Protein AF-M8C502-F1 (afdb_monomer_lite)

Foldseek 3Di:
DVVVVVCQQVQNDPAPVVCVVVVHDDPQDQLQASPHGDGSCCLQQPRPLNLVLLCVQCPDVQNVLSHNVPQDPDDGPVRRLVSSLVSGDPDPSSVLSVVLSVLSSVLSVQQSCCCGPPVDHRDSVVSNVVSCCVSPVVVVLQQLFAALQPRHGRPVDHDWQDAAPVSQAFPDDTPVRRLLGGGCNVVLVVCVVVPNDSVLDGDLDFDLLAFQVCSCVPVVSLVVVLVVLVVSCVVPVQADEAEAEECSVVNVVLSLLVLCVVDPVVCSLVSQAGHYQEYEAEHYLQQAFLVLVCCQQQRDCLPPPDHRLSRNSSLLSRLSSLLRQGAAQFWAWPDLVVPVVPDDDQDWGDIDGDPVCVVDPASQAPDFAEKEWAQPDPDDDPDDDPVSVVVPPPDDPPRDGTDIDTHHSNCRLQLVVLVVCVSPDVSSVSNNSSSRVRARSPSRHNSNYGDADDSHQYYEAEFEWDDKDFRHFYWYQPPDDPPNRIDTPDTDIDDDPRTHHPRHGPSSRQSLVLNEDQFKKKWKDFLDDDPCPQIDIDGRDGDDRPDGDDDPDDDDPPTKMKMKIWHNDDDVSGIYMYIYTYDDPDDPSRSRNPDPRHD

Sequence (599 aa):
MKLFSWLLHLNRLWCNDRLQRHSWENGYFCQLCLRNLESSYHLFWECPLSLQVWTQASTWKGCGALNTRNWEAAGCTTTRVQDLIRRAAPGQERKAIKSIIILITWEIQQERNGCTFRGKMACAADILGRIRLFSAVNCWLKCMLLDPYNQTDHPECKSRPDSGLSAITELDPGYITGPLSSIWKEWVKWCVDFGIEANAIIAVPYDWRLPPSMLEERDLYFHKLKLTFEIALKLRGGPSLVFAHSMGNNVFRYFLEWLKLEIAPKHYIQWLDKHIHAYFAVGAPLLGSTESVRATLSGTTSGLPITEGTARLMFNSFAASLWLLPFSKYCKADNVYWKHFFEGKAHINRQQCDEMEYSSDNSGWPTTLVSIEVPTVRGTDAYPSIMDITEDITSNMECGKPTLLSFSAREVSDGTLFKTMLDYDPQSKALIHQLEKYYQGDPVLNPLTPWERPPIKNVFCIYGIDTKTEVGYYFAPSGKPYPDNWIITDVIYEFERSLLSRQVSYNSLSWCKQWLGPKVNITRTPQAEHDGSDLQTRMNAEHHHGEDLFPNMTRAPHVKYITYYEDAESIPGWRTAVWELDKGFGYSTSPGTYYHVLL

InterPro domains:
  IPR003386 Lecithin:cholesterol/phospholipid:diacylglycerol acyltransferase [PF02450] (135-541)
  IPR026960 Reverse transcriptase zinc-binding domain [PF13966] (1-54)
  IPR029058 Alpha/Beta hydrolase fold [G3DSA:3.40.50.1820] (154-313)
  IPR029058 Alpha/Beta hydrolase fold [SSF53474] (182-330)

Secondary structure (DSSP, 8-state):
-HHHHHHHHTT-S--HHHHHHTT----SB-TTTSSSB--HHHHHHT-HHHHHHHHHHHTSTT-GGG-GGG----SSHHHHHHHHHHHSPTTHHHHHHHHHHHHHHHHHHHHHHHHHHH-PPP-HHHHHHHHHHHHTHHHHHHHHPBPTTT-PBPTT-------STHHHHBSS-STTTTTTSBSSHHHHHHHHHTT--GGG-------TTS-HHHHHHHH-HHHHHHHHHHHHHHHHSSPEEEEEETTHHHHHHHHHHHHHHHS-HHHHHHHHHHHEEEEEEES--TT--THHHHHHHT---TT-SS-HHHHHHHHHH-GGGGGG----TTEEE--HHHHHSS--------EEE-HHHHH-TTTTSSS-SEEEEE-SS--SSSS--HHHHHHHTTS----PPPEEEEE-HHHHHSSHHHHHTTTT-TTHHHHHHHHIIIIIT-SS---SSPPPPPS-SEEEEEEEESS--EEEEEEEE-SSPTTS-EEEEEEEE--SSS---SSS-HHHHGGGGGGS-SEEEEEEEESS---STT-EEEEEEE--TTS---------TT--EEEEEEESSPPTT-EEEEEEEEPPS-----TTB---S--

Organism: Aegilops tauschii (NCBI:txid37682)

pLDDT: mean 82.22, std 16.87, range [22.48, 98.38]

Radius of gyration: 28.08 Å; chains: 1; bounding box: 83×71×77 Å

Structure (mmCIF, N/CA/C/O backbone):
data_AF-M8C502-F1
#
_entry.id   AF-M8C502-F1
#
loop_
_atom_site.group_PDB
_atom_site.id
_atom_site.type_symbol
_atom_site.label_atom_id
_atom_site.label_alt_id
_atom_site.label_comp_id
_atom_site.label_asym_id
_atom_site.label_entity_id
_atom_site.label_seq_id
_atom_site.pdbx_PDB_ins_code
_atom_site.Cartn_x
_atom_site.Cartn_y
_atom_site.Cartn_z
_atom_site.occupancy
_atom_site.B_iso_or_equiv
_atom_site.auth_seq_id
_atom_site.auth_comp_id
_atom_site.auth_asym_id
_atom_site.auth_atom_id
_atom_site.pdbx_PDB_model_num
ATOM 1 N N . MET A 1 1 ? 11.162 -15.702 -17.982 1.00 60.94 1 MET A N 1
ATOM 2 C CA . MET A 1 1 ? 11.703 -15.560 -19.359 1.00 60.94 1 MET A CA 1
ATOM 3 C C . MET A 1 1 ? 12.936 -16.422 -19.670 1.00 60.94 1 MET A C 1
ATOM 5 O O . MET A 1 1 ? 12.899 -17.129 -20.666 1.00 60.94 1 MET A O 1
ATOM 9 N N . LYS A 1 2 ? 14.015 -16.429 -18.862 1.00 57.56 2 LYS A N 1
ATOM 10 C CA . LYS A 1 2 ? 15.220 -17.251 -19.153 1.00 57.56 2 LYS A CA 1
ATOM 11 C C . LYS A 1 2 ? 14.945 -18.767 -19.189 1.00 57.56 2 LYS A C 1
ATOM 13 O O . LYS A 1 2 ? 15.356 -19.426 -20.136 1.00 57.56 2 LYS A O 1
ATOM 18 N N . LEU A 1 3 ? 14.182 -19.296 -18.222 1.00 66.69 3 LEU A N 1
ATOM 19 C CA . LEU A 1 3 ? 13.742 -20.703 -18.215 1.00 66.69 3 LEU A CA 1
ATOM 20 C C . LEU A 1 3 ? 12.874 -21.045 -19.439 1.00 66.69 3 LEU A C 1
ATOM 22 O O . LEU A 1 3 ? 13.073 -22.073 -20.075 1.00 66.69 3 LEU A O 1
ATOM 26 N N . PHE A 1 4 ? 11.948 -20.153 -19.801 1.00 82.44 4 PHE A N 1
ATOM 27 C CA . PHE A 1 4 ? 11.130 -20.283 -21.010 1.00 82.44 4 PHE A CA 1
ATOM 28 C C . PHE A 1 4 ? 11.997 -20.347 -22.273 1.00 82.44 4 PHE A C 1
ATOM 30 O O . PHE A 1 4 ? 11.845 -21.264 -23.072 1.00 82.44 4 PHE A O 1
ATOM 37 N N . SER A 1 5 ? 12.941 -19.415 -22.428 1.00 73.00 5 SER A N 1
ATOM 38 C CA . SER A 1 5 ? 13.855 -19.387 -23.572 1.00 73.00 5 SER A CA 1
ATOM 39 C C . SER A 1 5 ? 14.692 -20.669 -23.646 1.00 73.00 5 SER A C 1
ATOM 41 O O . SER A 1 5 ? 14.832 -21.246 -24.721 1.00 73.00 5 SER A O 1
ATOM 43 N N . TRP A 1 6 ? 15.160 -21.187 -22.507 1.00 75.19 6 TRP A N 1
ATOM 44 C CA . TRP A 1 6 ? 15.832 -22.485 -22.443 1.00 75.19 6 TRP A CA 1
ATOM 45 C C . TRP A 1 6 ? 14.932 -23.640 -22.920 1.00 75.19 6 TRP A C 1
ATOM 47 O O . TRP A 1 6 ? 15.344 -24.422 -23.776 1.00 75.19 6 TRP A O 1
ATOM 57 N N . LEU A 1 7 ? 13.679 -23.717 -22.454 1.00 79.06 7 LEU A N 1
ATOM 58 C CA . LEU A 1 7 ? 12.714 -24.726 -22.918 1.00 79.06 7 LEU A CA 1
ATOM 59 C C . LEU A 1 7 ? 12.401 -24.595 -24.414 1.00 79.06 7 LEU A C 1
ATOM 61 O O . LEU A 1 7 ? 12.275 -25.608 -25.103 1.00 79.06 7 LEU A O 1
ATOM 65 N N . LEU A 1 8 ? 12.303 -23.368 -24.923 1.00 84.62 8 LEU A N 1
ATOM 66 C CA . LEU A 1 8 ? 12.105 -23.080 -26.340 1.00 84.62 8 LEU A CA 1
ATOM 67 C C . LEU A 1 8 ? 13.270 -23.611 -27.189 1.00 84.62 8 LEU A C 1
ATOM 69 O O . LEU A 1 8 ? 13.041 -24.266 -28.205 1.00 84.62 8 LEU A O 1
ATOM 73 N N . HIS A 1 9 ? 14.513 -23.392 -26.754 1.00 80.81 9 HIS A N 1
ATOM 74 C CA . HIS A 1 9 ? 15.704 -23.930 -27.421 1.00 80.81 9 HIS A CA 1
ATOM 75 C C . HIS A 1 9 ? 15.744 -25.462 -27.435 1.00 80.81 9 HIS A C 1
ATOM 77 O O . HIS A 1 9 ? 16.232 -26.052 -28.397 1.00 80.81 9 HIS A O 1
ATOM 83 N N . LEU A 1 10 ? 15.192 -26.106 -26.406 1.00 84.00 10 LEU A N 1
ATOM 84 C CA . LEU A 1 10 ? 15.086 -27.563 -26.315 1.00 84.00 10 LEU A CA 1
ATOM 85 C C . LEU A 1 10 ? 13.869 -28.148 -27.046 1.00 84.00 10 LEU A C 1
ATOM 87 O O . LEU A 1 10 ? 13.660 -29.358 -26.980 1.00 84.00 10 LEU A O 1
ATOM 91 N N . ASN A 1 11 ? 13.044 -27.319 -27.699 1.00 85.94 11 ASN A N 1
ATOM 92 C CA . ASN A 1 11 ? 11.745 -27.718 -28.248 1.00 85.94 11 ASN A CA 1
ATOM 93 C C . ASN A 1 11 ? 10.862 -28.438 -27.201 1.00 85.94 11 ASN A C 1
ATOM 95 O O . ASN A 1 11 ? 10.229 -29.463 -27.461 1.00 85.94 11 ASN A O 1
ATOM 99 N N . ARG A 1 12 ? 10.872 -27.918 -25.968 1.00 85.62 12 ARG A N 1
ATOM 100 C CA . ARG A 1 12 ? 10.178 -28.475 -24.799 1.00 85.62 12 ARG A CA 1
ATOM 101 C C . ARG A 1 12 ? 9.015 -27.606 -24.314 1.00 85.62 12 ARG A C 1
ATOM 103 O O . ARG A 1 12 ? 8.585 -27.738 -23.170 1.00 85.62 12 ARG A O 1
ATOM 110 N N . LEU A 1 13 ? 8.471 -26.749 -25.166 1.00 87.75 13 LEU A N 1
ATOM 111 C CA . LEU A 1 13 ? 7.244 -26.022 -24.849 1.00 87.75 13 LEU A CA 1
ATOM 112 C C . LEU A 1 13 ? 6.012 -26.908 -25.066 1.00 87.75 13 LEU A C 1
ATOM 114 O O . LEU A 1 13 ? 6.016 -27.796 -25.916 1.00 87.75 13 LEU A O 1
ATOM 118 N N . TRP A 1 14 ? 4.955 -26.661 -24.296 1.00 88.06 14 TRP A N 1
ATOM 119 C CA . TRP A 1 14 ? 3.666 -27.343 -24.432 1.00 88.06 14 TRP A CA 1
ATOM 120 C C . TRP A 1 14 ? 2.841 -26.717 -25.566 1.00 88.06 14 TRP A C 1
ATOM 122 O O . TRP A 1 14 ? 1.914 -25.944 -25.328 1.00 88.06 14 TRP A O 1
ATOM 132 N N . CYS A 1 15 ? 3.244 -26.983 -26.809 1.00 90.62 15 CYS A N 1
ATOM 133 C CA . CYS A 1 15 ? 2.468 -26.688 -28.023 1.00 90.62 15 CYS A CA 1
ATOM 134 C C . CYS A 1 15 ? 1.680 -27.932 -28.465 1.00 90.62 15 CYS A C 1
ATOM 136 O O . CYS A 1 15 ? 1.939 -29.030 -27.953 1.00 90.62 15 CYS A O 1
ATOM 138 N N . ASN A 1 16 ? 0.733 -27.779 -29.398 1.00 89.75 16 ASN A N 1
ATOM 139 C CA . ASN A 1 16 ? -0.136 -28.896 -29.802 1.00 89.75 16 ASN A CA 1
ATOM 140 C C . ASN A 1 16 ? 0.646 -30.121 -30.305 1.00 89.75 16 ASN A C 1
ATOM 142 O O . ASN A 1 16 ? 0.286 -31.233 -29.938 1.00 89.75 16 ASN A O 1
ATOM 146 N N . ASP A 1 17 ? 1.753 -29.952 -31.040 1.00 90.44 17 ASP A N 1
ATOM 147 C CA . ASP A 1 17 ? 2.614 -31.067 -31.480 1.00 90.44 17 ASP A CA 1
ATOM 148 C C . ASP A 1 17 ? 3.108 -31.942 -30.316 1.00 90.44 17 ASP A C 1
ATOM 150 O O . ASP A 1 17 ? 3.256 -33.162 -30.429 1.00 90.44 17 ASP A O 1
ATOM 154 N N . ARG A 1 18 ? 3.392 -31.317 -29.171 1.00 91.38 18 ARG A N 1
ATOM 155 C CA . ARG A 1 18 ? 3.864 -32.015 -27.982 1.00 91.38 18 ARG A CA 1
ATOM 156 C C . ARG A 1 18 ? 2.709 -32.625 -27.202 1.00 91.38 18 ARG A C 1
ATOM 158 O O . ARG A 1 18 ? 2.843 -33.759 -26.754 1.00 91.38 18 ARG A O 1
ATOM 165 N N . LEU A 1 19 ? 1.594 -31.911 -27.069 1.00 90.81 19 LEU A N 1
ATOM 166 C CA . LEU A 1 19 ? 0.373 -32.448 -26.457 1.00 90.81 19 LEU A CA 1
ATOM 167 C C . LEU A 1 19 ? -0.104 -33.697 -27.209 1.00 90.81 19 LEU A C 1
ATOM 169 O O . LEU A 1 19 ? -0.351 -34.730 -26.592 1.00 90.81 19 LEU A O 1
ATOM 173 N N . GLN A 1 20 ? -0.096 -33.645 -28.541 1.00 90.44 20 GLN A N 1
ATOM 174 C CA . GLN A 1 20 ? -0.456 -34.761 -29.409 1.00 90.44 20 GLN A CA 1
ATOM 175 C C . GLN A 1 20 ? 0.459 -35.976 -29.201 1.00 90.44 20 GLN A C 1
ATOM 177 O O . GLN A 1 20 ? -0.033 -37.095 -29.085 1.00 90.44 20 GLN A O 1
ATOM 182 N N . ARG A 1 21 ? 1.781 -35.779 -29.071 1.00 89.75 21 ARG A N 1
ATOM 183 C CA . ARG A 1 21 ? 2.730 -36.869 -28.754 1.00 89.75 21 ARG A CA 1
ATOM 184 C C . ARG A 1 21 ? 2.476 -37.532 -27.398 1.00 89.75 21 ARG A C 1
ATOM 186 O O . ARG A 1 21 ? 2.848 -38.686 -27.216 1.00 89.75 21 ARG A O 1
ATOM 193 N N . HIS A 1 22 ? 1.863 -36.814 -26.461 1.00 90.62 22 HIS A N 1
ATOM 194 C CA . HIS A 1 22 ? 1.491 -37.326 -25.143 1.00 90.62 22 HIS A CA 1
ATOM 195 C C . HIS A 1 22 ? 0.021 -37.768 -25.059 1.00 90.62 22 HIS A C 1
ATOM 197 O O . HIS A 1 22 ? -0.428 -38.134 -23.978 1.00 90.62 22 HIS A O 1
ATOM 203 N N . SER A 1 23 ? -0.709 -37.790 -26.181 1.00 91.25 23 SER A N 1
ATOM 204 C CA . SER A 1 23 ? -2.139 -38.135 -26.243 1.00 91.25 23 SER A CA 1
ATOM 205 C C . SER A 1 23 ? -3.032 -37.231 -25.382 1.00 91.25 23 SER A C 1
ATOM 207 O O . SER A 1 23 ? -4.026 -37.685 -24.826 1.00 91.25 23 SER A O 1
ATOM 209 N N . TRP A 1 24 ? -2.667 -35.954 -25.244 1.00 87.44 24 TRP A N 1
ATOM 210 C CA . TRP A 1 24 ? -3.481 -34.951 -24.552 1.00 87.44 24 TRP A CA 1
ATOM 211 C C . TRP A 1 24 ? -4.382 -34.216 -25.549 1.00 87.44 24 TRP A C 1
ATOM 213 O O . TRP A 1 24 ? -3.974 -33.944 -26.686 1.00 87.44 24 TRP A O 1
ATOM 223 N N . GLU A 1 25 ? -5.594 -33.870 -25.110 1.00 85.69 25 GLU A N 1
ATOM 224 C CA . GLU A 1 25 ? -6.535 -33.067 -25.895 1.00 85.69 25 GLU A CA 1
ATOM 225 C C . GLU A 1 25 ? -5.897 -31.737 -26.317 1.00 85.69 25 GLU A C 1
ATOM 227 O O . GLU A 1 25 ? -5.190 -31.085 -25.544 1.00 85.69 25 GLU A O 1
ATOM 232 N N . ASN A 1 26 ? -6.096 -31.354 -27.578 1.00 86.31 26 ASN A N 1
ATOM 233 C CA . ASN A 1 26 ? -5.504 -30.149 -28.147 1.00 86.31 26 ASN A CA 1
ATOM 234 C C . ASN A 1 26 ? -6.298 -29.655 -29.366 1.00 86.31 26 ASN A C 1
ATOM 236 O O . ASN A 1 26 ? -7.075 -30.395 -29.963 1.00 86.31 26 ASN A O 1
ATOM 240 N N . GLY A 1 27 ? -6.076 -28.395 -29.750 1.00 84.00 27 GLY A N 1
ATOM 241 C CA . GLY A 1 27 ? -6.777 -27.757 -30.869 1.00 84.00 27 GLY A CA 1
ATOM 242 C C . GLY A 1 27 ? -6.174 -28.019 -32.253 1.00 84.00 27 GLY A C 1
ATOM 243 O O . GLY A 1 27 ? -6.690 -27.470 -33.224 1.00 84.00 27 GLY A O 1
ATOM 244 N N . TYR A 1 28 ? -5.094 -28.810 -32.349 1.00 88.81 28 TYR A N 1
ATOM 245 C CA . TYR A 1 28 ? -4.256 -29.094 -33.529 1.00 88.81 28 TYR A CA 1
ATOM 246 C C . TYR A 1 28 ? -3.647 -27.858 -34.212 1.00 88.81 28 TYR A C 1
ATOM 248 O O . TYR A 1 28 ? -2.424 -27.729 -34.308 1.00 88.81 28 TYR A O 1
ATOM 256 N N . PHE A 1 29 ? -4.474 -26.913 -34.642 1.00 93.81 29 PHE A N 1
ATOM 257 C CA . PHE A 1 29 ? -4.086 -25.676 -35.302 1.00 93.81 29 PHE A CA 1
ATOM 258 C C . PHE A 1 29 ? -3.514 -24.639 -34.329 1.00 93.81 29 PHE A C 1
ATOM 260 O O . PHE A 1 29 ? -3.917 -24.539 -33.167 1.00 93.81 29 PHE A O 1
ATOM 267 N N . CYS A 1 30 ? -2.577 -23.832 -34.827 1.00 94.31 30 CYS A N 1
ATOM 268 C CA . CYS A 1 30 ? -2.016 -22.699 -34.101 1.00 94.31 30 CYS A CA 1
ATOM 269 C C . CYS A 1 30 ? -3.098 -21.659 -33.82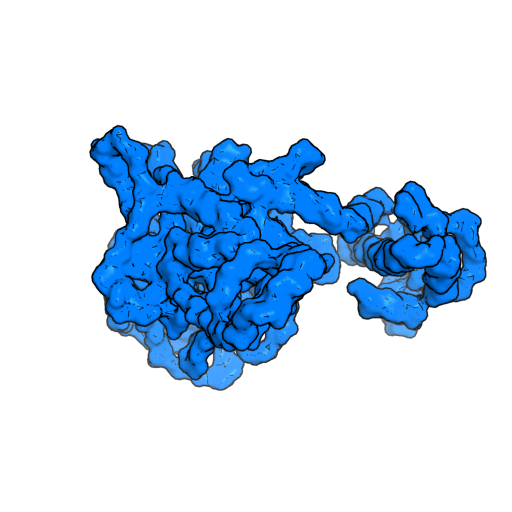0 1.00 94.31 30 CYS A C 1
ATOM 271 O O . CYS A 1 30 ? -3.696 -21.112 -34.746 1.00 94.31 30 CYS A O 1
ATOM 273 N N . GLN A 1 31 ? -3.298 -21.331 -32.545 1.00 92.06 31 GLN A N 1
ATOM 274 C CA . GLN A 1 31 ? -4.380 -20.437 -32.112 1.00 92.06 31 GLN A CA 1
ATOM 275 C C . GLN A 1 31 ? -4.176 -18.968 -32.518 1.00 92.06 31 GLN A C 1
ATOM 277 O O . GLN A 1 31 ? -5.089 -18.162 -32.397 1.00 92.06 31 GLN A O 1
ATOM 282 N N . LEU A 1 32 ? -2.994 -18.617 -33.036 1.00 94.38 32 LEU A N 1
ATOM 283 C CA . LEU A 1 32 ? -2.709 -17.278 -33.554 1.00 94.38 32 LEU A CA 1
ATOM 284 C C . LEU A 1 32 ? -3.113 -17.091 -35.023 1.00 94.38 32 LEU A C 1
ATOM 286 O O . LEU A 1 32 ? -3.386 -15.967 -35.432 1.00 94.38 32 LEU A O 1
ATOM 290 N N . CYS A 1 33 ? -3.112 -18.157 -35.833 1.00 93.69 33 CYS A N 1
ATOM 291 C CA . CYS A 1 33 ? -3.405 -18.069 -37.272 1.00 93.69 33 CYS A CA 1
ATOM 292 C C . CYS A 1 33 ? -4.563 -18.954 -37.737 1.00 93.69 33 CYS A C 1
ATOM 294 O O . CYS A 1 33 ? -5.040 -18.761 -38.852 1.00 93.69 33 CYS A O 1
ATOM 296 N N . LEU A 1 34 ? -4.967 -19.934 -36.921 1.00 91.31 34 LEU A N 1
ATOM 297 C CA . LEU A 1 34 ? -6.029 -20.908 -37.188 1.00 91.31 34 LEU A CA 1
ATOM 298 C C . LEU A 1 34 ? -5.907 -21.593 -38.560 1.00 91.31 34 LEU A C 1
ATOM 300 O O . LEU A 1 34 ? -6.905 -21.933 -39.188 1.00 91.31 34 LEU A O 1
ATOM 304 N N . ARG A 1 35 ? -4.670 -21.773 -39.045 1.00 90.25 35 ARG A N 1
ATOM 305 C CA . ARG A 1 35 ? -4.397 -22.249 -40.410 1.00 90.25 35 ARG A CA 1
ATOM 306 C C . ARG A 1 35 ? -3.464 -23.450 -40.474 1.00 90.25 35 ARG A C 1
ATOM 308 O O . ARG A 1 35 ? -3.745 -24.393 -41.202 1.00 90.25 35 ARG A O 1
ATOM 315 N N . ASN A 1 36 ? -2.347 -23.415 -39.750 1.00 92.88 36 ASN A N 1
ATOM 316 C CA . ASN A 1 36 ? -1.343 -24.483 -39.768 1.00 92.88 36 ASN A CA 1
ATOM 317 C C . ASN A 1 36 ? -1.309 -25.218 -38.428 1.00 92.88 36 ASN A C 1
ATOM 319 O O . ASN A 1 36 ? -1.705 -24.657 -37.404 1.00 92.88 36 ASN A O 1
ATOM 323 N N . LEU A 1 37 ? -0.797 -26.451 -38.434 1.00 93.56 37 LEU A N 1
ATOM 324 C CA . LEU A 1 37 ? -0.559 -27.222 -37.215 1.00 93.56 37 LEU A CA 1
ATOM 325 C C . LEU A 1 37 ? 0.410 -26.484 -36.284 1.00 93.56 37 LEU A C 1
ATOM 327 O O . LEU A 1 37 ? 1.414 -25.917 -36.725 1.00 93.56 37 LEU A O 1
ATOM 331 N N . GLU A 1 38 ? 0.109 -26.482 -34.988 1.00 93.81 38 GLU A N 1
ATOM 332 C CA . GLU A 1 38 ? 0.948 -25.800 -34.009 1.00 93.81 38 GLU A CA 1
ATOM 333 C C . GLU A 1 38 ? 2.151 -26.657 -33.619 1.00 93.81 38 GLU A C 1
ATOM 335 O O . GLU A 1 38 ? 2.024 -27.662 -32.923 1.00 93.81 38 GLU A O 1
ATOM 340 N N . SER A 1 39 ? 3.334 -26.190 -34.003 1.00 93.56 39 SER A N 1
ATOM 341 C CA . SER A 1 39 ? 4.600 -26.564 -33.379 1.00 93.56 39 SER A CA 1
ATOM 342 C C . SER A 1 39 ? 5.231 -25.336 -32.732 1.00 93.56 39 SER A C 1
ATOM 344 O O . SER A 1 39 ? 4.903 -24.202 -33.093 1.00 93.56 39 SER A O 1
ATOM 346 N N . SER A 1 40 ? 6.179 -25.536 -31.813 1.00 91.44 40 SER A N 1
ATOM 347 C CA . SER A 1 40 ? 6.944 -24.412 -31.256 1.00 91.44 40 SER A CA 1
ATOM 348 C C . SER A 1 40 ? 7.635 -23.602 -32.362 1.00 91.44 40 SER A C 1
ATOM 350 O O . SER A 1 40 ? 7.628 -22.375 -32.333 1.00 91.44 40 SER A O 1
ATOM 352 N N . TYR A 1 41 ? 8.173 -24.271 -33.385 1.00 93.00 41 TYR A N 1
ATOM 353 C CA . TYR A 1 41 ? 8.853 -23.592 -34.478 1.00 93.00 41 TYR A CA 1
ATOM 354 C C . TYR A 1 41 ? 7.881 -22.762 -35.321 1.00 93.00 41 TYR A C 1
ATOM 356 O O . TYR A 1 41 ? 8.132 -21.577 -35.549 1.00 93.00 41 TYR A O 1
ATOM 364 N N . HIS A 1 42 ? 6.736 -23.348 -35.687 1.00 93.69 42 HIS A N 1
ATOM 365 C CA . HIS A 1 42 ? 5.691 -22.635 -36.413 1.00 93.69 42 HIS A CA 1
ATOM 366 C C . HIS A 1 42 ? 5.217 -21.410 -35.627 1.00 93.69 42 HIS A C 1
ATOM 368 O O . HIS A 1 42 ? 5.188 -20.297 -36.155 1.00 93.69 42 HIS A O 1
ATOM 374 N N . LEU A 1 43 ? 4.905 -21.605 -34.343 1.00 95.00 43 LEU A N 1
ATOM 375 C CA . LEU A 1 43 ? 4.370 -20.576 -33.460 1.00 95.00 43 LEU A CA 1
ATOM 376 C C . LEU A 1 43 ? 5.251 -19.324 -33.431 1.00 95.00 43 LEU A C 1
ATOM 378 O O . LEU A 1 43 ? 4.727 -18.221 -33.555 1.00 95.00 43 LEU A O 1
ATOM 382 N N . PHE A 1 44 ? 6.570 -19.467 -33.294 1.00 94.88 44 PHE A N 1
ATOM 383 C CA . PHE A 1 44 ? 7.456 -18.308 -33.139 1.00 94.88 44 PHE A CA 1
ATOM 384 C C . PHE A 1 44 ? 8.026 -17.772 -34.448 1.00 94.88 44 PHE A C 1
ATOM 386 O O . PHE A 1 44 ? 8.304 -16.575 -34.516 1.00 94.88 44 PHE A O 1
ATOM 393 N N . TRP A 1 45 ? 8.212 -18.612 -35.468 1.00 93.25 45 TRP A N 1
ATOM 394 C CA . TRP A 1 45 ? 9.061 -18.263 -36.613 1.00 93.25 45 TRP A CA 1
ATOM 395 C C . TRP A 1 45 ? 8.366 -18.315 -37.976 1.00 93.25 45 TRP A C 1
ATOM 397 O O . TRP A 1 45 ? 8.929 -17.800 -38.935 1.00 93.25 45 TRP A O 1
ATOM 407 N N . GLU A 1 46 ? 7.165 -18.888 -38.083 1.00 93.50 46 GLU A N 1
ATOM 408 C CA . GLU A 1 46 ? 6.465 -19.043 -39.374 1.00 93.50 46 GLU A CA 1
ATOM 409 C C . GLU A 1 46 ? 5.018 -18.549 -39.348 1.00 93.50 46 GLU A C 1
ATOM 411 O O . GLU A 1 46 ? 4.455 -18.205 -40.387 1.00 93.50 46 GLU A O 1
ATOM 416 N N . CYS A 1 47 ? 4.394 -18.523 -38.170 1.00 95.12 47 CYS A N 1
ATOM 417 C CA . CYS A 1 47 ? 3.029 -18.060 -38.002 1.00 95.12 47 CYS A CA 1
ATOM 418 C C . CYS A 1 47 ? 2.890 -16.628 -38.556 1.00 95.12 47 CYS A C 1
ATOM 420 O O . CYS A 1 47 ? 3.674 -15.758 -38.164 1.00 95.12 47 CYS A O 1
ATOM 422 N N . PRO A 1 48 ? 1.901 -16.343 -39.430 1.00 95.44 48 PRO A N 1
ATOM 423 C CA . PRO A 1 48 ? 1.739 -15.023 -40.041 1.00 95.44 48 PRO A CA 1
ATOM 424 C C . PRO A 1 48 ? 1.666 -13.870 -39.031 1.00 95.44 48 PRO A C 1
ATOM 426 O O . PRO A 1 48 ? 2.283 -12.829 -39.248 1.00 95.44 48 PRO A O 1
ATOM 429 N N . LEU A 1 49 ? 0.976 -14.073 -37.901 1.00 95.88 49 LEU A N 1
ATOM 430 C CA . LEU A 1 49 ? 0.900 -13.082 -36.824 1.00 95.88 49 LEU A CA 1
ATOM 431 C C . LEU A 1 49 ? 2.277 -12.844 -36.185 1.00 95.88 49 LEU A C 1
ATOM 433 O O . LEU A 1 49 ? 2.695 -11.705 -35.992 1.00 95.88 49 LEU A O 1
ATOM 437 N N . SER A 1 50 ? 3.017 -13.914 -35.898 1.00 95.94 50 SER A N 1
ATOM 438 C CA . SER A 1 50 ? 4.366 -13.828 -35.333 1.00 95.94 50 SER A CA 1
ATOM 439 C C . SER A 1 50 ? 5.325 -13.134 -36.297 1.00 95.94 50 SER A C 1
ATOM 441 O O . SER A 1 50 ? 6.051 -12.226 -35.898 1.00 95.94 50 SER A O 1
ATOM 443 N N . LEU A 1 51 ? 5.288 -13.483 -37.586 1.00 95.25 51 LEU A N 1
ATOM 444 C CA . LEU A 1 51 ? 6.068 -12.813 -38.629 1.00 95.25 51 LEU A CA 1
ATOM 445 C C . LEU A 1 51 ? 5.734 -11.321 -38.726 1.00 95.25 51 LEU A C 1
ATOM 447 O O . LEU A 1 51 ? 6.641 -10.504 -38.897 1.00 95.25 51 LEU A O 1
ATOM 451 N N . GLN A 1 52 ? 4.463 -10.945 -38.577 1.00 95.56 52 GLN A N 1
ATOM 452 C CA . GLN A 1 52 ? 4.051 -9.544 -38.509 1.00 95.56 52 GLN A CA 1
ATOM 453 C C . GLN A 1 52 ? 4.695 -8.831 -37.310 1.00 95.56 52 GLN A C 1
ATOM 455 O O . GLN A 1 52 ? 5.244 -7.743 -37.491 1.00 95.56 52 GLN A O 1
ATOM 460 N N . VAL A 1 53 ? 4.700 -9.446 -36.121 1.00 95.88 53 VAL A N 1
ATOM 461 C CA . VAL A 1 53 ? 5.363 -8.903 -34.919 1.00 95.88 53 VAL A CA 1
ATOM 462 C C . VAL A 1 53 ? 6.861 -8.703 -35.159 1.00 95.88 53 VAL A C 1
ATOM 464 O O . VAL A 1 53 ? 7.366 -7.600 -34.955 1.00 95.88 53 VAL A O 1
ATOM 467 N N . TRP A 1 54 ? 7.575 -9.719 -35.652 1.00 95.38 54 TRP A N 1
ATOM 468 C CA . TRP A 1 54 ? 9.013 -9.619 -35.941 1.00 95.38 54 TRP A CA 1
ATOM 469 C C . TRP A 1 54 ? 9.329 -8.538 -36.975 1.00 95.38 54 TRP A C 1
ATOM 471 O O . TRP A 1 54 ? 10.243 -7.734 -36.786 1.00 95.38 54 TRP A O 1
ATOM 481 N N . THR A 1 55 ? 8.541 -8.479 -38.049 1.00 94.50 55 THR A N 1
ATOM 482 C CA . THR A 1 55 ? 8.711 -7.486 -39.115 1.00 94.50 55 THR A CA 1
ATOM 483 C C . THR A 1 55 ? 8.508 -6.074 -38.578 1.00 94.50 55 THR A C 1
ATOM 485 O O . THR A 1 55 ? 9.332 -5.199 -38.835 1.00 94.50 55 THR A O 1
ATOM 488 N N . GLN A 1 56 ? 7.465 -5.843 -37.781 1.00 92.44 56 GLN A N 1
ATOM 489 C CA . GLN A 1 56 ? 7.222 -4.528 -37.189 1.00 92.44 56 GLN A CA 1
ATOM 490 C C . GLN A 1 56 ? 8.285 -4.161 -36.145 1.00 92.44 56 GLN A C 1
ATOM 492 O O . GLN A 1 56 ? 8.769 -3.031 -36.150 1.00 92.44 56 GLN A O 1
ATOM 497 N N . ALA A 1 57 ? 8.725 -5.101 -35.306 1.00 89.81 57 ALA A N 1
ATOM 498 C CA . ALA A 1 57 ? 9.816 -4.876 -34.355 1.00 89.81 57 ALA A CA 1
ATOM 499 C C . ALA A 1 57 ? 11.143 -4.542 -35.058 1.00 89.81 57 ALA A C 1
ATOM 501 O O . ALA A 1 57 ? 11.924 -3.736 -34.557 1.00 89.81 57 ALA A O 1
ATOM 502 N N . SER A 1 58 ? 11.382 -5.089 -36.256 1.00 91.31 58 SER A N 1
ATOM 503 C CA . SER A 1 58 ? 12.595 -4.798 -37.033 1.00 91.31 58 SER A CA 1
ATOM 504 C C . SER A 1 58 ? 12.723 -3.339 -37.479 1.00 91.31 58 SER A C 1
ATOM 506 O O . SER A 1 58 ? 13.826 -2.882 -37.769 1.00 91.31 58 SER A O 1
ATOM 508 N N . THR A 1 59 ? 11.612 -2.593 -37.492 1.00 90.50 59 THR A N 1
ATOM 509 C CA . THR A 1 59 ? 11.604 -1.159 -37.821 1.00 90.50 59 THR A CA 1
ATOM 510 C C . THR A 1 59 ? 12.107 -0.279 -36.674 1.00 90.50 59 THR A C 1
ATOM 512 O O . THR A 1 59 ? 12.330 0.915 -36.863 1.00 90.50 59 THR A O 1
ATOM 515 N N . TRP A 1 60 ? 12.285 -0.840 -35.474 1.00 86.50 60 TRP A N 1
ATOM 516 C CA . TRP A 1 60 ? 12.764 -0.092 -34.317 1.00 86.50 60 TRP A CA 1
ATOM 517 C C . TRP A 1 60 ? 14.271 0.164 -34.419 1.00 86.50 60 TRP A C 1
ATOM 519 O O . TRP A 1 60 ? 15.025 -0.615 -35.011 1.00 86.50 60 TRP A O 1
ATOM 529 N N . LYS A 1 61 ? 14.729 1.270 -33.822 1.00 81.25 61 LYS A N 1
ATOM 530 C CA . LYS A 1 61 ? 16.138 1.681 -33.864 1.00 81.25 61 LYS A CA 1
ATOM 531 C C . LYS A 1 61 ? 17.040 0.557 -33.329 1.00 81.25 61 LYS A C 1
ATOM 533 O O . LYS A 1 61 ? 16.827 0.067 -32.224 1.00 81.25 61 LYS A O 1
ATOM 538 N N . GLY A 1 62 ? 18.029 0.138 -34.124 1.00 79.06 62 GLY A N 1
ATOM 539 C CA . GLY A 1 62 ? 18.962 -0.945 -33.773 1.00 79.06 62 GLY A CA 1
ATOM 540 C C . GLY A 1 62 ? 18.392 -2.369 -33.883 1.00 79.06 62 GLY A C 1
ATOM 541 O O . GLY A 1 62 ? 19.075 -3.324 -33.526 1.00 79.06 62 GLY A O 1
ATOM 542 N N . CYS A 1 63 ? 17.160 -2.543 -34.382 1.00 85.06 63 CYS A N 1
ATOM 543 C CA . CYS A 1 63 ? 16.492 -3.849 -34.486 1.00 85.06 63 CYS A CA 1
ATOM 544 C C . CYS A 1 63 ? 16.467 -4.438 -35.907 1.00 85.06 63 CYS A C 1
ATOM 546 O O . CYS A 1 63 ? 15.808 -5.452 -36.141 1.00 85.06 63 CYS A O 1
ATOM 548 N N . GLY A 1 64 ? 17.216 -3.862 -36.855 1.00 85.00 64 GLY A N 1
ATOM 549 C CA . GLY A 1 64 ? 17.204 -4.282 -38.265 1.00 85.00 64 GLY A CA 1
ATOM 550 C C . GLY A 1 64 ? 17.544 -5.763 -38.493 1.00 85.00 64 GLY A C 1
ATOM 551 O O . GLY A 1 64 ? 17.053 -6.369 -39.445 1.00 85.00 64 GLY A O 1
ATOM 552 N N . ALA A 1 65 ? 18.301 -6.382 -37.578 1.00 86.62 65 ALA A N 1
ATOM 553 C CA . ALA A 1 65 ? 18.621 -7.811 -37.607 1.00 86.62 65 ALA A CA 1
ATOM 554 C C . ALA A 1 65 ? 17.381 -8.729 -37.534 1.00 86.62 65 ALA A C 1
ATOM 556 O O . ALA A 1 65 ? 17.452 -9.876 -37.969 1.00 86.62 65 ALA A O 1
ATOM 557 N N . LEU A 1 66 ? 16.246 -8.235 -37.023 1.00 89.88 66 LEU A N 1
ATOM 558 C CA . LEU A 1 66 ? 14.996 -8.992 -36.874 1.00 89.88 66 LEU A CA 1
ATOM 559 C C . LEU A 1 66 ? 14.170 -9.096 -38.166 1.00 89.88 66 LEU A C 1
ATOM 561 O O . LEU A 1 66 ? 13.139 -9.764 -38.168 1.00 89.88 66 LEU A O 1
ATOM 565 N N . ASN A 1 67 ? 14.583 -8.438 -39.254 1.00 89.50 67 ASN A N 1
ATOM 566 C CA . ASN A 1 67 ? 13.800 -8.379 -40.487 1.00 89.50 67 ASN A CA 1
ATOM 567 C C . ASN A 1 67 ? 13.588 -9.776 -41.098 1.00 89.50 67 ASN A C 1
ATOM 569 O O . ASN A 1 67 ? 14.541 -10.444 -41.511 1.00 89.50 67 ASN A O 1
ATOM 573 N N . THR A 1 68 ? 12.319 -10.177 -41.189 1.00 89.75 68 THR A N 1
ATOM 574 C CA . THR A 1 68 ? 11.876 -11.507 -41.631 1.00 89.75 68 THR A CA 1
ATOM 575 C C . THR A 1 68 ? 12.181 -11.799 -43.096 1.00 89.75 68 THR A C 1
ATOM 577 O O . THR A 1 68 ? 12.341 -12.958 -43.460 1.00 89.75 68 THR A O 1
ATOM 580 N N . ARG A 1 69 ? 12.338 -10.779 -43.951 1.00 85.69 69 ARG A N 1
ATOM 581 C CA . ARG A 1 69 ? 12.643 -10.977 -45.382 1.00 85.69 69 ARG A CA 1
ATOM 582 C C . ARG A 1 69 ? 13.998 -11.628 -45.621 1.00 85.69 69 ARG A C 1
ATOM 584 O O . ARG A 1 69 ? 14.200 -12.266 -46.645 1.00 85.69 69 ARG A O 1
ATOM 591 N N . ASN A 1 70 ? 14.914 -11.465 -44.673 1.00 81.50 70 ASN A N 1
ATOM 592 C CA . ASN A 1 70 ? 16.274 -11.971 -44.791 1.00 81.50 70 ASN A CA 1
ATOM 593 C C . ASN A 1 70 ? 16.427 -13.343 -44.120 1.00 81.50 70 ASN A C 1
ATOM 595 O O . ASN A 1 70 ? 17.543 -13.850 -44.010 1.00 81.50 70 ASN A O 1
ATOM 599 N N . TRP A 1 71 ? 15.351 -13.909 -43.576 1.00 87.81 71 TRP A N 1
ATOM 600 C CA . TRP A 1 71 ? 15.392 -15.153 -42.824 1.00 87.81 71 TRP A CA 1
ATOM 601 C C . TRP A 1 71 ? 15.622 -16.334 -43.760 1.00 87.81 71 TRP A C 1
ATOM 603 O O . TRP A 1 71 ? 14.790 -16.646 -44.603 1.00 87.81 71 TRP A O 1
ATOM 613 N N . GLU A 1 72 ? 16.742 -17.025 -43.573 1.00 78.25 72 GLU A N 1
ATOM 614 C CA . GLU A 1 72 ? 17.006 -18.283 -44.271 1.00 78.25 72 GLU A CA 1
ATOM 615 C C . GLU A 1 72 ? 16.095 -19.395 -43.730 1.00 78.25 72 GLU A C 1
ATOM 617 O O . GLU A 1 72 ? 15.518 -19.280 -42.639 1.00 78.25 72 GLU A O 1
ATOM 622 N N . ALA A 1 73 ? 15.966 -20.493 -44.474 1.00 68.69 73 ALA A N 1
ATOM 623 C CA . ALA A 1 73 ? 15.324 -21.700 -43.970 1.00 68.69 73 ALA A CA 1
ATOM 624 C C . ALA A 1 73 ? 16.184 -22.290 -42.836 1.00 68.69 73 ALA A C 1
ATOM 626 O O . ALA A 1 73 ? 17.157 -22.998 -43.076 1.00 68.69 73 ALA A O 1
ATOM 627 N N . ALA A 1 74 ? 15.862 -21.951 -41.587 1.00 64.00 74 ALA A N 1
ATOM 628 C CA . ALA A 1 74 ? 16.529 -22.505 -40.415 1.00 64.00 74 ALA A CA 1
ATOM 629 C C . ALA A 1 74 ? 15.808 -23.781 -39.950 1.00 64.00 74 ALA A C 1
ATOM 631 O O . ALA A 1 74 ? 14.585 -23.873 -40.048 1.00 64.00 74 ALA A O 1
ATOM 632 N N . GLY A 1 75 ? 16.562 -24.755 -39.432 1.00 70.88 75 GLY A N 1
ATOM 633 C CA . GLY A 1 75 ? 16.014 -26.040 -38.979 1.00 70.88 75 GLY A CA 1
ATOM 634 C C . GLY A 1 75 ? 15.434 -26.017 -37.559 1.00 70.88 75 GLY A C 1
ATOM 635 O O . GLY A 1 75 ? 14.496 -26.751 -37.269 1.00 70.88 75 GLY A O 1
ATOM 636 N N . CYS A 1 76 ? 15.971 -25.188 -36.651 1.00 82.50 76 CYS A N 1
ATOM 637 C CA . CYS A 1 76 ? 15.498 -25.108 -35.262 1.00 82.50 76 CYS A CA 1
ATOM 638 C C . CYS A 1 76 ? 15.657 -23.708 -34.645 1.00 82.50 76 CYS A C 1
ATOM 640 O O . CYS A 1 76 ? 16.437 -22.876 -35.120 1.00 82.50 76 CYS A O 1
ATOM 642 N N . THR A 1 77 ? 14.965 -23.455 -33.528 1.00 87.06 77 THR A N 1
ATOM 643 C CA . THR A 1 77 ? 15.010 -22.167 -32.811 1.00 87.06 77 THR A CA 1
ATOM 644 C C . THR A 1 77 ? 16.437 -21.724 -32.470 1.00 87.06 77 THR A C 1
ATOM 646 O O . THR A 1 77 ? 16.766 -20.549 -32.604 1.00 87.06 77 THR A O 1
ATOM 649 N N . THR A 1 78 ? 17.324 -22.645 -32.087 1.00 85.12 78 THR A N 1
ATOM 650 C CA . THR A 1 78 ? 18.720 -22.312 -31.759 1.00 85.12 78 THR A CA 1
ATOM 651 C C . THR A 1 78 ? 19.467 -21.729 -32.951 1.00 85.12 78 THR A C 1
ATOM 653 O O . THR A 1 78 ? 20.063 -20.661 -32.822 1.00 85.12 78 THR A O 1
ATOM 656 N N . THR A 1 79 ? 19.368 -22.367 -34.120 1.00 85.44 79 THR A N 1
ATOM 657 C CA . THR A 1 79 ? 19.991 -21.856 -35.352 1.00 85.44 79 THR A CA 1
ATOM 658 C C . THR A 1 79 ? 19.413 -20.504 -35.769 1.00 85.44 79 THR A C 1
ATOM 660 O O . THR A 1 79 ? 20.166 -19.596 -36.115 1.00 85.44 79 THR A O 1
ATOM 663 N N . ARG A 1 80 ? 18.092 -20.319 -35.631 1.00 89.00 80 ARG A N 1
ATOM 664 C CA . ARG A 1 80 ? 17.411 -19.048 -35.912 1.00 89.00 80 ARG A CA 1
ATOM 665 C C . ARG A 1 80 ? 17.925 -17.916 -35.021 1.00 89.00 80 ARG A C 1
ATOM 667 O O . ARG A 1 80 ? 18.297 -16.859 -35.517 1.00 89.00 80 ARG A O 1
ATOM 674 N N . VAL A 1 81 ? 17.980 -18.135 -33.709 1.00 86.56 81 VAL A N 1
ATOM 675 C CA . VAL A 1 81 ? 18.434 -17.122 -32.741 1.00 86.56 81 VAL A CA 1
ATOM 676 C C . VAL A 1 81 ? 19.915 -16.786 -32.935 1.00 86.56 81 VAL A C 1
ATOM 678 O O . VAL A 1 81 ? 20.289 -15.616 -32.860 1.00 86.56 81 VAL A O 1
ATOM 681 N N . GLN A 1 82 ? 20.763 -17.779 -33.220 1.00 85.25 82 GLN A N 1
ATOM 682 C CA . GLN A 1 82 ? 22.181 -17.552 -33.519 1.00 85.25 82 GLN A CA 1
ATOM 683 C C . GLN A 1 82 ? 22.374 -16.677 -34.763 1.00 85.25 82 GLN A C 1
ATOM 685 O O . GLN A 1 82 ? 23.186 -15.751 -34.729 1.00 85.25 82 GLN A O 1
ATOM 690 N N . ASP A 1 83 ? 21.605 -16.921 -35.826 1.00 86.06 83 ASP A N 1
ATOM 691 C CA . ASP A 1 83 ? 21.655 -16.114 -37.046 1.00 86.06 83 ASP A CA 1
ATOM 692 C C . ASP A 1 83 ? 21.234 -14.655 -36.792 1.00 86.06 83 ASP A C 1
ATOM 694 O O . ASP A 1 83 ? 21.961 -13.730 -37.162 1.00 86.06 83 ASP A O 1
ATOM 698 N N . LEU A 1 84 ? 20.140 -14.434 -36.055 1.00 86.12 84 LEU A N 1
ATOM 699 C CA . LEU A 1 84 ? 19.689 -13.090 -35.665 1.00 86.12 84 LEU A CA 1
ATOM 700 C C . LEU A 1 84 ? 20.748 -12.330 -34.848 1.00 86.12 84 LEU A C 1
ATOM 702 O O . LEU A 1 84 ? 21.011 -11.154 -35.097 1.00 86.12 84 LEU A O 1
ATOM 706 N N . ILE A 1 85 ? 21.399 -12.998 -33.890 1.00 83.25 85 ILE A N 1
ATOM 707 C CA . ILE A 1 85 ? 22.454 -12.396 -33.056 1.00 83.25 85 ILE A CA 1
ATOM 708 C C . ILE A 1 85 ? 23.708 -12.084 -33.881 1.00 83.25 85 ILE A C 1
ATOM 710 O O . ILE A 1 85 ? 24.361 -11.065 -33.641 1.00 83.25 85 ILE A O 1
ATOM 714 N N . ARG A 1 86 ? 24.062 -12.950 -34.839 1.00 84.31 86 ARG A N 1
ATOM 715 C CA . ARG A 1 86 ? 25.214 -12.761 -35.732 1.00 84.31 86 ARG A CA 1
ATOM 716 C C . ARG A 1 86 ? 25.035 -11.537 -36.631 1.00 84.31 86 ARG A C 1
ATOM 718 O O . ARG A 1 86 ? 26.004 -10.822 -36.863 1.00 84.31 86 ARG A O 1
ATOM 725 N N . ARG A 1 87 ? 23.808 -11.290 -37.091 1.00 84.44 87 ARG A N 1
ATOM 726 C CA . ARG A 1 87 ? 23.443 -10.146 -37.944 1.00 84.44 87 ARG A CA 1
ATOM 727 C C . ARG A 1 87 ? 23.377 -8.815 -37.193 1.00 84.44 87 ARG A C 1
ATOM 729 O O . ARG A 1 87 ? 23.406 -7.765 -37.824 1.00 84.44 87 ARG A O 1
ATOM 736 N N . ALA A 1 88 ? 23.286 -8.845 -35.865 1.00 81.75 88 ALA A N 1
ATOM 737 C CA . ALA A 1 88 ? 23.308 -7.645 -35.039 1.00 81.75 88 ALA A CA 1
ATOM 738 C C . ALA A 1 88 ? 24.716 -7.035 -34.957 1.00 81.75 88 ALA A C 1
ATOM 740 O O . ALA A 1 88 ? 25.710 -7.760 -34.779 1.00 81.75 88 ALA A O 1
ATOM 741 N N . ALA A 1 89 ? 24.793 -5.699 -35.002 1.00 80.31 89 ALA A N 1
ATOM 742 C CA . ALA A 1 89 ? 26.054 -4.989 -34.842 1.00 80.31 89 ALA A CA 1
ATOM 743 C C . ALA A 1 89 ? 26.706 -5.329 -33.483 1.00 80.31 89 ALA A C 1
ATOM 745 O O . ALA A 1 89 ? 26.010 -5.553 -32.482 1.00 80.31 89 ALA A O 1
ATOM 746 N N . PRO A 1 90 ? 28.045 -5.436 -33.424 1.00 74.06 90 PRO A N 1
ATOM 747 C CA . PRO A 1 90 ? 28.756 -5.763 -32.192 1.00 74.06 90 PRO A CA 1
ATOM 748 C C . PRO A 1 90 ? 28.561 -4.691 -31.104 1.00 74.06 90 PRO A C 1
ATOM 750 O O . PRO A 1 90 ? 28.190 -3.554 -31.371 1.00 74.06 90 PRO A O 1
ATOM 753 N N . GLY A 1 91 ? 28.814 -5.063 -29.846 1.00 72.00 91 GLY A N 1
ATOM 754 C CA . GLY A 1 91 ? 28.653 -4.162 -28.701 1.00 72.00 91 GLY A CA 1
ATOM 755 C C . GLY A 1 91 ? 27.224 -4.133 -28.150 1.00 72.00 91 GLY A C 1
ATOM 756 O O . GLY A 1 91 ? 26.648 -5.184 -27.849 1.00 72.00 91 GLY A O 1
ATOM 757 N N . GLN A 1 92 ? 26.675 -2.933 -27.958 1.00 65.75 92 GLN A N 1
ATOM 758 C CA . GLN A 1 92 ? 25.410 -2.722 -27.247 1.00 65.75 92 GLN A CA 1
ATOM 759 C C . GLN A 1 92 ? 24.189 -3.236 -28.027 1.00 65.75 92 GLN A C 1
ATOM 761 O O . GLN A 1 92 ? 23.277 -3.805 -27.424 1.00 65.75 92 GLN A O 1
ATOM 766 N N . GLU A 1 93 ? 24.197 -3.137 -29.359 1.00 70.56 93 GLU A N 1
ATOM 767 C CA . GLU A 1 93 ? 23.099 -3.625 -30.206 1.00 70.56 93 GLU A CA 1
ATOM 768 C C . GLU A 1 93 ? 22.930 -5.144 -30.102 1.00 70.56 93 GLU A C 1
ATOM 770 O O . GLU A 1 93 ? 21.821 -5.636 -29.906 1.00 70.56 93 GLU A O 1
ATOM 775 N N . ARG A 1 94 ? 24.026 -5.913 -30.102 1.00 74.25 94 ARG A N 1
ATOM 776 C CA . ARG A 1 94 ? 23.969 -7.371 -29.909 1.00 74.25 94 ARG A CA 1
ATOM 777 C C . ARG A 1 94 ? 23.374 -7.775 -28.558 1.00 74.25 94 ARG A C 1
ATOM 779 O O . ARG A 1 94 ? 22.682 -8.791 -28.478 1.00 74.25 94 ARG A O 1
ATOM 786 N N . LYS A 1 95 ? 23.645 -7.019 -27.487 1.00 69.06 95 LYS A N 1
ATOM 787 C CA . LYS A 1 95 ? 23.031 -7.262 -26.168 1.00 69.06 95 LYS A CA 1
ATOM 788 C C . LYS A 1 95 ? 21.534 -6.948 -26.200 1.00 69.06 95 LYS A C 1
ATOM 790 O O . LYS A 1 95 ? 20.746 -7.769 -25.736 1.00 69.06 95 LYS A O 1
ATOM 795 N N . ALA A 1 96 ? 21.147 -5.826 -26.806 1.00 70.06 96 ALA A N 1
ATOM 796 C CA . ALA A 1 96 ? 19.748 -5.435 -26.968 1.00 70.06 96 ALA A CA 1
ATOM 797 C C . ALA A 1 96 ? 18.951 -6.458 -27.799 1.00 70.06 96 ALA A C 1
ATOM 799 O O . ALA A 1 96 ? 17.861 -6.859 -27.393 1.00 70.06 96 ALA A O 1
ATOM 800 N N . ILE A 1 97 ? 19.527 -6.969 -28.892 1.00 81.00 97 ILE A N 1
ATOM 801 C CA . ILE A 1 97 ? 18.911 -8.001 -29.739 1.00 81.00 97 ILE A CA 1
ATOM 802 C C . ILE A 1 97 ? 18.679 -9.312 -28.973 1.00 81.00 97 ILE A C 1
ATOM 804 O O . ILE A 1 97 ? 17.642 -9.950 -29.134 1.00 81.00 97 ILE A O 1
ATOM 808 N N . LYS A 1 98 ? 19.590 -9.725 -28.085 1.00 78.69 98 LYS A N 1
ATOM 809 C CA . LYS A 1 98 ? 19.348 -10.909 -27.238 1.00 78.69 98 LYS A CA 1
ATOM 810 C C . LYS A 1 98 ? 18.133 -10.710 -26.330 1.00 78.69 98 LYS A C 1
ATOM 812 O O . LYS A 1 98 ? 17.294 -11.602 -26.232 1.00 78.69 98 LYS A O 1
ATOM 817 N N . SER A 1 99 ? 18.026 -9.544 -25.697 1.00 79.69 99 SER A N 1
ATOM 818 C CA . SER A 1 99 ? 16.902 -9.219 -24.815 1.00 79.69 99 SER A CA 1
ATOM 819 C C . SER A 1 99 ? 15.582 -9.117 -25.579 1.00 79.69 99 SER A C 1
ATOM 821 O O . SER A 1 99 ? 14.583 -9.681 -25.137 1.00 79.69 99 SER A O 1
ATOM 823 N N . ILE A 1 100 ? 15.575 -8.469 -26.749 1.00 85.31 100 ILE A N 1
ATOM 824 C CA . ILE A 1 100 ? 14.350 -8.287 -27.537 1.00 85.31 100 ILE A CA 1
ATOM 825 C C . ILE A 1 100 ? 13.831 -9.608 -28.111 1.00 85.31 100 ILE A C 1
ATOM 827 O O . ILE A 1 100 ? 12.625 -9.814 -28.146 1.00 85.31 100 ILE A O 1
ATOM 831 N N . ILE A 1 101 ? 14.713 -10.545 -28.481 1.00 86.50 101 ILE A N 1
ATOM 832 C CA . ILE A 1 101 ? 14.309 -11.892 -28.911 1.00 86.50 101 ILE A CA 1
ATOM 833 C C . ILE A 1 101 ? 13.581 -12.615 -27.773 1.00 86.50 101 ILE A C 1
ATOM 835 O O . ILE A 1 101 ? 12.535 -13.229 -27.993 1.00 86.50 101 ILE A O 1
ATOM 839 N N . ILE A 1 102 ? 14.111 -12.526 -26.550 1.00 84.94 102 ILE A N 1
ATOM 840 C CA . ILE A 1 102 ? 13.503 -13.146 -25.368 1.00 84.94 102 ILE A CA 1
ATOM 841 C C . ILE A 1 102 ? 12.146 -12.492 -25.055 1.00 84.94 102 ILE A C 1
ATOM 843 O O . ILE A 1 102 ? 11.196 -13.211 -24.756 1.00 84.94 102 ILE A O 1
ATOM 847 N N . LEU A 1 103 ? 12.036 -11.162 -25.168 1.00 85.81 103 LEU A N 1
ATOM 848 C CA . LEU A 1 103 ? 10.776 -10.419 -25.008 1.00 85.81 103 LEU A CA 1
ATOM 849 C C . LEU A 1 103 ? 9.737 -10.803 -26.061 1.00 85.81 103 LEU A C 1
ATOM 851 O O . LEU A 1 103 ? 8.636 -11.197 -25.702 1.00 85.81 103 LEU A O 1
ATOM 855 N N . ILE A 1 104 ? 10.085 -10.758 -27.346 1.00 91.06 104 ILE A N 1
ATOM 856 C CA . ILE A 1 104 ? 9.150 -11.066 -28.435 1.00 91.06 104 ILE A CA 1
ATOM 857 C C . ILE A 1 104 ? 8.642 -12.507 -28.329 1.00 91.06 104 ILE A C 1
ATOM 859 O O . ILE A 1 104 ? 7.439 -12.745 -28.396 1.00 91.06 104 ILE A O 1
ATOM 863 N N . THR A 1 105 ? 9.540 -13.476 -28.125 1.00 91.75 105 THR A N 1
ATOM 864 C CA . THR A 1 105 ? 9.140 -14.888 -27.996 1.00 91.75 105 THR A CA 1
ATOM 865 C C . THR A 1 105 ? 8.276 -15.131 -26.761 1.00 91.75 105 THR A C 1
ATOM 867 O O . THR A 1 105 ? 7.325 -15.904 -26.827 1.00 91.75 105 THR A O 1
ATOM 870 N N . TRP A 1 106 ? 8.546 -14.449 -25.648 1.00 89.19 106 TRP A N 1
ATOM 871 C CA . TRP A 1 106 ? 7.678 -14.501 -24.476 1.00 89.19 106 TRP A CA 1
ATOM 872 C C . TRP A 1 106 ? 6.291 -13.927 -24.775 1.00 89.19 106 TRP A C 1
ATOM 874 O O . TRP A 1 106 ? 5.294 -14.607 -24.557 1.00 89.19 106 TRP A O 1
ATOM 884 N N . GLU A 1 107 ? 6.206 -12.730 -25.347 1.00 89.81 107 GLU A N 1
ATOM 885 C CA . GLU A 1 107 ? 4.923 -12.067 -25.599 1.00 89.81 107 GLU A CA 1
ATOM 886 C C . GLU A 1 107 ? 4.056 -12.800 -26.632 1.00 89.81 107 GLU A C 1
ATOM 888 O O . GLU A 1 107 ? 2.836 -12.864 -26.474 1.00 89.81 107 GLU A O 1
ATOM 893 N N . ILE A 1 108 ? 4.668 -13.434 -27.638 1.00 94.19 108 ILE A N 1
ATOM 894 C CA . ILE A 1 108 ? 3.968 -14.332 -28.573 1.00 94.19 108 ILE A CA 1
ATOM 895 C C . ILE A 1 108 ? 3.394 -15.549 -27.833 1.00 94.19 108 ILE A C 1
ATOM 897 O O . ILE A 1 108 ? 2.253 -15.942 -28.085 1.00 94.19 108 ILE A O 1
ATOM 901 N N . GLN A 1 109 ? 4.150 -16.144 -26.902 1.00 91.19 109 GLN A N 1
ATOM 902 C CA . GLN A 1 109 ? 3.658 -17.261 -26.089 1.00 91.19 109 GLN A CA 1
ATOM 903 C C . GLN A 1 109 ? 2.476 -16.828 -25.214 1.00 91.19 109 GLN A C 1
ATOM 905 O O . GLN A 1 109 ? 1.493 -17.565 -25.107 1.00 91.19 109 GLN A O 1
ATOM 910 N N . GLN A 1 110 ? 2.558 -15.643 -24.604 1.00 87.12 110 GLN A N 1
ATOM 911 C CA . GLN A 1 110 ? 1.483 -15.096 -23.777 1.00 87.12 110 GLN A CA 1
ATOM 912 C C . GLN A 1 110 ? 0.216 -14.849 -24.601 1.00 87.12 110 GLN A C 1
ATOM 914 O O . GLN A 1 110 ? -0.869 -15.248 -24.175 1.00 87.12 110 GLN A O 1
ATOM 919 N N . GLU A 1 111 ? 0.348 -14.276 -25.800 1.00 90.75 111 GLU A N 1
ATOM 920 C CA . GLU A 1 111 ? -0.787 -14.072 -26.704 1.00 90.75 111 GLU A CA 1
ATOM 921 C C . GLU A 1 111 ? -1.430 -15.407 -27.101 1.00 90.75 111 GLU A C 1
ATOM 923 O O . GLU A 1 111 ? -2.646 -15.561 -26.984 1.00 90.75 111 GLU A O 1
ATOM 928 N N . ARG A 1 112 ? -0.622 -16.414 -27.473 1.00 91.88 112 ARG A N 1
ATOM 929 C CA . ARG A 1 112 ? -1.125 -17.752 -27.831 1.00 91.88 112 ARG A CA 1
ATOM 930 C C . ARG A 1 112 ? -1.898 -18.388 -26.685 1.00 91.88 112 ARG A C 1
ATOM 932 O O . ARG A 1 112 ? -2.957 -18.975 -26.910 1.00 91.88 112 ARG A O 1
ATOM 939 N N . ASN A 1 113 ? -1.381 -18.282 -25.464 1.00 87.31 113 ASN A N 1
ATOM 940 C CA . ASN A 1 113 ? -2.060 -18.783 -24.271 1.00 87.31 113 ASN A CA 1
ATOM 941 C C . ASN A 1 113 ? -3.397 -18.056 -24.052 1.00 87.31 113 ASN A C 1
ATOM 943 O O . ASN A 1 113 ? -4.391 -18.701 -23.731 1.00 87.31 113 ASN A O 1
ATOM 947 N N . GLY A 1 114 ? -3.455 -16.740 -24.280 1.00 83.50 114 GLY A N 1
ATOM 948 C CA . GLY A 1 114 ? -4.701 -15.971 -24.238 1.00 83.50 114 GLY A CA 1
ATOM 949 C C . GLY A 1 114 ? -5.743 -16.472 -25.243 1.00 83.50 114 GLY A C 1
ATOM 950 O O . GLY A 1 114 ? -6.899 -16.674 -24.875 1.00 83.50 114 GLY A O 1
ATOM 951 N N . CYS A 1 115 ? -5.338 -16.740 -26.485 1.00 88.88 115 CYS A N 1
ATOM 952 C CA . CYS A 1 115 ? -6.233 -17.300 -27.501 1.00 88.88 115 CYS A CA 1
ATOM 953 C C . CYS A 1 115 ? -6.726 -18.702 -27.118 1.00 88.88 115 CYS A C 1
ATOM 955 O O . CYS A 1 115 ? -7.919 -18.974 -27.185 1.00 88.88 115 CYS A O 1
ATOM 957 N N . THR A 1 116 ? -5.816 -19.560 -26.646 1.00 84.56 116 THR A N 1
ATOM 958 C CA . THR A 1 116 ? -6.115 -20.964 -26.310 1.00 84.56 116 THR A CA 1
ATOM 959 C C . THR A 1 116 ? -7.041 -21.087 -25.099 1.00 84.56 116 THR A C 1
ATOM 961 O O . THR A 1 116 ? -7.994 -21.856 -25.129 1.00 84.56 116 THR A O 1
ATOM 964 N N . PHE A 1 117 ? -6.759 -20.350 -24.022 1.00 81.44 117 PHE A N 1
ATOM 965 C CA . PHE A 1 117 ? -7.413 -20.561 -22.725 1.00 81.44 117 PHE A CA 1
ATOM 966 C C . PHE A 1 117 ? -8.504 -19.537 -22.402 1.00 81.44 117 PHE A C 1
ATOM 968 O O . PHE A 1 117 ? -9.274 -19.754 -21.473 1.00 81.44 117 PHE A O 1
ATOM 975 N N . ARG A 1 118 ? -8.556 -18.401 -23.113 1.00 75.69 118 ARG A N 1
ATOM 976 C CA . ARG A 1 118 ? -9.485 -17.294 -22.811 1.00 75.69 118 ARG A CA 1
ATOM 977 C C . ARG A 1 118 ? -10.339 -16.864 -24.003 1.00 75.69 118 ARG A C 1
ATOM 979 O O . ARG A 1 118 ? -11.027 -15.855 -23.905 1.00 75.69 118 ARG A O 1
ATOM 986 N N . GLY A 1 119 ? -10.253 -17.561 -25.140 1.00 80.88 119 GLY A N 1
ATOM 987 C CA . GLY A 1 119 ? -10.964 -17.175 -26.364 1.00 80.88 119 GLY A CA 1
ATOM 988 C C . GLY A 1 119 ? -10.574 -15.787 -26.886 1.00 80.88 119 GLY A C 1
ATOM 989 O O . GLY A 1 119 ? -11.346 -15.160 -27.609 1.00 80.88 119 GLY A O 1
ATOM 990 N N . LYS A 1 120 ? -9.393 -15.275 -26.500 1.00 84.38 120 LYS A N 1
ATOM 991 C CA . LYS A 1 120 ? -8.912 -13.961 -26.938 1.00 84.38 120 LYS A CA 1
ATOM 992 C C . LYS A 1 120 ? -8.707 -13.968 -28.456 1.00 84.38 120 LYS A C 1
ATOM 994 O O . LYS A 1 120 ? -8.076 -14.880 -28.987 1.00 84.38 120 LYS A O 1
ATOM 999 N N . MET A 1 121 ? -9.147 -12.919 -29.148 1.00 86.88 121 MET A N 1
ATOM 1000 C CA . MET A 1 121 ? -8.749 -12.691 -30.540 1.00 86.88 121 MET A CA 1
ATOM 1001 C C . MET A 1 121 ? -7.283 -12.254 -30.613 1.00 86.88 121 MET A C 1
ATOM 1003 O O . MET A 1 121 ? -6.870 -11.332 -29.911 1.00 86.88 121 MET A O 1
ATOM 1007 N N . ALA A 1 122 ? -6.496 -12.915 -31.461 1.00 88.94 122 ALA A N 1
ATOM 1008 C CA . ALA A 1 122 ? -5.070 -12.641 -31.582 1.00 88.94 122 ALA A CA 1
ATOM 1009 C C . ALA A 1 122 ? -4.804 -11.258 -32.204 1.00 88.94 122 ALA A C 1
ATOM 1011 O O . ALA A 1 122 ? -5.315 -10.955 -33.285 1.00 88.94 122 ALA A O 1
ATOM 1012 N N . CYS A 1 123 ? -3.968 -10.437 -31.557 1.00 89.75 123 CYS A N 1
ATOM 1013 C CA . CYS A 1 123 ? -3.656 -9.085 -32.023 1.00 89.75 123 CYS A CA 1
ATOM 1014 C C . CYS A 1 123 ? -2.146 -8.793 -31.990 1.00 89.75 123 CYS A C 1
ATOM 1016 O O . CYS A 1 123 ? -1.519 -8.729 -30.932 1.00 89.75 123 CYS A O 1
ATOM 1018 N N . ALA A 1 124 ? -1.547 -8.551 -33.162 1.00 89.88 124 ALA A N 1
ATOM 1019 C CA . ALA A 1 124 ? -0.130 -8.188 -33.258 1.00 89.88 124 ALA A CA 1
ATOM 1020 C C . ALA A 1 124 ? 0.173 -6.821 -32.613 1.00 89.88 124 ALA A C 1
ATOM 1022 O O . ALA A 1 124 ? 1.258 -6.633 -32.061 1.00 89.88 124 ALA A O 1
ATOM 1023 N N . ALA A 1 125 ? -0.776 -5.878 -32.661 1.00 84.31 125 ALA A N 1
ATOM 1024 C CA . ALA A 1 125 ? -0.616 -4.559 -32.050 1.00 84.31 125 ALA A CA 1
ATOM 1025 C C . ALA A 1 125 ? -0.532 -4.647 -30.518 1.00 84.31 125 ALA A C 1
ATOM 1027 O O . ALA A 1 125 ? 0.315 -3.980 -29.928 1.00 84.31 125 ALA A O 1
ATOM 1028 N N . ASP A 1 126 ? -1.319 -5.527 -29.890 1.00 81.06 126 ASP A N 1
ATOM 1029 C CA . ASP A 1 126 ? -1.263 -5.771 -28.444 1.00 81.06 126 ASP A CA 1
ATOM 1030 C C . ASP A 1 126 ? 0.104 -6.322 -28.024 1.00 81.06 126 ASP A C 1
ATOM 1032 O O . ASP A 1 126 ? 0.711 -5.826 -27.072 1.00 81.06 126 ASP A O 1
ATOM 1036 N N . ILE A 1 127 ? 0.608 -7.326 -28.757 1.00 86.62 127 ILE A N 1
ATOM 1037 C CA . ILE A 1 127 ? 1.941 -7.903 -28.532 1.00 86.62 127 ILE A CA 1
ATOM 1038 C C . ILE A 1 127 ? 3.005 -6.799 -28.612 1.00 86.62 127 ILE A C 1
ATOM 1040 O O . ILE A 1 127 ? 3.815 -6.641 -27.700 1.00 86.62 127 ILE A O 1
ATOM 1044 N N . LEU A 1 128 ? 2.993 -6.001 -29.682 1.00 84.94 128 LEU A N 1
ATOM 1045 C CA . LEU A 1 128 ? 3.970 -4.928 -29.888 1.00 84.94 128 LEU A CA 1
ATOM 1046 C C . LEU A 1 128 ? 3.846 -3.807 -28.853 1.00 84.94 128 LEU A C 1
ATOM 1048 O O . LEU A 1 128 ? 4.871 -3.251 -28.461 1.00 84.94 128 LEU A O 1
ATOM 1052 N N . GLY A 1 129 ? 2.636 -3.495 -28.386 1.00 76.44 129 GLY A N 1
ATOM 1053 C CA . GLY A 1 129 ? 2.398 -2.550 -27.295 1.00 76.44 129 GLY A CA 1
ATOM 1054 C C . GLY A 1 129 ? 3.073 -2.994 -25.997 1.00 76.44 129 GLY A C 1
ATOM 1055 O O . GLY A 1 129 ? 3.818 -2.216 -25.398 1.00 76.44 129 GLY A O 1
ATOM 1056 N N . ARG A 1 130 ? 2.909 -4.268 -25.617 1.00 81.31 130 ARG A N 1
ATOM 1057 C CA . ARG A 1 130 ? 3.560 -4.846 -24.427 1.00 81.31 130 ARG A CA 1
ATOM 1058 C C . ARG A 1 130 ? 5.076 -4.924 -24.575 1.00 81.31 130 ARG A C 1
ATOM 1060 O O . ARG A 1 130 ? 5.798 -4.492 -23.680 1.00 81.31 130 ARG A O 1
ATOM 1067 N N . ILE A 1 131 ? 5.584 -5.383 -25.724 1.00 80.19 131 ILE A 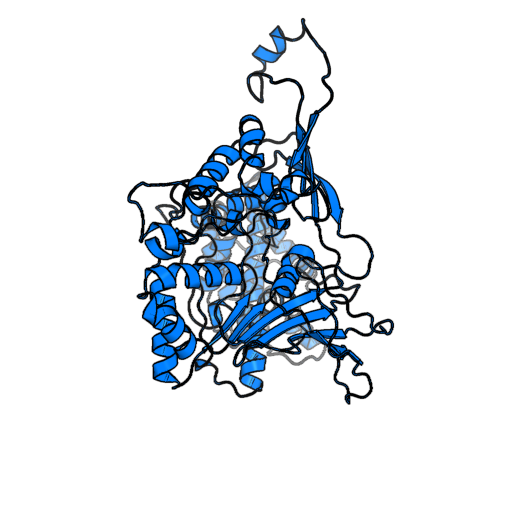N 1
ATOM 1068 C CA . ILE A 1 131 ? 7.035 -5.405 -25.977 1.00 80.19 131 ILE A CA 1
ATOM 1069 C C . ILE A 1 131 ? 7.606 -3.987 -25.895 1.00 80.19 131 ILE A C 1
ATOM 1071 O O . ILE A 1 131 ? 8.657 -3.805 -25.288 1.00 80.19 131 ILE A O 1
ATOM 1075 N N . ARG A 1 132 ? 6.931 -2.977 -26.465 1.00 72.81 132 ARG A N 1
ATOM 1076 C CA . ARG A 1 132 ? 7.371 -1.577 -26.367 1.00 72.81 132 ARG A CA 1
ATOM 1077 C C . ARG A 1 132 ? 7.457 -1.126 -24.918 1.00 72.81 132 ARG A C 1
ATOM 1079 O O . ARG A 1 132 ? 8.504 -0.611 -24.546 1.00 72.81 132 ARG A O 1
ATOM 1086 N N . LEU A 1 133 ? 6.434 -1.396 -24.109 1.00 64.12 133 LEU A N 1
ATOM 1087 C CA . LEU A 1 133 ? 6.430 -1.085 -22.679 1.00 64.12 133 LEU A CA 1
ATOM 1088 C C . LEU A 1 133 ? 7.630 -1.720 -21.953 1.00 64.12 133 LEU A C 1
ATOM 1090 O O . LEU A 1 133 ? 8.394 -1.016 -21.297 1.00 64.12 133 LEU A O 1
ATOM 1094 N N . PHE A 1 134 ? 7.863 -3.022 -22.147 1.00 65.94 134 PHE A N 1
ATOM 1095 C CA . PHE A 1 134 ? 8.973 -3.738 -21.505 1.00 65.94 134 PHE A CA 1
ATOM 1096 C C . PHE A 1 134 ? 10.355 -3.378 -22.067 1.00 65.94 134 PHE A C 1
ATOM 1098 O O . PHE A 1 134 ? 11.351 -3.433 -21.351 1.00 65.94 134 PHE A O 1
ATOM 1105 N N . SER A 1 135 ? 10.442 -2.999 -23.342 1.00 64.06 135 SER A N 1
ATOM 1106 C CA . SER A 1 135 ? 11.683 -2.519 -23.966 1.00 64.06 135 SER A CA 1
ATOM 1107 C C . SER A 1 135 ? 12.003 -1.066 -23.605 1.00 64.06 135 SER A C 1
ATOM 1109 O O . SER A 1 135 ? 13.143 -0.629 -23.757 1.00 64.06 135 SER A O 1
ATOM 1111 N N . ALA A 1 136 ? 11.013 -0.333 -23.091 1.00 64.62 136 ALA A N 1
ATOM 1112 C CA . ALA A 1 136 ? 11.103 1.066 -22.722 1.00 64.62 136 ALA A CA 1
ATOM 1113 C C . ALA A 1 136 ? 10.947 1.250 -21.205 1.00 64.62 136 ALA A C 1
ATOM 1115 O O . ALA A 1 136 ? 10.235 2.150 -20.767 1.00 64.62 136 ALA A O 1
ATOM 1116 N N . VAL A 1 137 ? 11.652 0.444 -20.397 1.00 64.88 137 VAL A N 1
ATOM 1117 C CA . VAL A 1 137 ? 11.711 0.603 -18.926 1.00 64.88 137 VAL A CA 1
ATOM 1118 C C . VAL A 1 137 ? 12.022 2.050 -18.540 1.00 64.88 137 VAL A C 1
ATOM 1120 O O . VAL A 1 137 ? 11.428 2.566 -17.606 1.00 64.88 137 VAL A O 1
ATOM 1123 N N . ASN A 1 138 ? 12.867 2.742 -19.310 1.00 70.56 138 ASN A N 1
ATOM 1124 C CA . ASN A 1 138 ? 13.163 4.159 -19.090 1.00 70.56 138 ASN A CA 1
ATOM 1125 C C . ASN A 1 138 ? 11.965 5.081 -19.376 1.00 70.56 138 ASN A C 1
ATOM 1127 O O . ASN A 1 138 ? 11.796 6.069 -18.675 1.00 70.56 138 ASN A O 1
ATOM 1131 N N . CYS A 1 139 ? 11.124 4.779 -20.371 1.00 75.38 139 CYS A N 1
ATOM 1132 C CA . CYS A 1 139 ? 9.898 5.541 -20.635 1.00 75.38 139 CYS A CA 1
ATOM 1133 C C . CYS A 1 139 ? 8.820 5.244 -19.591 1.00 75.38 139 CYS A C 1
ATOM 1135 O O . CYS A 1 139 ? 8.175 6.171 -19.114 1.00 75.38 139 CYS A O 1
ATOM 1137 N N . TRP A 1 140 ? 8.649 3.975 -19.207 1.00 80.00 140 TRP A N 1
ATOM 1138 C CA . TRP A 1 140 ? 7.755 3.600 -18.113 1.00 80.00 140 TRP A CA 1
ATOM 1139 C C . TRP A 1 140 ? 8.184 4.275 -16.809 1.00 80.00 140 TRP A C 1
ATOM 1141 O O . TRP A 1 140 ? 7.379 4.963 -16.195 1.00 80.00 140 TRP A O 1
ATOM 1151 N N . LEU A 1 141 ? 9.466 4.178 -16.444 1.00 83.81 141 LEU A N 1
ATOM 1152 C CA . LEU A 1 141 ? 10.017 4.814 -15.250 1.00 83.81 141 LEU A CA 1
ATOM 1153 C C . LEU A 1 141 ? 9.821 6.332 -15.301 1.00 83.81 141 LEU A C 1
ATOM 1155 O O . LEU A 1 141 ? 9.324 6.906 -14.341 1.00 83.81 141 LEU A O 1
ATOM 1159 N N . LYS A 1 142 ? 10.114 6.970 -16.442 1.00 86.00 142 LYS A N 1
ATOM 1160 C CA . LYS A 1 142 ? 9.867 8.403 -16.671 1.00 86.00 142 LYS A CA 1
ATOM 1161 C C . LYS A 1 142 ? 8.413 8.804 -16.394 1.00 86.00 142 LYS A C 1
ATOM 1163 O O . LYS A 1 142 ? 8.191 9.888 -15.874 1.00 86.00 142 LYS A O 1
ATOM 1168 N N . CYS A 1 143 ? 7.443 7.954 -16.727 1.00 88.75 143 CYS A N 1
ATOM 1169 C CA . CYS A 1 143 ? 6.016 8.220 -16.515 1.00 88.75 143 CYS A CA 1
ATOM 1170 C C . CYS A 1 143 ? 5.475 7.765 -15.157 1.00 88.75 143 CYS A C 1
ATOM 1172 O O . CYS A 1 143 ? 4.406 8.213 -14.737 1.00 88.75 143 CYS A O 1
ATOM 1174 N N . MET A 1 144 ? 6.187 6.865 -14.482 1.00 89.25 144 MET A N 1
ATOM 1175 C CA . MET A 1 144 ? 5.859 6.441 -13.128 1.00 89.25 144 MET A CA 1
ATOM 1176 C C . MET A 1 144 ? 6.351 7.446 -12.101 1.00 89.25 144 MET A C 1
ATOM 1178 O O . MET A 1 144 ? 5.589 7.746 -11.186 1.00 89.25 144 MET A O 1
ATOM 1182 N N . LEU A 1 145 ? 7.574 7.960 -12.265 1.00 92.06 145 LEU A N 1
ATOM 1183 C CA . LEU A 1 145 ? 8.177 8.952 -11.379 1.00 92.06 145 LEU A CA 1
ATOM 1184 C C . LEU A 1 145 ? 7.302 10.203 -11.267 1.00 92.06 145 LEU A C 1
ATOM 1186 O O . LEU A 1 145 ? 6.794 10.716 -12.266 1.00 92.06 145 LEU A O 1
ATOM 1190 N N . LEU A 1 146 ? 7.172 10.697 -10.040 1.00 95.25 146 LEU A N 1
ATOM 1191 C CA . LEU A 1 146 ? 6.576 11.997 -9.757 1.00 95.25 146 LEU A CA 1
ATOM 1192 C C . LEU A 1 146 ? 7.669 13.040 -9.529 1.00 95.25 146 LEU A C 1
ATOM 1194 O O . LEU A 1 146 ? 8.778 12.716 -9.098 1.00 95.25 146 LEU A O 1
ATOM 1198 N N . ASP A 1 147 ? 7.354 14.306 -9.784 1.00 94.62 147 ASP A N 1
ATOM 1199 C CA . ASP A 1 147 ? 8.227 15.394 -9.355 1.00 94.62 147 ASP A CA 1
ATOM 1200 C C . ASP A 1 147 ? 8.332 15.405 -7.813 1.00 94.62 147 ASP A C 1
ATOM 1202 O O . ASP A 1 147 ? 7.309 15.442 -7.113 1.00 94.62 147 ASP A O 1
ATOM 1206 N N . PRO A 1 148 ? 9.551 15.389 -7.250 1.00 92.06 148 PRO A N 1
ATOM 1207 C CA . PRO A 1 148 ? 9.744 15.208 -5.818 1.00 92.06 148 PRO A CA 1
ATOM 1208 C C . PRO A 1 148 ? 9.192 16.358 -4.965 1.00 92.06 148 PRO A C 1
ATOM 1210 O O . PRO A 1 148 ? 8.942 16.142 -3.782 1.00 92.06 148 PRO A O 1
ATOM 1213 N N . TYR A 1 149 ? 8.961 17.549 -5.525 1.00 93.62 149 TYR A N 1
ATOM 1214 C CA . TYR A 1 149 ? 8.538 18.731 -4.770 1.00 93.62 149 TYR A CA 1
ATOM 1215 C C . TYR A 1 149 ? 7.048 19.044 -4.927 1.00 93.62 149 TYR A C 1
ATOM 1217 O O . TYR A 1 149 ? 6.397 19.454 -3.957 1.00 93.62 149 TYR A O 1
ATOM 1225 N N . ASN A 1 150 ? 6.492 18.853 -6.125 1.00 93.56 150 ASN A N 1
ATOM 1226 C CA . ASN A 1 150 ? 5.101 19.189 -6.443 1.00 93.56 150 ASN A CA 1
ATOM 1227 C C . ASN A 1 150 ? 4.206 17.970 -6.744 1.00 93.56 150 ASN A C 1
ATOM 1229 O O . ASN A 1 150 ? 3.001 18.147 -6.889 1.00 93.56 150 ASN A O 1
ATOM 1233 N N . GLN A 1 151 ? 4.769 16.755 -6.802 1.00 95.00 151 GLN A N 1
ATOM 1234 C CA . GLN A 1 151 ? 4.034 15.496 -6.994 1.00 95.00 151 GLN A CA 1
ATOM 1235 C C . GLN A 1 151 ? 3.206 15.443 -8.292 1.00 95.00 151 GLN A C 1
ATOM 1237 O O . GLN A 1 151 ? 2.190 14.749 -8.380 1.00 95.00 151 GLN A O 1
ATOM 1242 N N . THR A 1 152 ? 3.639 16.173 -9.322 1.00 94.31 152 THR A N 1
ATOM 1243 C CA . THR A 1 152 ? 3.042 16.120 -10.662 1.00 94.31 152 THR A CA 1
ATOM 1244 C C . THR A 1 152 ? 3.655 15.003 -11.506 1.00 94.31 152 THR A C 1
ATOM 1246 O O . THR A 1 152 ? 4.791 14.582 -11.282 1.00 94.31 152 THR A O 1
ATOM 1249 N N . ASP A 1 153 ? 2.880 14.500 -12.472 1.00 93.06 153 ASP A N 1
ATOM 1250 C CA . ASP A 1 153 ? 3.392 13.571 -13.480 1.00 93.06 153 ASP A CA 1
ATOM 1251 C C . ASP A 1 153 ? 4.400 14.278 -14.405 1.00 93.06 153 ASP A C 1
ATOM 1253 O O . ASP A 1 153 ? 4.361 15.500 -14.582 1.00 93.06 153 ASP A O 1
ATOM 1257 N N . HIS A 1 154 ? 5.256 13.502 -15.072 1.00 91.25 154 HIS A N 1
ATOM 1258 C CA . HIS A 1 154 ? 6.151 14.032 -16.098 1.00 91.25 154 HIS A CA 1
ATOM 1259 C C . HIS A 1 154 ? 5.366 14.776 -17.210 1.00 91.25 154 HIS A C 1
ATOM 1261 O O . HIS A 1 154 ? 4.389 14.233 -17.716 1.00 91.25 154 HIS A O 1
ATOM 1267 N N . PRO A 1 155 ? 5.807 15.947 -17.717 1.00 89.19 155 PRO A N 1
ATOM 1268 C CA . PRO A 1 155 ? 5.050 16.748 -18.701 1.00 89.19 155 PRO A CA 1
ATOM 1269 C C . PRO A 1 155 ? 4.605 16.032 -19.992 1.00 89.19 155 PRO A C 1
ATOM 1271 O O . PRO A 1 155 ? 3.679 16.468 -20.669 1.00 89.19 155 PRO A O 1
ATOM 1274 N N . GLU A 1 156 ? 5.275 14.936 -20.342 1.00 85.38 156 GLU A N 1
ATOM 1275 C CA . GLU A 1 156 ? 5.028 14.146 -21.558 1.00 85.38 156 GLU A CA 1
ATOM 1276 C C . GLU A 1 156 ? 4.038 12.989 -21.357 1.00 85.38 156 GLU A C 1
ATOM 1278 O O . GLU A 1 156 ? 3.625 12.368 -22.337 1.00 85.38 156 GLU A O 1
ATOM 1283 N N . CYS A 1 157 ? 3.659 12.659 -20.121 1.00 85.62 157 CYS A N 1
ATOM 1284 C CA . CYS A 1 157 ? 2.747 11.552 -19.850 1.00 85.62 157 CYS A CA 1
ATOM 1285 C C . CYS A 1 157 ? 1.936 11.757 -18.573 1.00 85.62 157 CYS A C 1
ATOM 1287 O O . CYS A 1 157 ? 2.344 12.434 -17.642 1.00 85.62 157 CYS A O 1
ATOM 1289 N N . LYS A 1 158 ? 0.747 11.159 -18.537 1.00 87.00 158 LYS A N 1
ATOM 1290 C CA . LYS A 1 158 ? -0.151 11.211 -17.384 1.00 87.00 158 LYS A CA 1
ATOM 1291 C C . LYS A 1 158 ? -0.546 9.796 -17.009 1.00 87.00 158 LYS A C 1
ATOM 1293 O O . LYS A 1 158 ? -1.002 9.046 -17.870 1.00 87.00 158 LYS A O 1
ATOM 1298 N N . SER A 1 159 ? -0.405 9.466 -15.734 1.00 86.25 159 SER A N 1
ATOM 1299 C CA . SER A 1 159 ? -0.753 8.155 -15.186 1.00 86.25 159 SER A CA 1
ATOM 1300 C C . SER A 1 159 ? -1.987 8.306 -14.301 1.00 86.25 159 SER A C 1
ATOM 1302 O O . SER A 1 159 ? -2.047 9.209 -13.468 1.00 86.25 159 SER A O 1
ATOM 1304 N N . ARG A 1 160 ? -3.017 7.483 -14.507 1.00 89.62 160 ARG A N 1
ATOM 1305 C CA . ARG A 1 160 ? -4.273 7.536 -13.742 1.00 89.62 160 ARG A CA 1
ATOM 1306 C C . ARG A 1 160 ? -4.659 6.135 -13.275 1.00 89.62 160 ARG A C 1
ATOM 1308 O O . ARG A 1 160 ? -4.347 5.181 -13.989 1.00 89.62 160 ARG A O 1
ATOM 1315 N N . PRO A 1 161 ? -5.304 6.006 -12.103 1.00 89.06 161 PRO A N 1
ATOM 1316 C CA . PRO A 1 161 ? -5.826 4.722 -11.664 1.00 89.06 161 PRO A CA 1
ATOM 1317 C C . PRO A 1 161 ? -6.883 4.223 -12.655 1.00 89.06 161 PRO A C 1
ATOM 1319 O O . PRO A 1 161 ? -7.647 5.016 -13.211 1.00 89.06 161 PRO A O 1
ATOM 1322 N N . ASP A 1 162 ? -6.910 2.909 -12.868 1.00 85.44 162 ASP A N 1
ATOM 1323 C CA . ASP A 1 162 ? -7.992 2.248 -13.599 1.00 85.44 162 ASP A CA 1
ATOM 1324 C C . ASP A 1 162 ? -9.297 2.286 -12.775 1.00 85.44 162 ASP A C 1
ATOM 1326 O O . ASP A 1 162 ? -9.305 2.768 -11.643 1.00 85.44 162 ASP A O 1
ATOM 1330 N N . SER A 1 163 ? -10.414 1.807 -13.319 1.00 86.50 163 SER A N 1
ATOM 1331 C CA . SER A 1 163 ? -11.733 1.833 -12.672 1.00 86.50 163 SER A CA 1
ATOM 1332 C C . SER A 1 163 ? -12.413 0.460 -12.651 1.00 86.50 163 SER A C 1
ATOM 1334 O O . SER A 1 163 ? -12.088 -0.430 -13.432 1.00 86.50 163 SER A O 1
ATOM 1336 N N . GLY A 1 164 ? -13.389 0.287 -11.754 1.00 88.06 164 GLY A N 1
ATOM 1337 C CA . GLY A 1 164 ? -14.158 -0.956 -11.635 1.00 88.06 164 GLY A CA 1
ATOM 1338 C C . GLY A 1 164 ? -13.391 -2.111 -10.980 1.00 88.06 164 GLY A C 1
ATOM 1339 O O . GLY A 1 164 ? -12.286 -1.947 -10.468 1.00 88.06 164 GLY A O 1
ATOM 1340 N N . LEU A 1 165 ? -14.000 -3.302 -10.963 1.00 85.94 165 LEU A N 1
ATOM 1341 C CA . LEU A 1 165 ? -13.441 -4.479 -10.278 1.00 85.94 165 LEU A CA 1
ATOM 1342 C C . LEU A 1 165 ? -12.137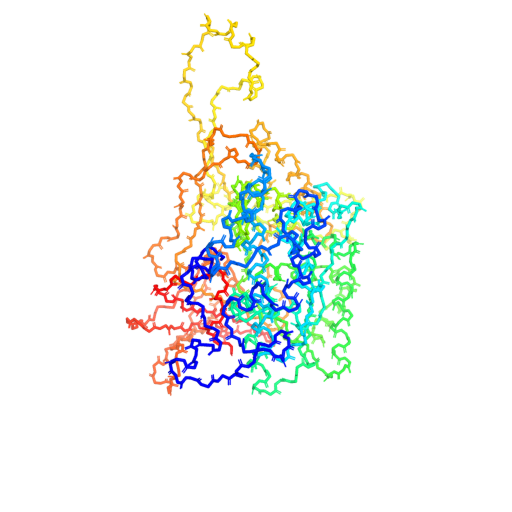 -4.989 -10.912 1.00 85.94 165 LEU A C 1
ATOM 1344 O O . LEU A 1 165 ? -11.292 -5.551 -10.216 1.00 85.94 165 LEU A O 1
ATOM 1348 N N . SER A 1 166 ? -11.929 -4.771 -12.213 1.00 82.62 166 SER A N 1
ATOM 1349 C CA . SER A 1 166 ? -10.666 -5.121 -12.879 1.00 82.62 166 SER A CA 1
ATOM 1350 C C . SER A 1 166 ? -9.469 -4.402 -12.257 1.00 82.62 166 SER A C 1
ATOM 1352 O O . SER A 1 166 ? -8.409 -5.004 -12.146 1.00 82.62 166 SER A O 1
ATOM 1354 N N . ALA A 1 167 ? -9.658 -3.175 -11.758 1.00 84.56 167 ALA A N 1
ATOM 1355 C CA . ALA A 1 167 ? -8.594 -2.365 -11.169 1.00 84.56 167 ALA A CA 1
ATOM 1356 C C . ALA A 1 167 ? -8.044 -2.912 -9.837 1.00 84.56 167 ALA A C 1
ATOM 1358 O O . ALA A 1 167 ? -6.984 -2.479 -9.393 1.00 84.56 167 ALA A O 1
ATOM 1359 N N . ILE A 1 168 ? -8.763 -3.831 -9.178 1.00 82.81 168 ILE A N 1
ATOM 1360 C CA . ILE A 1 168 ? -8.395 -4.352 -7.849 1.00 82.81 168 ILE A CA 1
ATOM 1361 C C . ILE A 1 168 ? -8.170 -5.870 -7.822 1.00 82.81 168 ILE A C 1
ATOM 1363 O O . ILE A 1 168 ? -7.704 -6.407 -6.820 1.00 82.81 168 ILE A O 1
ATOM 1367 N N . THR A 1 169 ? -8.511 -6.590 -8.891 1.00 78.69 169 THR A N 1
ATOM 1368 C CA . THR A 1 169 ? -8.505 -8.062 -8.891 1.00 78.69 169 THR A CA 1
ATOM 1369 C C . THR A 1 169 ? -7.120 -8.645 -9.167 1.00 78.69 169 THR A C 1
ATOM 1371 O O . THR A 1 169 ? -6.623 -9.402 -8.334 1.00 78.69 169 THR A O 1
ATOM 1374 N N . GLU A 1 170 ? -6.485 -8.283 -10.286 1.00 73.38 170 GLU A N 1
ATOM 1375 C CA . GLU A 1 170 ? -5.148 -8.747 -10.704 1.00 73.38 170 GLU A CA 1
ATOM 1376 C C . GLU A 1 170 ? -4.274 -7.540 -11.103 1.00 73.38 170 GLU A C 1
ATOM 1378 O O . GLU A 1 170 ? -4.743 -6.675 -11.840 1.00 73.38 170 GLU A O 1
ATOM 1383 N N . LEU A 1 171 ? -3.009 -7.474 -10.655 1.00 66.38 171 LEU A N 1
ATOM 1384 C CA . LEU A 1 171 ? -2.094 -6.380 -11.046 1.00 66.38 171 LEU A CA 1
ATOM 1385 C C . LEU A 1 171 ? -1.547 -6.535 -12.471 1.00 66.38 171 LEU A C 1
ATOM 1387 O O . LEU A 1 171 ? -1.324 -5.538 -13.153 1.00 66.38 171 LEU A O 1
ATOM 1391 N N . ASP A 1 172 ? -1.298 -7.770 -12.908 1.00 60.72 172 ASP A N 1
ATOM 1392 C CA . ASP A 1 172 ? -0.900 -8.086 -14.280 1.00 60.72 172 ASP A CA 1
ATOM 1393 C C . ASP A 1 172 ? -1.790 -9.215 -14.817 1.00 60.72 172 ASP A C 1
ATOM 1395 O O . ASP A 1 172 ? -1.530 -10.400 -14.559 1.00 60.72 172 ASP A O 1
ATOM 1399 N N . PRO A 1 173 ? -2.870 -8.876 -15.540 1.00 55.03 173 PRO A N 1
ATOM 1400 C CA . PRO A 1 173 ? -3.824 -9.869 -15.990 1.00 55.03 173 PRO A CA 1
ATOM 1401 C C . PRO A 1 173 ? -3.191 -10.818 -17.016 1.00 55.03 173 PRO A C 1
ATOM 1403 O O . PRO A 1 173 ? -2.754 -10.424 -18.095 1.00 55.03 173 PRO A O 1
ATOM 1406 N N . GLY A 1 174 ? -3.203 -12.121 -16.730 1.00 46.34 174 GLY A N 1
ATOM 1407 C CA . GLY A 1 174 ? -2.617 -13.119 -17.632 1.00 46.34 174 GLY A CA 1
ATOM 1408 C C . GLY A 1 174 ? -2.737 -14.551 -17.120 1.00 46.34 174 GLY A C 1
ATOM 1409 O O . GLY A 1 174 ? -3.016 -14.773 -15.949 1.00 46.34 174 GLY A O 1
ATOM 1410 N N . TYR A 1 175 ? -2.586 -15.559 -17.988 1.00 38.56 175 TYR A N 1
ATOM 1411 C CA . TYR A 1 175 ? -2.752 -16.968 -17.575 1.00 38.56 175 TYR A CA 1
ATOM 1412 C C . TYR A 1 175 ? -1.710 -17.395 -16.531 1.00 38.56 175 TYR A C 1
ATOM 1414 O O . TYR A 1 175 ? -2.016 -18.134 -15.606 1.00 38.56 175 TYR A O 1
ATOM 1422 N N . ILE A 1 176 ? -0.483 -16.893 -16.685 1.00 40.91 176 ILE A N 1
ATOM 1423 C CA . ILE A 1 176 ? 0.625 -17.153 -15.762 1.00 40.91 176 ILE A CA 1
ATOM 1424 C C . ILE A 1 176 ? 0.717 -16.036 -14.721 1.00 40.91 176 ILE A C 1
ATOM 1426 O O . ILE A 1 176 ? 0.903 -16.310 -13.545 1.00 40.91 176 ILE A O 1
ATOM 1430 N N . THR A 1 177 ? 0.593 -14.780 -15.151 1.00 43.94 177 THR A N 1
ATOM 1431 C CA . THR A 1 177 ? 0.838 -13.608 -14.304 1.00 43.94 177 THR A CA 1
ATOM 1432 C C . THR A 1 177 ? -0.361 -13.227 -13.440 1.00 43.94 177 THR A C 1
ATOM 1434 O O . THR A 1 177 ? -0.156 -12.777 -12.321 1.00 43.94 177 THR A O 1
ATOM 1437 N N . GLY A 1 178 ? -1.592 -13.510 -13.874 1.00 50.56 178 GLY A N 1
ATOM 1438 C CA . GLY A 1 178 ? -2.820 -13.216 -13.127 1.00 50.56 178 GLY A CA 1
ATOM 1439 C C . GLY A 1 178 ? -2.888 -13.944 -11.781 1.00 50.56 178 GLY A C 1
ATOM 1440 O O . GLY A 1 178 ? -2.919 -13.279 -10.751 1.00 50.56 178 GLY A O 1
ATOM 1441 N N . PRO A 1 179 ? -2.796 -15.290 -11.732 1.00 51.84 179 PRO A N 1
ATOM 1442 C CA . PRO A 1 179 ? -2.747 -16.022 -10.461 1.00 51.84 179 PRO A CA 1
ATOM 1443 C C . PRO A 1 179 ? -1.561 -15.638 -9.562 1.00 51.84 179 PRO A C 1
ATOM 1445 O O . PRO A 1 179 ? -1.632 -15.792 -8.350 1.00 51.84 179 PRO A O 1
ATOM 1448 N N . LEU A 1 180 ? -0.469 -15.140 -10.151 1.00 51.06 180 LEU A N 1
ATOM 1449 C CA . LEU A 1 180 ? 0.722 -14.681 -9.430 1.00 51.06 180 LEU A CA 1
ATOM 1450 C C . LEU A 1 180 ? 0.654 -13.207 -9.010 1.00 51.06 180 LEU A C 1
ATOM 1452 O O . LEU A 1 180 ? 1.589 -12.730 -8.375 1.00 51.06 180 LEU A O 1
ATOM 1456 N N . SER A 1 181 ? -0.395 -12.483 -9.399 1.00 60.34 181 SER A N 1
ATOM 1457 C CA . SER A 1 181 ? -0.582 -11.054 -9.132 1.00 60.34 181 SER A CA 1
ATOM 1458 C C . SER A 1 181 ? -1.993 -10.733 -8.630 1.00 60.34 181 SER A C 1
ATOM 1460 O O . SER A 1 181 ? -2.437 -9.585 -8.678 1.00 60.34 181 SER A O 1
ATOM 1462 N N . SER A 1 182 ? -2.699 -11.760 -8.151 1.00 68.00 182 SER A N 1
ATOM 1463 C CA . SER A 1 182 ? -4.034 -11.644 -7.579 1.00 68.00 182 SER A CA 1
ATOM 1464 C C . SER A 1 182 ? -3.978 -10.888 -6.256 1.00 68.00 182 SER A C 1
ATOM 1466 O O . SER A 1 182 ? -3.202 -11.236 -5.364 1.00 68.00 182 SER A O 1
ATOM 1468 N N . ILE A 1 183 ? -4.840 -9.882 -6.123 1.00 74.44 183 ILE A N 1
ATOM 1469 C CA . ILE A 1 183 ? -5.077 -9.172 -4.865 1.00 74.44 183 ILE A CA 1
ATOM 1470 C C . ILE A 1 183 ? -6.480 -9.514 -4.371 1.00 74.44 183 ILE A C 1
ATOM 1472 O O . ILE A 1 183 ? -6.631 -10.334 -3.474 1.00 74.44 183 ILE A O 1
ATOM 1476 N N . TRP A 1 184 ? -7.521 -8.946 -4.986 1.00 85.50 184 TRP A N 1
ATOM 1477 C CA . TRP A 1 184 ? -8.905 -9.148 -4.544 1.00 85.50 184 TRP A CA 1
ATOM 1478 C C . TRP A 1 184 ? -9.677 -10.186 -5.356 1.00 85.50 184 TRP A C 1
ATOM 1480 O O . TRP A 1 184 ? -10.849 -10.412 -5.075 1.00 85.50 184 TRP A O 1
ATOM 1490 N N . LYS A 1 185 ? -9.067 -10.826 -6.362 1.00 82.38 185 LYS A N 1
ATOM 1491 C CA . LYS A 1 185 ? -9.778 -11.745 -7.265 1.00 82.38 185 LYS A CA 1
ATOM 1492 C C . LYS A 1 185 ? -10.508 -12.865 -6.529 1.00 82.38 185 LYS A C 1
ATOM 1494 O O . LYS A 1 185 ? -11.695 -13.060 -6.769 1.00 82.38 185 LYS A O 1
ATOM 1499 N N . GLU A 1 186 ? -9.810 -13.576 -5.649 1.00 82.50 186 GLU A N 1
ATOM 1500 C CA . GLU A 1 186 ? -10.391 -14.707 -4.918 1.00 82.50 186 GLU A CA 1
ATOM 1501 C C . GLU A 1 186 ? -11.477 -14.248 -3.943 1.00 82.50 186 GLU A C 1
ATOM 1503 O O . GLU A 1 186 ? -12.519 -14.885 -3.843 1.00 82.50 186 GLU A O 1
ATOM 1508 N N . TRP A 1 187 ? -11.290 -13.092 -3.299 1.00 86.19 187 TRP A N 1
ATOM 1509 C CA . TRP A 1 187 ? -12.300 -12.508 -2.418 1.00 86.19 187 TRP A CA 1
ATOM 1510 C C . TRP A 1 187 ? -13.558 -12.080 -3.184 1.00 86.19 187 TRP A C 1
ATOM 1512 O O . TRP A 1 187 ? -14.664 -12.445 -2.804 1.00 86.19 187 TRP A O 1
ATOM 1522 N N . VAL A 1 188 ? -13.404 -11.374 -4.310 1.00 87.25 188 VAL A N 1
ATOM 1523 C CA . VAL A 1 188 ? -14.529 -10.986 -5.178 1.00 87.25 188 VAL A CA 1
ATOM 1524 C C . VAL A 1 188 ? -15.249 -12.225 -5.705 1.00 87.25 188 VAL A C 1
ATOM 1526 O O . VAL A 1 188 ? -16.478 -12.263 -5.702 1.00 87.25 188 VAL A O 1
ATOM 1529 N N . LYS A 1 189 ? -14.499 -13.250 -6.131 1.00 86.50 189 LYS A N 1
ATOM 1530 C CA . LYS A 1 189 ? -15.063 -14.531 -6.563 1.00 86.50 189 LYS A CA 1
ATOM 1531 C C . LYS A 1 189 ? -15.876 -15.178 -5.444 1.00 86.50 189 LYS A C 1
ATOM 1533 O O . LYS A 1 189 ? -17.016 -15.552 -5.689 1.00 86.50 189 LYS A O 1
ATOM 1538 N N . TRP A 1 190 ? -15.320 -15.260 -4.239 1.00 89.62 190 TRP A N 1
ATOM 1539 C CA . TRP A 1 190 ? -16.013 -15.813 -3.082 1.00 89.62 190 TRP A CA 1
ATOM 1540 C C . TRP A 1 190 ? -17.291 -15.034 -2.752 1.00 89.62 190 TRP A C 1
ATOM 1542 O O . TRP A 1 190 ? -18.337 -15.645 -2.573 1.00 89.62 190 TRP A O 1
ATOM 1552 N N . CYS A 1 191 ? -17.251 -13.696 -2.761 1.00 89.44 191 CYS A N 1
ATOM 1553 C CA . CYS A 1 191 ? -18.438 -12.868 -2.544 1.00 89.44 191 CYS A CA 1
ATOM 1554 C C . CYS A 1 191 ? -19.550 -13.196 -3.547 1.00 89.44 191 CYS A C 1
ATOM 1556 O O . CYS A 1 191 ? -20.708 -13.340 -3.161 1.00 89.44 191 CYS A O 1
ATOM 1558 N N . VAL A 1 192 ? -19.199 -13.334 -4.827 1.00 89.81 192 VAL A N 1
ATOM 1559 C CA . VAL A 1 192 ? -20.159 -13.684 -5.880 1.00 89.81 192 VAL A CA 1
ATOM 1560 C C . VAL A 1 192 ? -20.695 -15.102 -5.696 1.00 89.81 192 VAL A C 1
ATOM 1562 O O . VAL A 1 192 ? -21.905 -15.301 -5.787 1.00 89.81 192 VAL A O 1
ATOM 1565 N N . ASP A 1 193 ? -19.830 -16.066 -5.379 1.00 90.62 193 ASP A N 1
ATOM 1566 C CA . ASP A 1 193 ? -20.218 -17.456 -5.108 1.00 90.62 193 ASP A CA 1
ATOM 1567 C C . ASP A 1 193 ? -21.131 -17.556 -3.862 1.00 90.62 193 ASP A C 1
ATOM 1569 O O . ASP A 1 193 ? -22.045 -18.378 -3.827 1.00 90.62 193 ASP A O 1
ATOM 1573 N N . PHE A 1 194 ? -20.948 -16.670 -2.875 1.00 91.62 194 PHE A N 1
ATOM 1574 C CA . PHE A 1 194 ? -21.808 -16.523 -1.693 1.00 91.62 194 PHE A CA 1
ATOM 1575 C C . PHE A 1 194 ? -23.169 -15.864 -2.003 1.00 91.62 194 PHE A C 1
ATOM 1577 O O . PHE A 1 194 ? -24.075 -15.871 -1.170 1.00 91.62 194 PHE A O 1
ATOM 1584 N N . GLY A 1 195 ? -23.344 -15.307 -3.204 1.00 92.31 195 GLY A N 1
ATOM 1585 C CA . GLY A 1 195 ? -24.587 -14.676 -3.654 1.00 92.31 195 GLY A CA 1
ATOM 1586 C C . GLY A 1 195 ? -24.596 -13.147 -3.589 1.00 92.31 195 GLY A C 1
ATOM 1587 O O . GLY A 1 195 ? -25.653 -12.540 -3.758 1.00 92.31 195 GLY A O 1
ATOM 1588 N N . ILE A 1 196 ? -23.448 -12.497 -3.369 1.00 91.62 196 ILE A N 1
ATOM 1589 C CA . ILE A 1 196 ? -23.326 -11.039 -3.495 1.00 91.62 196 ILE A CA 1
ATOM 1590 C C . ILE A 1 196 ? -23.282 -10.680 -4.982 1.00 91.62 196 ILE A C 1
ATOM 1592 O O . ILE A 1 196 ? -22.418 -11.135 -5.730 1.00 91.62 196 ILE A O 1
ATOM 1596 N N . GLU A 1 197 ? -24.192 -9.817 -5.426 1.00 89.12 197 GLU A N 1
ATOM 1597 C CA . GLU A 1 197 ? -24.183 -9.343 -6.809 1.00 89.12 197 GLU A CA 1
ATOM 1598 C C . GLU A 1 197 ? -22.875 -8.597 -7.123 1.00 89.12 197 GLU A C 1
ATOM 1600 O O . GLU A 1 197 ? -22.463 -7.699 -6.388 1.00 89.12 197 GLU A O 1
ATOM 1605 N N . ALA A 1 198 ? -22.234 -8.901 -8.255 1.00 84.94 198 ALA A N 1
ATOM 1606 C CA . ALA A 1 198 ? -20.959 -8.274 -8.621 1.00 84.94 198 ALA A CA 1
ATOM 1607 C C . ALA A 1 198 ? -21.047 -6.735 -8.717 1.00 84.94 198 ALA A C 1
ATOM 1609 O O . ALA A 1 198 ? -20.108 -6.034 -8.357 1.00 84.94 198 ALA A O 1
ATOM 1610 N N . ASN A 1 199 ? -22.191 -6.192 -9.147 1.00 86.12 199 ASN A N 1
ATOM 1611 C CA . ASN A 1 199 ? -22.445 -4.746 -9.204 1.00 86.12 199 ASN A CA 1
ATOM 1612 C C . ASN A 1 199 ? -22.768 -4.120 -7.828 1.00 86.12 199 ASN A C 1
ATOM 1614 O O . ASN A 1 199 ? -23.012 -2.915 -7.748 1.00 86.12 199 ASN A O 1
ATOM 1618 N N . ALA A 1 200 ? -22.859 -4.911 -6.755 1.00 90.75 200 ALA A N 1
ATOM 1619 C CA . ALA A 1 200 ? -22.944 -4.416 -5.381 1.00 90.75 200 ALA A CA 1
ATOM 1620 C C . ALA A 1 200 ? -21.550 -4.152 -4.795 1.00 90.75 200 ALA A C 1
ATOM 1622 O O . ALA A 1 200 ? -21.421 -3.369 -3.855 1.00 90.75 200 ALA A O 1
ATOM 1623 N N . ILE A 1 201 ? -20.508 -4.757 -5.373 1.00 93.31 201 ILE A N 1
ATOM 1624 C CA . ILE A 1 201 ? -19.118 -4.536 -4.985 1.00 93.31 201 ILE A CA 1
ATOM 1625 C C . ILE A 1 201 ? -18.594 -3.319 -5.749 1.00 93.31 201 ILE A C 1
ATOM 1627 O O . ILE A 1 201 ? -18.466 -3.333 -6.973 1.00 93.31 201 ILE A O 1
ATOM 1631 N N . ILE A 1 202 ? -18.282 -2.252 -5.018 1.00 95.06 202 ILE A N 1
ATOM 1632 C CA . ILE A 1 202 ? -17.789 -1.002 -5.595 1.00 95.06 202 ILE A CA 1
ATOM 1633 C C . ILE A 1 202 ? -16.293 -0.891 -5.312 1.00 95.06 202 ILE A C 1
ATOM 1635 O O . ILE A 1 202 ? -15.878 -0.703 -4.170 1.00 95.06 202 ILE A O 1
ATOM 1639 N N . ALA A 1 203 ? -15.480 -0.994 -6.361 1.00 94.38 203 ALA A N 1
ATOM 1640 C CA . ALA A 1 203 ? -14.053 -0.712 -6.274 1.00 94.38 203 ALA A CA 1
ATOM 1641 C C . ALA A 1 203 ? -13.807 0.804 -6.281 1.00 94.38 203 ALA A C 1
ATOM 1643 O O . ALA A 1 203 ? -14.324 1.515 -7.144 1.00 94.38 203 ALA A O 1
ATOM 1644 N N . VAL A 1 204 ? -12.967 1.275 -5.358 1.00 95.75 204 VAL A N 1
ATOM 1645 C CA . VAL A 1 204 ? -12.549 2.683 -5.235 1.00 95.75 204 VAL A CA 1
ATOM 1646 C C . VAL A 1 204 ? -11.024 2.815 -5.386 1.00 95.75 204 VAL A C 1
ATOM 1648 O O . VAL A 1 204 ? -10.317 3.090 -4.419 1.00 95.75 204 VAL A O 1
ATOM 1651 N N . PRO A 1 205 ? -10.473 2.544 -6.584 1.00 94.81 205 PRO A N 1
ATOM 1652 C CA . PRO A 1 205 ? -9.040 2.666 -6.836 1.00 94.81 205 PRO A CA 1
ATOM 1653 C C . PRO A 1 205 ? -8.583 4.132 -6.797 1.00 94.81 205 PRO A C 1
ATOM 1655 O O . PRO A 1 205 ? -9.336 5.051 -7.123 1.00 94.81 205 PRO A O 1
ATOM 1658 N N . TYR A 1 206 ? -7.322 4.344 -6.425 1.00 95.44 206 TYR A N 1
ATOM 1659 C CA . TYR A 1 206 ? -6.695 5.661 -6.302 1.00 95.44 206 TYR A CA 1
ATOM 1660 C C . TYR A 1 206 ? -5.241 5.630 -6.781 1.00 95.44 206 TYR A C 1
ATOM 1662 O O . TYR A 1 206 ? -4.640 4.559 -6.909 1.00 95.44 206 TYR A O 1
ATOM 1670 N N . ASP A 1 207 ? -4.663 6.804 -7.051 1.00 95.75 207 ASP A N 1
ATOM 1671 C CA . ASP A 1 207 ? -3.236 6.914 -7.365 1.00 95.75 207 ASP A CA 1
ATOM 1672 C C . ASP A 1 207 ? -2.400 6.759 -6.090 1.00 95.75 207 ASP A C 1
ATOM 1674 O O . ASP A 1 207 ? -2.115 7.715 -5.375 1.00 95.75 207 ASP A O 1
ATOM 1678 N N . TRP A 1 208 ? -1.996 5.526 -5.807 1.00 93.88 208 TRP A N 1
ATOM 1679 C CA . TRP A 1 208 ? -1.222 5.147 -4.625 1.00 93.88 208 TRP A CA 1
ATOM 1680 C C . TRP A 1 208 ? 0.183 5.767 -4.557 1.00 93.88 208 TRP A C 1
ATOM 1682 O O . TRP A 1 208 ? 0.867 5.578 -3.554 1.00 93.88 208 TRP A O 1
ATOM 1692 N N . ARG A 1 209 ? 0.629 6.500 -5.586 1.00 95.06 209 ARG A N 1
ATOM 1693 C CA . ARG A 1 209 ? 1.892 7.258 -5.567 1.00 95.06 209 ARG A CA 1
ATOM 1694 C C . ARG A 1 209 ? 1.758 8.587 -4.818 1.00 95.06 209 ARG A C 1
ATOM 1696 O O . ARG A 1 209 ? 2.761 9.138 -4.360 1.00 95.06 209 ARG A O 1
ATOM 1703 N N . LEU A 1 210 ? 0.538 9.118 -4.725 1.00 96.06 210 LEU A N 1
ATOM 1704 C CA . LEU A 1 210 ? 0.279 10.457 -4.213 1.00 96.06 210 LEU A CA 1
ATOM 1705 C C . LEU A 1 210 ? 0.104 10.512 -2.690 1.00 96.06 210 LEU A C 1
ATOM 1707 O O . LEU A 1 210 ? -0.527 9.628 -2.108 1.00 96.06 210 LEU A O 1
ATOM 1711 N N . PRO A 1 211 ? 0.574 11.598 -2.050 1.00 95.50 211 PRO A N 1
ATOM 1712 C CA . PRO A 1 211 ? 0.205 11.902 -0.675 1.00 95.50 211 PRO A CA 1
ATOM 1713 C C . PRO A 1 211 ? -1.285 12.291 -0.587 1.00 95.50 211 PRO A C 1
ATOM 1715 O O . PRO A 1 211 ? -1.889 12.665 -1.601 1.00 95.50 211 PRO A O 1
ATOM 1718 N N . PRO A 1 212 ? -1.893 12.250 0.611 1.00 93.31 212 PRO A N 1
ATOM 1719 C CA . PRO A 1 212 ? -3.338 12.405 0.762 1.00 93.31 212 PRO A CA 1
ATOM 1720 C C . PRO A 1 212 ? -3.895 13.740 0.249 1.00 93.31 212 PRO A C 1
ATOM 1722 O O . PRO A 1 212 ? -4.879 13.732 -0.486 1.00 93.31 212 PRO A O 1
ATOM 1725 N N . SER A 1 213 ? -3.261 14.877 0.544 1.00 94.31 213 SER A N 1
ATOM 1726 C CA . SER A 1 213 ? -3.710 16.188 0.041 1.00 94.31 213 SER A CA 1
ATOM 1727 C C . SER A 1 213 ? -3.739 16.249 -1.488 1.00 94.31 213 SER A C 1
ATOM 1729 O O . SER A 1 213 ? -4.679 16.782 -2.070 1.00 94.31 213 SER A O 1
ATOM 1731 N N . MET A 1 214 ? -2.775 15.617 -2.162 1.00 95.94 214 MET A N 1
ATOM 1732 C CA . MET A 1 214 ? -2.736 15.580 -3.627 1.00 95.94 214 MET A CA 1
ATOM 1733 C C . MET A 1 214 ? -3.788 14.645 -4.232 1.00 95.94 214 MET A C 1
ATOM 1735 O O . MET A 1 214 ? -4.232 14.898 -5.352 1.00 95.94 214 MET A O 1
ATOM 1739 N N . LEU A 1 215 ? -4.217 13.592 -3.521 1.00 96.75 215 LEU A N 1
ATOM 1740 C CA . LEU A 1 215 ? -5.371 12.785 -3.948 1.00 96.75 215 LEU A CA 1
ATOM 1741 C C . LEU A 1 215 ? -6.633 13.650 -4.044 1.00 96.75 215 LEU A C 1
ATOM 1743 O O . LEU A 1 215 ? -7.463 13.443 -4.931 1.00 96.75 215 LEU A O 1
ATOM 1747 N N . GLU A 1 216 ? -6.764 14.640 -3.165 1.00 95.88 216 GLU A N 1
ATOM 1748 C CA . GLU A 1 216 ? -7.871 15.585 -3.205 1.00 95.88 216 GLU A CA 1
ATOM 1749 C C . GLU A 1 216 ? -7.653 16.687 -4.244 1.00 95.88 216 GLU A C 1
ATOM 1751 O O . GLU A 1 216 ? -8.409 16.780 -5.206 1.00 95.88 216 GLU A O 1
ATOM 1756 N N . GLU A 1 217 ? -6.582 17.471 -4.118 1.00 94.75 217 GLU A N 1
ATOM 1757 C CA . GLU A 1 217 ? -6.330 18.636 -4.976 1.00 94.75 217 GLU A CA 1
ATOM 1758 C C . GLU A 1 217 ? -6.235 18.279 -6.465 1.00 94.75 217 GLU A C 1
ATOM 1760 O O . GLU A 1 217 ? -6.730 19.017 -7.320 1.00 94.75 217 GLU A O 1
ATOM 1765 N N . ARG A 1 218 ? -5.596 17.148 -6.796 1.00 93.50 218 ARG A N 1
ATOM 1766 C CA . ARG A 1 218 ? -5.370 16.736 -8.188 1.00 93.50 218 ARG A CA 1
ATOM 1767 C C . ARG A 1 218 ? -6.529 15.920 -8.748 1.00 93.50 218 ARG A C 1
ATOM 1769 O O . ARG A 1 218 ? -6.912 16.119 -9.902 1.00 93.50 218 ARG A O 1
ATOM 1776 N N . ASP A 1 219 ? -7.047 14.980 -7.957 1.00 93.88 219 ASP A N 1
ATOM 1777 C CA . ASP A 1 219 ? -7.939 13.926 -8.450 1.00 93.88 219 ASP A CA 1
ATOM 1778 C C . ASP A 1 219 ? -9.376 14.020 -7.903 1.00 93.88 219 ASP A C 1
ATOM 1780 O O . ASP A 1 219 ? -10.243 13.271 -8.378 1.00 93.88 219 ASP A O 1
ATOM 1784 N N . LEU A 1 220 ? -9.664 14.943 -6.974 1.00 96.44 220 LEU A N 1
ATOM 1785 C CA . LEU A 1 220 ? -10.937 15.070 -6.243 1.00 96.44 220 LEU A CA 1
ATOM 1786 C C . LEU A 1 220 ? -11.382 13.743 -5.614 1.00 96.44 220 LEU A C 1
ATOM 1788 O O . LEU A 1 220 ? -12.564 13.377 -5.651 1.00 96.44 220 LEU A O 1
ATOM 1792 N N . TYR A 1 221 ? -10.417 12.956 -5.137 1.00 97.81 221 TYR A N 1
ATOM 1793 C CA . TYR A 1 221 ? -10.657 11.577 -4.739 1.00 97.81 221 TYR A CA 1
ATOM 1794 C C . TYR A 1 221 ? -11.631 11.470 -3.560 1.00 97.81 221 TYR A C 1
ATOM 1796 O O . TYR A 1 221 ? -12.561 10.663 -3.626 1.00 97.81 221 TYR A O 1
ATOM 1804 N N . PHE A 1 222 ? -11.491 12.289 -2.513 1.00 98.31 222 PHE A N 1
ATOM 1805 C CA . PHE A 1 222 ? -12.343 12.173 -1.327 1.00 98.31 222 PHE A CA 1
ATOM 1806 C C . PHE A 1 222 ? -13.749 12.721 -1.573 1.00 98.31 222 PHE A C 1
ATOM 1808 O O . PHE A 1 222 ? -14.721 12.115 -1.112 1.00 98.31 222 PHE A O 1
ATOM 1815 N N . HIS A 1 223 ? -13.898 13.762 -2.400 1.00 98.00 223 HIS A N 1
ATOM 1816 C CA . HIS A 1 223 ? -15.219 14.181 -2.889 1.00 98.00 223 HIS A CA 1
ATOM 1817 C C . HIS A 1 223 ? -15.919 13.065 -3.673 1.00 98.00 223 HIS A C 1
ATOM 1819 O O . HIS A 1 223 ? -17.092 12.767 -3.426 1.00 98.00 223 HIS A O 1
ATOM 1825 N N . LYS A 1 224 ? -15.209 12.404 -4.596 1.00 97.69 224 LYS A N 1
ATOM 1826 C CA . LYS A 1 224 ? -15.752 11.259 -5.345 1.00 97.69 224 LYS A CA 1
ATOM 1827 C C . LYS A 1 224 ? -16.098 10.094 -4.419 1.00 97.69 224 LYS A C 1
ATOM 1829 O O . LYS A 1 224 ? -17.135 9.461 -4.614 1.00 97.69 224 LYS A O 1
ATOM 1834 N N . LEU A 1 225 ? -15.283 9.829 -3.399 1.00 98.25 225 LEU A N 1
ATOM 1835 C CA . LEU A 1 225 ? -15.532 8.775 -2.417 1.00 98.25 225 LEU A CA 1
ATOM 1836 C C . LEU A 1 225 ? -16.782 9.066 -1.571 1.00 98.25 225 LEU A C 1
ATOM 1838 O O . LEU A 1 225 ? -17.641 8.194 -1.443 1.00 98.25 225 LEU A O 1
ATOM 1842 N N . LYS A 1 226 ? -16.953 10.300 -1.079 1.00 98.38 226 LYS A N 1
ATOM 1843 C CA . LYS A 1 226 ? -18.179 10.750 -0.390 1.00 98.38 226 LYS A CA 1
ATOM 1844 C C . LYS A 1 226 ? -19.417 10.532 -1.264 1.00 98.38 226 LYS A C 1
ATOM 1846 O O . LYS A 1 226 ? -20.375 9.899 -0.823 1.00 98.38 226 LYS A O 1
ATOM 1851 N N . LEU A 1 227 ? -19.378 10.986 -2.520 1.00 98.12 227 LEU A N 1
ATOM 1852 C CA . LEU A 1 227 ? -20.479 10.785 -3.470 1.00 98.12 227 LEU A CA 1
ATOM 1853 C C . LEU A 1 227 ? -20.741 9.302 -3.746 1.00 98.12 227 LEU A C 1
ATOM 1855 O O . LEU A 1 227 ? -21.893 8.902 -3.885 1.00 98.12 227 LEU A O 1
ATOM 1859 N N . THR A 1 228 ? -19.697 8.476 -3.786 1.00 97.62 228 THR A N 1
ATOM 1860 C CA . THR A 1 228 ? -19.827 7.025 -3.970 1.00 97.62 228 THR A CA 1
ATOM 1861 C C . THR A 1 228 ? -20.643 6.399 -2.839 1.00 97.62 228 THR A C 1
ATOM 1863 O O . THR A 1 228 ? -21.558 5.627 -3.119 1.00 97.62 228 THR A O 1
ATOM 1866 N N . PHE A 1 229 ? -20.396 6.780 -1.582 1.00 98.31 229 PHE A N 1
ATOM 1867 C CA . PHE A 1 229 ? -21.213 6.340 -0.444 1.00 98.31 229 PHE A CA 1
ATOM 1868 C C . PHE A 1 229 ? -22.671 6.809 -0.544 1.00 98.31 229 PHE A C 1
ATOM 1870 O O . PHE A 1 229 ? -23.595 6.024 -0.326 1.00 98.31 229 PHE A O 1
ATOM 1877 N N . GLU A 1 230 ? -22.900 8.071 -0.908 1.00 98.12 230 GLU A N 1
ATOM 1878 C CA . GLU A 1 230 ? -24.250 8.636 -1.045 1.00 98.12 230 GLU A CA 1
ATOM 1879 C C . GLU A 1 230 ? -25.047 7.984 -2.187 1.00 98.12 230 GLU A C 1
ATOM 1881 O O . GLU A 1 230 ? -26.249 7.729 -2.056 1.00 98.12 230 GLU A O 1
ATOM 1886 N N . ILE A 1 231 ? -24.383 7.682 -3.306 1.00 97.06 231 ILE A N 1
ATOM 1887 C CA . ILE A 1 231 ? -24.968 6.975 -4.450 1.00 97.06 231 ILE A CA 1
ATOM 1888 C C . ILE A 1 231 ? -25.243 5.515 -4.087 1.00 97.06 231 ILE A C 1
ATOM 1890 O O . ILE A 1 231 ? -26.345 5.035 -4.356 1.00 97.06 231 ILE A O 1
ATOM 1894 N N . ALA 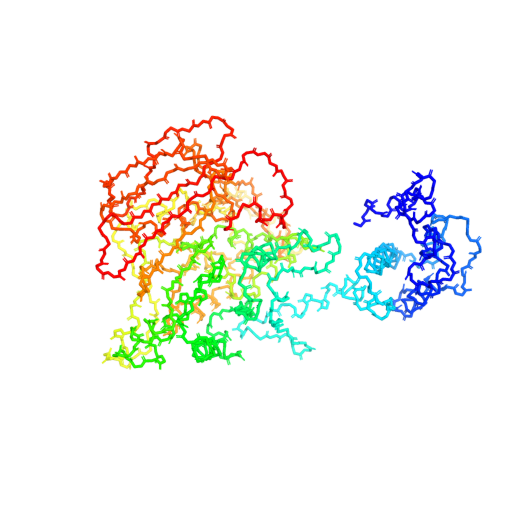A 1 232 ? -24.298 4.821 -3.446 1.00 96.25 232 ALA A N 1
ATOM 1895 C CA . ALA A 1 232 ? -24.471 3.433 -3.016 1.00 96.25 232 ALA A CA 1
ATOM 1896 C C . ALA A 1 232 ? -25.696 3.280 -2.104 1.00 96.25 232 ALA A C 1
ATOM 1898 O O . ALA A 1 232 ? -26.541 2.414 -2.344 1.00 96.25 232 ALA A O 1
ATOM 1899 N N . LEU A 1 233 ? -25.855 4.191 -1.138 1.00 96.75 233 LEU A N 1
ATOM 1900 C CA . LEU A 1 233 ? -27.020 4.226 -0.260 1.00 96.75 233 LEU A CA 1
ATOM 1901 C C . LEU A 1 233 ? -28.326 4.429 -1.040 1.00 96.75 233 LEU A C 1
ATOM 1903 O O . LEU A 1 233 ? -29.306 3.737 -0.776 1.00 96.75 233 LEU A O 1
ATOM 1907 N N . LYS A 1 234 ? -28.368 5.353 -2.008 1.00 96.19 234 LYS A N 1
ATOM 1908 C CA . LYS A 1 234 ? -29.573 5.590 -2.827 1.00 96.19 234 LYS A CA 1
ATOM 1909 C C . LYS A 1 234 ? -29.921 4.406 -3.729 1.00 96.19 234 LYS A C 1
ATOM 1911 O O . LYS A 1 234 ? -31.099 4.134 -3.926 1.00 96.19 234 LYS A O 1
ATOM 1916 N N . LEU A 1 235 ? -28.916 3.727 -4.280 1.00 94.56 235 LEU A N 1
ATOM 1917 C CA . LEU A 1 235 ? -29.110 2.585 -5.175 1.00 94.56 235 LEU A CA 1
ATOM 1918 C C . LEU A 1 235 ? -29.556 1.324 -4.431 1.00 94.56 235 LEU A C 1
ATOM 1920 O O . LEU A 1 235 ? -30.326 0.542 -4.980 1.00 94.56 235 LEU A O 1
ATOM 1924 N N . ARG A 1 236 ? -29.057 1.105 -3.209 1.00 91.25 236 ARG A N 1
ATOM 1925 C CA . ARG A 1 236 ? -29.252 -0.155 -2.469 1.00 91.25 236 ARG A CA 1
ATOM 1926 C C . ARG A 1 236 ? -30.154 -0.034 -1.243 1.00 91.25 236 ARG A C 1
ATOM 1928 O O . ARG A 1 236 ? -30.604 -1.049 -0.728 1.00 91.25 236 ARG A O 1
ATOM 1935 N N . GLY A 1 237 ? -30.429 1.180 -0.773 1.00 92.50 237 GLY A N 1
ATOM 1936 C CA . GLY A 1 237 ? -31.285 1.442 0.387 1.00 92.50 237 GLY A CA 1
ATOM 1937 C C . GLY A 1 237 ? -30.636 1.164 1.747 1.00 92.50 237 GLY A C 1
ATOM 1938 O O . GLY A 1 237 ? -31.314 1.291 2.764 1.00 92.50 237 GLY A O 1
ATOM 1939 N N . GLY A 1 238 ? -29.347 0.808 1.788 1.00 93.31 238 GLY A N 1
ATOM 1940 C CA . GLY A 1 238 ? -28.625 0.483 3.019 1.00 93.31 238 GLY A CA 1
ATOM 1941 C C . GLY A 1 238 ? -27.200 1.051 3.070 1.00 93.31 238 GLY A C 1
ATOM 1942 O O . GLY A 1 238 ? -26.634 1.378 2.024 1.00 93.31 238 GLY A O 1
ATOM 1943 N N . PRO A 1 239 ? -26.630 1.195 4.281 1.00 96.88 239 PRO A N 1
ATOM 1944 C CA . PRO A 1 239 ? -25.250 1.636 4.478 1.00 96.88 239 PRO A CA 1
ATOM 1945 C C . PRO A 1 239 ? -24.233 0.613 3.949 1.00 96.88 239 PRO A C 1
ATOM 1947 O O . PRO A 1 239 ? -24.486 -0.591 3.939 1.00 96.88 239 PRO A O 1
ATOM 1950 N N . SER A 1 240 ? -23.054 1.092 3.559 1.00 97.50 240 SER A N 1
ATOM 1951 C CA . SER A 1 240 ? -21.992 0.283 2.955 1.00 97.50 240 SER A CA 1
ATOM 1952 C C . SER A 1 240 ? -21.129 -0.446 3.990 1.00 97.50 240 SER A C 1
ATOM 1954 O O . SER A 1 240 ? -20.881 0.058 5.088 1.00 97.50 240 SER A O 1
ATOM 1956 N N . LEU A 1 241 ? -20.601 -1.610 3.603 1.00 97.25 241 LEU A N 1
ATOM 1957 C CA . LEU A 1 241 ? -19.475 -2.266 4.273 1.00 97.25 241 LEU A CA 1
ATOM 1958 C C . LEU A 1 241 ? -18.176 -1.786 3.620 1.00 97.25 241 LEU A C 1
ATOM 1960 O O . LEU A 1 241 ? -18.051 -1.826 2.397 1.00 97.25 241 LEU A O 1
ATOM 1964 N N . VAL A 1 242 ? -17.218 -1.325 4.420 1.00 98.12 242 VAL A N 1
ATOM 1965 C CA . VAL A 1 242 ? -15.943 -0.797 3.923 1.00 98.12 242 VAL A CA 1
ATOM 1966 C C . VAL A 1 242 ? -14.837 -1.796 4.203 1.00 98.12 242 VAL A C 1
ATOM 1968 O O . VAL A 1 242 ? -14.583 -2.110 5.359 1.00 98.12 242 VAL A O 1
ATOM 1971 N N . PHE A 1 243 ? -14.146 -2.240 3.157 1.00 96.62 243 PHE A N 1
ATOM 1972 C CA . PHE A 1 243 ? -12.934 -3.047 3.265 1.00 96.62 243 PHE A CA 1
ATOM 1973 C C . PHE A 1 243 ? -11.743 -2.211 2.813 1.00 96.62 243 PHE A C 1
ATOM 1975 O O . PHE A 1 243 ? -11.708 -1.738 1.676 1.00 96.62 243 PHE A O 1
ATOM 1982 N N . ALA A 1 244 ? -10.767 -2.031 3.697 1.00 96.12 244 ALA A N 1
ATOM 1983 C CA . ALA A 1 244 ? -9.523 -1.347 3.378 1.00 96.12 244 ALA A CA 1
ATOM 1984 C C . ALA A 1 244 ? -8.343 -2.280 3.644 1.00 96.12 244 ALA A C 1
ATOM 1986 O O . ALA A 1 244 ? -8.261 -2.914 4.694 1.00 96.12 244 ALA A O 1
ATOM 1987 N N . HIS A 1 245 ? -7.422 -2.368 2.686 1.00 92.50 245 HIS A N 1
ATOM 1988 C CA . HIS A 1 245 ? -6.255 -3.237 2.788 1.00 92.50 245 HIS A CA 1
ATOM 1989 C C . HIS A 1 245 ? -4.957 -2.434 2.829 1.00 92.50 245 HIS A C 1
ATOM 1991 O O . HIS A 1 245 ? -4.763 -1.533 2.010 1.00 92.50 245 HIS A O 1
ATOM 1997 N N . SER A 1 246 ? -4.050 -2.790 3.746 1.00 90.56 246 SER A N 1
ATOM 1998 C CA . SER A 1 246 ? -2.721 -2.179 3.873 1.00 90.56 246 SER A CA 1
ATOM 1999 C C . SER A 1 246 ? -2.808 -0.641 3.911 1.00 90.56 246 SER A C 1
ATOM 2001 O O . SER A 1 246 ? -3.571 -0.100 4.715 1.00 90.56 246 SER A O 1
ATOM 2003 N N . MET A 1 247 ? -2.102 0.077 3.032 1.00 92.75 247 MET A N 1
ATOM 2004 C CA . MET A 1 247 ? -2.138 1.543 2.926 1.00 92.75 247 MET A CA 1
ATOM 2005 C C . MET A 1 247 ? -3.544 2.119 2.672 1.00 92.75 247 MET A C 1
ATOM 2007 O O . MET A 1 247 ? -3.806 3.263 3.037 1.00 92.75 247 MET A O 1
ATOM 2011 N N . GLY A 1 248 ? -4.485 1.341 2.127 1.00 95.12 248 GLY A N 1
ATOM 2012 C CA . GLY A 1 248 ? -5.879 1.771 1.975 1.00 95.12 248 GLY A CA 1
ATOM 2013 C C . GLY A 1 248 ? -6.546 2.139 3.307 1.00 95.12 248 GLY A C 1
ATOM 2014 O O . GLY A 1 248 ? -7.426 2.994 3.333 1.00 95.12 248 GLY A O 1
ATOM 2015 N N . ASN A 1 249 ? -6.094 1.557 4.425 1.00 96.00 249 ASN A N 1
ATOM 2016 C CA . ASN A 1 249 ? -6.566 1.914 5.769 1.00 96.00 249 ASN A CA 1
ATOM 2017 C C . ASN A 1 249 ? -6.186 3.352 6.138 1.00 96.00 249 ASN A C 1
ATOM 2019 O O . ASN A 1 249 ? -6.988 4.088 6.704 1.00 96.00 249 ASN A O 1
ATOM 2023 N N . ASN A 1 250 ? -4.977 3.770 5.764 1.00 94.62 250 ASN A N 1
ATOM 2024 C CA . ASN A 1 250 ? -4.501 5.130 5.969 1.00 94.62 250 ASN A CA 1
ATOM 2025 C C . ASN A 1 250 ? -5.268 6.131 5.090 1.00 94.62 250 ASN A C 1
ATOM 2027 O O . ASN A 1 250 ? -5.658 7.195 5.571 1.00 94.62 250 ASN A O 1
ATOM 2031 N N . VAL A 1 251 ? -5.575 5.760 3.842 1.00 96.88 251 VAL A N 1
ATOM 2032 C CA . VAL A 1 251 ? -6.446 6.553 2.955 1.00 96.88 251 VAL A CA 1
ATOM 2033 C C . VAL A 1 251 ? -7.844 6.711 3.548 1.00 96.88 251 VAL A C 1
ATOM 2035 O O . VAL A 1 251 ? -8.387 7.814 3.555 1.00 96.88 251 VAL A O 1
ATOM 2038 N N . PHE A 1 252 ? -8.415 5.637 4.094 1.00 97.75 252 PHE A N 1
ATOM 2039 C CA . PHE A 1 252 ? -9.724 5.690 4.739 1.00 97.75 252 PHE A CA 1
ATOM 2040 C C . PHE A 1 252 ? -9.706 6.514 6.036 1.00 97.75 252 PHE A C 1
ATOM 2042 O O . PHE A 1 252 ? -10.616 7.308 6.266 1.00 97.75 252 PHE A O 1
ATOM 2049 N N . ARG A 1 253 ? -8.645 6.411 6.847 1.00 95.88 253 ARG A N 1
ATOM 2050 C CA . ARG A 1 253 ? -8.425 7.291 8.006 1.00 95.88 253 ARG A CA 1
ATOM 2051 C C . ARG A 1 253 ? -8.422 8.762 7.589 1.00 95.88 253 ARG A C 1
ATOM 2053 O O . ARG A 1 253 ? -9.128 9.559 8.198 1.00 95.88 253 ARG A O 1
ATOM 2060 N N . TYR A 1 254 ? -7.666 9.116 6.549 1.00 95.94 254 TYR A N 1
ATOM 2061 C CA . TYR A 1 254 ? -7.629 10.492 6.051 1.00 95.94 254 TYR A CA 1
ATOM 2062 C C . TYR A 1 254 ? -8.991 10.941 5.525 1.00 95.94 254 TYR A C 1
ATOM 2064 O O . TYR A 1 254 ? -9.413 12.047 5.832 1.00 95.94 254 TYR A O 1
ATOM 2072 N N . PHE A 1 255 ? -9.718 10.076 4.807 1.00 97.88 255 PHE A N 1
ATOM 2073 C CA . PHE A 1 255 ? -11.083 10.367 4.367 1.00 97.88 255 PHE A CA 1
ATOM 2074 C C . PHE A 1 255 ? -11.999 10.737 5.539 1.00 97.88 255 PHE A C 1
ATOM 2076 O O . PHE A 1 255 ? -12.735 11.711 5.433 1.00 97.88 255 PHE A O 1
ATOM 2083 N N . LEU A 1 256 ? -11.945 10.008 6.659 1.00 96.50 256 LEU A N 1
ATOM 2084 C CA . LEU A 1 256 ? -12.767 10.310 7.836 1.00 96.50 256 LEU A CA 1
ATOM 2085 C C . LEU A 1 256 ? -12.422 11.672 8.454 1.00 96.50 256 LEU A C 1
ATOM 2087 O O . LEU A 1 256 ? -13.329 12.415 8.822 1.00 96.50 256 LEU A O 1
ATOM 2091 N N . GLU A 1 257 ? -11.138 12.022 8.541 1.00 93.50 257 GLU A N 1
ATOM 2092 C CA . GLU A 1 257 ? -10.708 13.332 9.051 1.00 93.50 257 GLU A CA 1
ATOM 2093 C C . GLU A 1 257 ? -11.049 14.470 8.080 1.00 93.50 257 GLU A C 1
ATOM 2095 O O . GLU A 1 257 ? -11.606 15.486 8.491 1.00 93.50 257 GLU A O 1
ATOM 2100 N N . TRP A 1 258 ? -10.826 14.268 6.782 1.00 95.38 258 TRP A N 1
ATOM 2101 C CA . TRP A 1 258 ? -11.237 15.193 5.727 1.00 95.38 258 TRP A CA 1
ATOM 2102 C C . TRP A 1 258 ? -12.753 15.431 5.752 1.00 95.38 258 TRP A C 1
ATOM 2104 O O . TRP A 1 258 ? -13.221 16.566 5.668 1.00 95.38 258 TRP A O 1
ATOM 2114 N N . LEU A 1 259 ? -13.538 14.373 5.965 1.00 95.88 259 LEU A N 1
ATOM 2115 C CA . LEU A 1 259 ? -14.994 14.448 6.006 1.00 95.88 259 LEU A CA 1
ATOM 2116 C C . LEU A 1 259 ? -15.509 15.285 7.188 1.00 95.88 259 LEU A C 1
ATOM 2118 O O . LEU A 1 259 ? -16.575 15.889 7.073 1.00 95.88 259 LEU A O 1
ATOM 2122 N N . LYS A 1 260 ? -14.767 15.374 8.303 1.00 92.12 260 LYS A N 1
ATOM 2123 C CA . LYS A 1 260 ? -15.106 16.280 9.420 1.00 92.12 260 LYS A CA 1
ATOM 2124 C C . LYS A 1 260 ? -15.010 17.754 9.033 1.00 92.12 260 LYS A C 1
ATOM 2126 O O . LYS A 1 260 ? -15.701 18.571 9.635 1.00 92.12 260 LYS A O 1
ATOM 2131 N N . LEU A 1 261 ? -14.143 18.094 8.078 1.00 90.69 261 LEU A N 1
ATOM 2132 C CA . LEU A 1 261 ? -14.003 19.458 7.560 1.00 90.69 261 LEU A CA 1
ATOM 2133 C C . LEU A 1 261 ? -15.100 19.773 6.538 1.00 90.69 261 LEU A C 1
ATOM 2135 O O . LEU A 1 261 ? -15.595 20.894 6.479 1.00 90.69 261 LEU A O 1
ATOM 2139 N N . GLU A 1 262 ? -15.499 18.765 5.766 1.00 93.75 262 GLU A N 1
ATOM 2140 C CA . GLU A 1 262 ? -16.493 18.885 4.699 1.00 93.75 262 GLU A CA 1
ATOM 2141 C C . GLU A 1 262 ? -17.947 18.838 5.209 1.00 93.75 262 GLU A C 1
ATOM 2143 O O . GLU A 1 262 ? -18.847 19.456 4.637 1.00 93.75 262 GLU A O 1
ATOM 2148 N N . ILE A 1 263 ? -18.223 18.089 6.280 1.00 92.88 263 ILE A N 1
ATOM 2149 C CA . ILE A 1 263 ? -19.566 17.954 6.853 1.00 92.88 263 ILE A CA 1
ATOM 2150 C C . ILE A 1 263 ? -19.660 18.747 8.148 1.00 92.88 263 ILE A C 1
ATOM 2152 O O . ILE A 1 263 ? -18.854 18.583 9.060 1.00 92.88 263 ILE A O 1
ATOM 2156 N N . ALA A 1 264 ? -20.726 19.545 8.270 1.00 89.81 264 ALA A N 1
ATOM 2157 C CA . ALA A 1 264 ? -21.008 20.282 9.492 1.00 89.81 264 ALA A CA 1
ATOM 2158 C C . ALA A 1 264 ? -20.976 19.344 10.722 1.00 89.81 264 ALA A C 1
ATOM 2160 O O . ALA A 1 264 ? -21.613 18.286 10.699 1.00 89.81 264 ALA A O 1
ATOM 2161 N N . PRO A 1 265 ? -20.332 19.738 11.833 1.00 87.94 265 PRO A N 1
ATOM 2162 C CA . PRO A 1 265 ? -20.042 18.839 12.955 1.00 87.94 265 PRO A CA 1
ATOM 2163 C C . PRO A 1 265 ? -21.236 18.073 13.522 1.00 87.94 265 PRO A C 1
ATOM 2165 O O . PRO A 1 265 ? -21.139 16.896 13.860 1.00 87.94 265 PRO A O 1
ATOM 2168 N N . LYS A 1 266 ? -22.398 18.734 13.580 1.00 89.75 266 LYS A N 1
ATOM 2169 C CA . LYS A 1 266 ? -23.656 18.147 14.069 1.00 89.75 266 LYS A CA 1
ATOM 2170 C C . LYS A 1 266 ? -24.170 17.003 13.186 1.00 89.75 266 LYS A C 1
ATOM 2172 O O . LYS A 1 266 ? -24.935 16.170 13.660 1.00 89.75 266 LYS A O 1
ATOM 2177 N N . HIS A 1 267 ? -23.762 16.968 11.919 1.00 94.69 267 HIS A N 1
ATOM 2178 C CA . HIS A 1 267 ? -24.195 15.992 10.924 1.00 94.69 267 HIS A CA 1
ATOM 2179 C C . HIS A 1 267 ? -23.129 14.947 10.594 1.00 94.69 267 HIS A C 1
ATOM 2181 O O . HIS A 1 267 ? -23.467 13.953 9.964 1.00 94.69 267 HIS A O 1
ATOM 2187 N N . TYR A 1 268 ? -21.877 15.113 11.031 1.00 95.31 268 TYR A N 1
ATOM 2188 C CA . TYR A 1 268 ? -20.791 14.179 10.718 1.00 95.31 268 TYR A CA 1
ATOM 2189 C C . TYR A 1 268 ? -21.097 12.746 11.187 1.00 95.31 268 TYR A C 1
ATOM 2191 O O . TYR A 1 268 ? -21.144 11.824 10.375 1.00 95.31 268 TYR A O 1
ATOM 2199 N N . ILE A 1 269 ? -21.416 12.563 12.474 1.00 94.94 269 ILE A N 1
ATOM 2200 C CA . ILE A 1 269 ? -21.774 11.242 13.022 1.00 94.94 269 ILE A CA 1
ATOM 2201 C C . ILE A 1 269 ? -23.057 10.700 12.378 1.00 94.94 269 ILE A C 1
ATOM 2203 O O . ILE A 1 269 ? -23.136 9.519 12.061 1.00 94.94 269 ILE A O 1
ATOM 2207 N N . GLN A 1 270 ? -24.041 11.568 12.113 1.00 96.19 270 GLN A N 1
ATOM 2208 C CA . GLN A 1 270 ? -25.278 11.175 11.426 1.00 96.19 270 GLN A CA 1
ATOM 2209 C C . GLN A 1 270 ? -25.005 10.687 9.998 1.00 96.19 270 GLN A C 1
ATOM 2211 O O . GLN A 1 270 ? -25.656 9.755 9.531 1.00 96.19 270 GLN A O 1
ATOM 2216 N N . TRP A 1 271 ? -24.054 11.309 9.297 1.00 97.62 271 TRP A N 1
ATOM 2217 C CA . TRP A 1 271 ? -23.643 10.885 7.967 1.00 97.62 271 TRP A CA 1
ATOM 2218 C C . TRP A 1 271 ? -22.946 9.527 8.035 1.00 97.62 271 TRP A C 1
ATOM 2220 O O . TRP A 1 271 ? -23.315 8.647 7.260 1.00 97.62 271 TRP A O 1
ATOM 2230 N N . LEU A 1 272 ? -22.019 9.317 8.978 1.00 97.12 272 LEU A N 1
ATOM 2231 C CA . LEU A 1 272 ? -21.353 8.020 9.154 1.00 97.12 272 LEU A CA 1
ATOM 2232 C C . LEU A 1 272 ? -22.361 6.906 9.434 1.00 97.12 272 LEU A C 1
ATOM 2234 O O . LEU A 1 272 ? -22.396 5.922 8.702 1.00 97.12 272 LEU A O 1
ATOM 2238 N N . ASP A 1 273 ? -23.243 7.107 10.413 1.00 95.56 273 ASP A N 1
ATOM 2239 C CA . ASP A 1 273 ? -24.282 6.146 10.793 1.00 95.56 273 ASP A CA 1
ATOM 2240 C C . ASP A 1 273 ? -25.230 5.790 9.643 1.00 95.56 273 ASP A C 1
ATOM 2242 O O . ASP A 1 273 ? -25.771 4.684 9.592 1.00 95.56 273 ASP A O 1
ATOM 2246 N N . LYS A 1 274 ? -25.456 6.741 8.733 1.00 97.50 274 LYS A N 1
ATOM 2247 C CA . LYS A 1 274 ? -26.343 6.579 7.584 1.00 97.50 274 LYS A CA 1
ATOM 2248 C C . LYS A 1 274 ? -25.670 5.874 6.404 1.00 97.50 274 LYS A C 1
ATOM 2250 O O . LYS A 1 274 ? -26.366 5.201 5.648 1.00 97.50 274 LYS A O 1
ATOM 2255 N N . HIS A 1 275 ? -24.360 6.037 6.221 1.00 98.19 275 HIS A N 1
ATOM 2256 C CA . HIS A 1 275 ? -23.660 5.586 5.012 1.00 98.19 275 HIS A CA 1
ATOM 2257 C C . HIS A 1 275 ? -22.681 4.431 5.240 1.00 98.19 275 HIS A C 1
ATOM 2259 O O . HIS A 1 275 ? -22.350 3.745 4.275 1.00 98.19 275 HIS A O 1
ATOM 2265 N N . ILE A 1 276 ? -22.228 4.185 6.472 1.00 98.12 276 ILE A N 1
ATOM 2266 C CA . ILE A 1 276 ? -21.217 3.170 6.788 1.00 98.12 276 ILE A CA 1
ATOM 2267 C C . ILE A 1 276 ? -21.733 2.259 7.899 1.00 98.12 276 ILE A C 1
ATOM 2269 O O . ILE A 1 276 ? -21.948 2.680 9.033 1.00 98.12 276 ILE A O 1
ATOM 2273 N N . HIS A 1 277 ? -21.911 0.983 7.571 1.00 97.12 277 HIS A N 1
ATOM 2274 C CA . HIS A 1 277 ? -22.375 -0.022 8.519 1.00 97.12 277 HIS A CA 1
ATOM 2275 C C . HIS A 1 277 ? -21.222 -0.592 9.340 1.00 97.12 277 HIS A C 1
ATOM 2277 O O . HIS A 1 277 ? -21.314 -0.715 10.562 1.00 97.12 277 HIS A O 1
ATOM 2283 N N . ALA A 1 278 ? -20.144 -0.963 8.650 1.00 97.50 278 ALA A N 1
ATOM 2284 C CA . ALA A 1 278 ? -18.973 -1.577 9.243 1.00 97.50 278 ALA A CA 1
ATOM 2285 C C . ALA A 1 278 ? -17.708 -1.220 8.467 1.00 97.50 278 ALA A C 1
ATOM 2287 O O . ALA A 1 278 ? -17.747 -1.028 7.249 1.00 97.50 278 ALA A O 1
ATOM 2288 N N . TYR A 1 279 ? -16.595 -1.183 9.189 1.00 98.19 279 TYR A N 1
ATOM 2289 C CA . TYR A 1 279 ? -15.260 -0.988 8.648 1.00 98.19 279 TYR A CA 1
ATOM 2290 C C . TYR A 1 279 ? -14.376 -2.194 8.969 1.00 98.19 279 TYR A C 1
ATOM 2292 O O . TYR A 1 279 ? -14.193 -2.534 10.136 1.00 98.19 279 TYR A O 1
ATOM 2300 N N . PHE A 1 280 ? -13.833 -2.818 7.927 1.00 97.44 280 PHE A N 1
ATOM 2301 C CA . PHE A 1 280 ? -12.909 -3.942 7.979 1.00 97.44 280 PHE A CA 1
ATOM 2302 C C . PHE A 1 280 ? -11.509 -3.469 7.592 1.00 97.44 280 PHE A C 1
ATOM 2304 O O . PHE A 1 280 ? -11.208 -3.232 6.417 1.00 97.44 280 PHE A O 1
ATOM 2311 N N . ALA A 1 281 ? -10.657 -3.344 8.601 1.00 96.12 281 ALA A N 1
ATOM 2312 C CA . ALA A 1 281 ? -9.267 -2.963 8.472 1.00 96.12 281 ALA A CA 1
ATOM 2313 C C . ALA A 1 281 ? -8.389 -4.205 8.273 1.00 96.12 281 ALA A C 1
ATOM 2315 O O . ALA A 1 281 ? -8.021 -4.887 9.233 1.00 96.12 281 ALA A O 1
ATOM 2316 N N . VAL A 1 282 ? -8.063 -4.520 7.020 1.00 93.56 282 VAL A N 1
ATOM 2317 C CA . VAL A 1 282 ? -7.305 -5.723 6.650 1.00 93.56 282 VAL A CA 1
ATOM 2318 C C . VAL A 1 282 ? -5.818 -5.388 6.533 1.00 93.56 282 VAL A C 1
ATOM 2320 O O . VAL A 1 282 ? -5.414 -4.589 5.685 1.00 93.56 282 VAL A O 1
ATOM 2323 N N . GLY A 1 283 ? -4.983 -5.997 7.375 1.00 90.75 283 GLY A N 1
ATOM 2324 C CA . GLY A 1 283 ? -3.530 -5.806 7.376 1.00 90.75 283 GLY A CA 1
ATOM 2325 C C . GLY A 1 283 ? -3.117 -4.343 7.560 1.00 90.75 283 GLY A C 1
ATOM 2326 O O . GLY A 1 283 ? -2.234 -3.867 6.849 1.00 90.75 283 GLY A O 1
ATOM 2327 N N . ALA A 1 284 ? -3.809 -3.607 8.433 1.00 92.25 284 ALA A N 1
ATOM 2328 C CA . ALA A 1 284 ? -3.636 -2.167 8.599 1.00 92.25 284 ALA A CA 1
ATOM 2329 C C . ALA A 1 284 ? -2.309 -1.820 9.308 1.00 92.25 284 ALA A C 1
ATOM 2331 O O . ALA A 1 284 ? -2.143 -2.196 10.467 1.00 92.25 284 ALA A O 1
ATOM 2332 N N . PRO A 1 285 ? -1.381 -1.075 8.673 1.00 91.88 285 PRO A N 1
ATOM 2333 C CA . PRO A 1 285 ? -0.118 -0.668 9.289 1.00 91.88 285 PRO A CA 1
ATOM 2334 C C . PRO A 1 285 ? -0.323 0.544 10.209 1.00 91.88 285 PRO A C 1
ATOM 2336 O O . PRO A 1 285 ? 0.102 1.655 9.894 1.00 91.88 285 PRO A O 1
ATOM 2339 N N . LEU A 1 286 ? -1.017 0.344 11.330 1.00 92.75 286 LEU A N 1
ATOM 2340 C CA . LEU A 1 286 ? -1.500 1.422 12.201 1.00 92.75 286 LEU A CA 1
ATOM 2341 C C . LEU A 1 286 ? -0.391 2.192 12.933 1.00 92.75 286 LEU A C 1
ATOM 2343 O O . LEU A 1 286 ? -0.669 3.289 13.409 1.00 92.75 286 LEU A O 1
ATOM 2347 N N . LEU A 1 287 ? 0.834 1.657 12.995 1.00 92.81 287 LEU A N 1
ATOM 2348 C CA . LEU A 1 287 ? 2.042 2.363 13.457 1.00 92.81 287 LEU A CA 1
ATOM 2349 C C . LEU A 1 287 ? 3.097 2.540 12.346 1.00 92.81 287 LEU A C 1
ATOM 2351 O O . LEU A 1 287 ? 4.237 2.907 12.625 1.00 92.81 287 LEU A O 1
ATOM 2355 N N . GLY A 1 288 ? 2.744 2.258 11.088 1.00 92.94 288 GLY A N 1
ATOM 2356 C CA . GLY A 1 288 ? 3.670 2.236 9.951 1.00 92.94 288 GLY A CA 1
ATOM 2357 C C . GLY A 1 288 ? 4.317 0.866 9.703 1.00 92.94 288 GLY A C 1
ATOM 2358 O O . GLY A 1 288 ? 3.947 -0.144 10.306 1.00 92.94 288 GLY A O 1
ATOM 2359 N N . SER A 1 289 ? 5.266 0.813 8.770 1.00 91.12 289 SER A N 1
ATOM 2360 C CA . SER A 1 289 ? 5.983 -0.397 8.354 1.00 91.12 289 SER A CA 1
ATOM 2361 C C . SER A 1 289 ? 7.472 -0.122 8.179 1.00 91.12 289 SER A C 1
ATOM 2363 O O . SER A 1 289 ? 7.869 0.847 7.533 1.00 91.12 289 SER A O 1
ATOM 2365 N N . THR A 1 290 ? 8.304 -1.021 8.697 1.00 90.12 290 THR A N 1
ATOM 2366 C CA . THR A 1 290 ? 9.766 -0.979 8.556 1.00 90.12 290 THR A CA 1
ATOM 2367 C C . THR A 1 290 ? 10.204 -1.194 7.106 1.00 90.12 290 THR A C 1
ATOM 2369 O O . THR A 1 290 ? 11.227 -0.657 6.690 1.00 90.12 290 THR A O 1
ATOM 2372 N N . GLU A 1 291 ? 9.410 -1.891 6.287 1.00 89.00 291 GLU A N 1
ATOM 2373 C CA . GLU A 1 291 ? 9.671 -2.069 4.851 1.00 89.00 291 GLU A CA 1
ATOM 2374 C C . GLU A 1 291 ? 9.769 -0.719 4.115 1.00 89.00 291 GLU A C 1
ATOM 2376 O O . GLU A 1 291 ? 10.555 -0.587 3.177 1.00 89.00 291 GLU A O 1
ATOM 2381 N N . SER A 1 292 ? 9.059 0.319 4.582 1.00 91.88 292 SER A N 1
ATOM 2382 C CA . SER A 1 292 ? 9.163 1.666 3.999 1.00 91.88 292 SER A CA 1
ATOM 2383 C C . SER A 1 292 ? 10.553 2.286 4.185 1.00 91.88 292 SER A C 1
ATOM 2385 O O . SER A 1 292 ? 11.053 2.957 3.282 1.00 91.88 292 SER A O 1
ATOM 2387 N N . VAL A 1 293 ? 11.230 2.015 5.307 1.00 92.75 293 VAL A N 1
ATOM 2388 C CA . VAL A 1 293 ? 12.611 2.463 5.544 1.00 92.75 293 VAL A CA 1
ATOM 2389 C C . VAL A 1 293 ? 13.564 1.749 4.589 1.00 92.75 293 VAL A C 1
ATOM 2391 O O . VAL A 1 293 ? 14.383 2.392 3.927 1.00 92.75 293 VAL A O 1
ATOM 2394 N N . ARG A 1 294 ? 13.431 0.423 4.472 1.00 92.81 294 ARG A N 1
ATOM 2395 C CA . ARG A 1 294 ? 14.227 -0.394 3.546 1.00 92.81 294 ARG A CA 1
ATOM 2396 C C . ARG A 1 294 ? 14.086 0.095 2.108 1.00 92.81 294 ARG A C 1
ATOM 2398 O O . ARG A 1 294 ? 15.095 0.303 1.426 1.00 92.81 294 ARG A O 1
ATOM 2405 N N . ALA A 1 295 ? 12.851 0.311 1.665 1.00 92.50 295 ALA A N 1
ATOM 2406 C CA . ALA A 1 295 ? 12.552 0.812 0.333 1.00 92.50 295 ALA A CA 1
ATOM 2407 C C . ALA A 1 295 ? 13.112 2.230 0.111 1.00 92.50 295 ALA A C 1
ATOM 2409 O O . ALA A 1 295 ? 13.661 2.497 -0.957 1.00 92.50 295 ALA A O 1
ATOM 2410 N N . THR A 1 296 ? 13.075 3.096 1.130 1.00 93.88 296 THR A N 1
ATOM 2411 C CA . THR A 1 296 ? 13.618 4.463 1.065 1.00 93.88 296 THR A CA 1
ATOM 2412 C C . THR A 1 296 ? 15.150 4.506 0.964 1.00 93.88 296 THR A C 1
ATOM 2414 O O . THR A 1 296 ? 15.700 5.302 0.192 1.00 93.88 296 THR A O 1
ATOM 2417 N N . LEU A 1 297 ? 15.866 3.659 1.714 1.00 93.44 297 LEU A N 1
ATOM 2418 C CA . LEU A 1 297 ? 17.336 3.702 1.816 1.00 93.44 297 LEU A CA 1
ATOM 2419 C C . LEU A 1 297 ? 18.072 2.764 0.850 1.00 93.44 297 LEU A C 1
ATOM 2421 O O . LEU A 1 297 ? 19.155 3.107 0.390 1.00 93.44 297 LEU A O 1
ATOM 2425 N N . SER A 1 298 ? 17.498 1.611 0.509 1.00 90.88 298 SER A N 1
ATOM 2426 C CA . SER A 1 298 ? 18.145 0.610 -0.364 1.00 90.88 298 SER A CA 1
ATOM 2427 C C . SER A 1 298 ? 17.310 0.207 -1.579 1.00 90.88 298 SER A C 1
ATOM 2429 O O . SER A 1 298 ? 17.855 -0.306 -2.550 1.00 90.88 298 SER A O 1
ATOM 2431 N N . GLY A 1 299 ? 16.007 0.499 -1.574 1.00 88.94 299 GLY A N 1
ATOM 2432 C CA . GLY A 1 299 ? 15.087 0.095 -2.632 1.00 88.94 299 GLY A CA 1
ATOM 2433 C C . GLY A 1 299 ? 14.514 -1.303 -2.428 1.00 88.94 299 GLY A C 1
ATOM 2434 O O . GLY A 1 299 ? 15.082 -2.171 -1.772 1.00 88.94 299 GLY A O 1
ATOM 2435 N N . THR A 1 300 ? 13.327 -1.535 -2.981 1.00 83.12 300 THR A N 1
ATOM 2436 C CA . THR A 1 300 ? 12.679 -2.852 -2.982 1.00 83.12 300 THR A CA 1
ATOM 2437 C C . THR A 1 300 ? 11.988 -3.043 -4.317 1.00 83.12 300 THR A C 1
ATOM 2439 O O . THR A 1 300 ? 11.163 -2.230 -4.723 1.00 83.12 300 THR A O 1
ATOM 2442 N N . THR A 1 301 ? 12.361 -4.097 -5.040 1.00 73.19 301 THR A N 1
ATOM 2443 C CA . THR A 1 301 ? 11.877 -4.304 -6.412 1.00 73.19 301 THR A CA 1
ATOM 2444 C C . THR A 1 301 ? 10.443 -4.813 -6.456 1.00 73.19 301 THR A C 1
ATOM 2446 O O . THR A 1 301 ? 9.790 -4.665 -7.483 1.00 73.19 301 THR A O 1
ATOM 2449 N N . SER A 1 302 ? 9.946 -5.433 -5.380 1.00 69.25 302 SER A N 1
ATOM 2450 C CA . SER A 1 302 ? 8.598 -6.019 -5.301 1.00 69.25 302 SER A CA 1
ATOM 2451 C C . SER A 1 302 ? 8.256 -6.920 -6.499 1.00 69.25 302 SER A C 1
ATOM 2453 O O . SER A 1 302 ? 7.116 -6.988 -6.946 1.00 69.25 302 SER A O 1
ATOM 2455 N N . GLY A 1 303 ? 9.266 -7.607 -7.051 1.00 63.78 303 GLY A N 1
ATOM 2456 C CA . GLY A 1 303 ? 9.130 -8.477 -8.224 1.00 63.78 303 GLY A CA 1
ATOM 2457 C C . GLY A 1 303 ? 9.221 -7.773 -9.585 1.00 63.78 303 GLY A C 1
ATOM 2458 O O . GLY A 1 303 ? 9.212 -8.454 -10.612 1.00 63.78 303 GLY A O 1
ATOM 2459 N N . LEU A 1 304 ? 9.360 -6.444 -9.623 1.00 65.50 304 LEU A N 1
ATOM 2460 C CA . LEU A 1 304 ? 9.577 -5.688 -10.856 1.00 65.50 304 LEU A CA 1
ATOM 2461 C C . LEU A 1 304 ? 10.965 -5.983 -11.452 1.00 65.50 304 LEU A C 1
ATOM 2463 O O . LEU A 1 304 ? 11.943 -6.132 -10.714 1.00 65.50 304 LEU A O 1
ATOM 2467 N N . PRO A 1 305 ? 11.101 -6.019 -12.791 1.00 68.38 305 PRO A N 1
ATOM 2468 C CA . PRO A 1 305 ? 12.364 -6.301 -13.473 1.00 68.38 305 PRO A CA 1
ATOM 2469 C C . PRO A 1 305 ? 13.293 -5.069 -13.526 1.00 68.38 305 PRO A C 1
ATOM 2471 O O . PRO A 1 305 ? 13.814 -4.722 -14.586 1.00 68.38 305 PRO A O 1
ATOM 2474 N N . ILE A 1 306 ? 13.497 -4.403 -12.389 1.00 74.06 306 ILE A N 1
ATOM 2475 C CA . ILE A 1 306 ? 14.359 -3.223 -12.213 1.00 74.06 306 ILE A CA 1
ATOM 2476 C C . ILE A 1 306 ? 15.395 -3.481 -11.110 1.00 74.06 306 ILE A C 1
ATOM 2478 O O . ILE A 1 306 ? 15.243 -4.409 -10.319 1.00 74.06 306 ILE A O 1
ATOM 2482 N N . THR A 1 307 ? 16.474 -2.694 -11.064 1.00 80.81 307 THR A N 1
ATOM 2483 C CA . THR A 1 307 ? 17.464 -2.793 -9.975 1.00 80.81 307 THR A CA 1
ATOM 2484 C C . THR A 1 307 ? 16.919 -2.188 -8.682 1.00 80.81 307 THR A C 1
ATOM 2486 O O . THR A 1 307 ? 16.025 -1.344 -8.732 1.00 80.81 307 THR A O 1
ATOM 2489 N N . GLU A 1 308 ? 17.478 -2.573 -7.533 1.00 83.88 308 GLU A N 1
ATOM 2490 C CA . GLU A 1 308 ? 17.115 -1.996 -6.230 1.00 83.88 308 GLU A CA 1
ATOM 2491 C C . GLU A 1 308 ? 17.309 -0.474 -6.214 1.00 83.88 308 GLU A C 1
ATOM 2493 O O . GLU A 1 308 ? 16.360 0.239 -5.905 1.00 83.88 308 GLU A O 1
ATOM 2498 N N . GLY A 1 309 ? 18.437 0.047 -6.711 1.00 88.69 309 GLY A N 1
ATOM 2499 C CA . GLY A 1 309 ? 18.630 1.490 -6.878 1.00 88.69 309 GLY A CA 1
ATOM 2500 C C . GLY A 1 309 ? 17.585 2.171 -7.775 1.00 88.69 309 GLY A C 1
ATOM 2501 O O . GLY A 1 309 ? 17.112 3.262 -7.464 1.00 88.69 309 GLY A O 1
ATOM 2502 N N . THR A 1 310 ? 17.139 1.523 -8.859 1.00 88.50 310 THR A N 1
ATOM 2503 C CA . THR A 1 310 ? 16.051 2.065 -9.701 1.00 88.50 310 THR A CA 1
ATOM 2504 C C . THR A 1 310 ? 14.714 2.056 -8.958 1.00 88.50 310 THR A C 1
ATOM 2506 O O . THR A 1 310 ? 13.940 3.008 -9.053 1.00 88.50 310 THR A O 1
ATOM 2509 N N . ALA A 1 311 ? 14.441 0.996 -8.196 1.00 87.12 311 ALA A N 1
ATOM 2510 C CA . ALA A 1 311 ? 13.250 0.908 -7.362 1.00 87.12 311 ALA A CA 1
ATOM 2511 C C . ALA A 1 311 ? 13.264 1.969 -6.254 1.00 87.12 311 ALA A C 1
ATOM 2513 O O . ALA A 1 311 ? 12.233 2.579 -5.992 1.00 87.12 311 ALA A O 1
ATOM 2514 N N . ARG A 1 312 ? 14.433 2.246 -5.670 1.00 93.81 312 ARG A N 1
ATOM 2515 C CA . ARG A 1 312 ? 14.647 3.311 -4.689 1.00 93.81 312 ARG A CA 1
ATOM 2516 C C . ARG A 1 312 ? 14.348 4.694 -5.267 1.00 93.81 312 ARG A C 1
ATOM 2518 O O . ARG A 1 312 ? 13.608 5.456 -4.653 1.00 93.81 312 ARG A O 1
ATOM 2525 N N . LEU A 1 313 ? 14.864 5.000 -6.463 1.00 92.25 313 LEU A N 1
ATOM 2526 C CA . LEU A 1 313 ? 14.544 6.243 -7.184 1.00 92.25 313 LEU A CA 1
ATOM 2527 C C . LEU A 1 313 ? 13.035 6.403 -7.373 1.00 92.25 313 LEU A C 1
ATOM 2529 O O . LEU A 1 313 ? 12.482 7.473 -7.131 1.00 92.25 313 LEU A O 1
ATOM 2533 N N . MET A 1 314 ? 12.377 5.323 -7.799 1.00 90.94 314 MET A N 1
ATOM 2534 C CA . MET A 1 314 ? 10.935 5.302 -8.001 1.00 90.94 314 MET A CA 1
ATOM 2535 C C . MET A 1 314 ? 10.178 5.555 -6.697 1.00 90.94 314 MET A C 1
ATOM 2537 O O . MET A 1 314 ? 9.367 6.477 -6.628 1.00 90.94 314 MET A O 1
ATOM 2541 N N . PHE A 1 315 ? 10.487 4.781 -5.660 1.00 92.81 315 PHE A N 1
ATOM 2542 C CA . PHE A 1 315 ? 9.832 4.841 -4.359 1.00 92.81 315 PHE A CA 1
ATOM 2543 C C . PHE A 1 315 ? 9.970 6.223 -3.707 1.00 92.81 315 PHE A C 1
ATOM 2545 O O . PHE A 1 315 ? 8.971 6.799 -3.290 1.00 92.81 315 PHE A O 1
ATOM 2552 N N . ASN A 1 316 ? 11.170 6.810 -3.732 1.00 94.62 316 ASN A N 1
ATOM 2553 C CA . ASN A 1 316 ? 11.447 8.124 -3.139 1.00 94.62 316 ASN A CA 1
ATOM 2554 C C . ASN A 1 316 ? 10.862 9.305 -3.930 1.00 94.62 316 ASN A C 1
ATOM 2556 O O . ASN A 1 316 ? 10.837 10.434 -3.435 1.00 94.62 316 ASN A O 1
ATOM 2560 N N . SER A 1 317 ? 10.407 9.077 -5.165 1.00 94.62 317 SER A N 1
ATOM 2561 C CA . SER A 1 317 ? 9.649 10.086 -5.911 1.00 94.62 317 SER A CA 1
ATOM 2562 C C . SER A 1 317 ? 8.196 10.188 -5.433 1.00 94.62 317 SER A C 1
ATOM 2564 O O . SER A 1 317 ? 7.583 11.251 -5.542 1.00 94.62 317 SER A O 1
ATOM 2566 N N . PHE A 1 318 ? 7.655 9.102 -4.872 1.00 95.44 318 PHE A N 1
ATOM 2567 C CA . PHE A 1 318 ? 6.278 9.017 -4.400 1.00 95.44 318 PHE A CA 1
ATOM 2568 C C . PHE A 1 318 ? 6.212 9.542 -2.977 1.00 95.44 318 PHE A C 1
ATOM 2570 O O . PHE A 1 318 ? 6.654 8.858 -2.059 1.00 95.44 318 PHE A O 1
ATOM 2577 N N . ALA A 1 319 ? 5.612 10.707 -2.744 1.00 95.19 319 ALA A N 1
ATOM 2578 C CA . ALA A 1 319 ? 5.455 11.188 -1.374 1.00 95.19 319 ALA A CA 1
ATOM 2579 C C . ALA A 1 319 ? 4.553 10.254 -0.550 1.00 95.19 319 ALA A C 1
ATOM 2581 O O . ALA A 1 319 ? 4.707 10.221 0.666 1.00 95.19 319 ALA A O 1
ATOM 2582 N N . ALA A 1 320 ? 3.689 9.434 -1.174 1.00 93.62 320 ALA A N 1
ATOM 2583 C CA . ALA A 1 320 ? 2.943 8.359 -0.502 1.00 93.62 320 ALA A CA 1
ATOM 2584 C C . ALA A 1 320 ? 3.835 7.358 0.253 1.00 93.62 320 ALA A C 1
ATOM 2586 O O . ALA A 1 320 ? 3.384 6.759 1.228 1.00 93.62 320 ALA A O 1
ATOM 2587 N N . SER A 1 321 ? 5.097 7.187 -0.165 1.00 89.75 321 SER A N 1
ATOM 2588 C CA . SER A 1 321 ? 6.061 6.307 0.512 1.00 89.75 321 SER A CA 1
ATOM 2589 C C . SER A 1 321 ? 6.223 6.652 1.992 1.00 89.75 321 SER A C 1
ATOM 2591 O O . SER A 1 321 ? 6.327 5.759 2.834 1.00 89.75 321 SER A O 1
ATOM 2593 N N . LEU A 1 322 ? 6.166 7.947 2.312 1.00 93.81 322 LEU A N 1
ATOM 2594 C CA . LEU A 1 322 ? 6.341 8.451 3.666 1.00 93.81 322 LEU A CA 1
ATOM 2595 C C . LEU A 1 322 ? 5.131 8.168 4.565 1.00 93.81 322 LEU A C 1
ATOM 2597 O O . LEU A 1 322 ? 5.264 8.169 5.783 1.00 93.81 322 LEU A O 1
ATOM 2601 N N . TRP A 1 323 ? 3.963 7.865 3.991 1.00 92.38 323 TRP A N 1
ATOM 2602 C CA . TRP A 1 323 ? 2.740 7.562 4.743 1.00 92.38 323 TRP A CA 1
ATOM 2603 C C . TRP A 1 323 ? 2.837 6.266 5.557 1.00 92.38 323 TRP A C 1
ATOM 2605 O O . TRP A 1 323 ? 2.045 6.023 6.466 1.00 92.38 323 TRP A O 1
ATOM 2615 N N . LEU A 1 324 ? 3.789 5.407 5.200 1.00 92.56 324 LEU A N 1
ATOM 2616 C CA . LEU A 1 324 ? 4.035 4.130 5.856 1.00 92.56 324 LEU A CA 1
ATOM 2617 C C . LEU A 1 324 ? 5.276 4.169 6.748 1.00 92.56 324 LEU A C 1
ATOM 2619 O O . LEU A 1 324 ? 5.679 3.109 7.230 1.00 92.56 324 LEU A O 1
ATOM 2623 N N . LEU A 1 325 ? 5.878 5.344 6.976 1.00 94.88 325 LEU A N 1
ATOM 2624 C CA . LEU A 1 325 ? 7.001 5.451 7.901 1.00 94.88 325 LEU A CA 1
ATOM 2625 C C . LEU A 1 325 ? 6.589 4.945 9.285 1.00 94.88 325 LEU A C 1
ATOM 2627 O O . LEU A 1 325 ? 5.503 5.284 9.756 1.00 94.88 325 LEU A O 1
ATOM 2631 N N . PRO A 1 326 ? 7.438 4.151 9.950 1.00 94.19 326 PRO A N 1
ATOM 2632 C CA . PRO A 1 326 ? 7.264 3.836 11.355 1.00 94.19 326 PRO A CA 1
ATOM 2633 C C . PRO A 1 326 ? 7.221 5.113 12.193 1.00 94.19 326 PRO A C 1
ATOM 2635 O O . PRO A 1 326 ? 8.045 6.005 11.995 1.00 94.19 326 PRO A O 1
ATOM 2638 N N . PHE A 1 327 ? 6.298 5.179 13.146 1.00 93.44 327 PHE A N 1
ATOM 2639 C CA . PHE A 1 327 ? 6.199 6.292 14.089 1.00 93.44 327 PHE A CA 1
ATOM 2640 C C . PHE A 1 327 ? 5.989 5.801 15.522 1.00 93.44 327 PHE A C 1
ATOM 2642 O O . PHE A 1 327 ? 5.711 4.622 15.766 1.00 93.44 327 PHE A O 1
ATOM 2649 N N . SER A 1 328 ? 6.178 6.710 16.480 1.00 91.88 328 SER A N 1
ATOM 2650 C CA . SER A 1 328 ? 6.010 6.405 17.901 1.00 91.88 328 SER A CA 1
ATOM 2651 C C . SER A 1 328 ? 4.541 6.236 18.282 1.00 91.88 328 SER A C 1
ATOM 2653 O O . SER A 1 328 ? 3.684 7.029 17.883 1.00 91.88 328 SER A O 1
ATOM 2655 N N . LYS A 1 329 ? 4.269 5.260 19.153 1.00 88.88 329 LYS A N 1
ATOM 2656 C CA . LYS A 1 329 ? 2.951 5.093 19.781 1.00 88.88 329 LYS A CA 1
ATOM 2657 C C . LYS A 1 329 ? 2.636 6.124 20.876 1.00 88.88 329 LYS A C 1
ATOM 2659 O O . LYS A 1 329 ? 1.495 6.204 21.318 1.00 88.88 329 LYS A O 1
ATOM 2664 N N . TYR A 1 330 ? 3.628 6.901 21.309 1.00 89.75 330 TYR A N 1
ATOM 2665 C CA . TYR A 1 330 ? 3.514 7.890 22.388 1.00 89.75 330 TYR A CA 1
ATOM 2666 C C . TYR A 1 330 ? 3.448 9.338 21.881 1.00 89.75 330 TYR A C 1
ATOM 2668 O O . TYR A 1 330 ? 3.347 10.264 22.681 1.00 89.75 330 TYR A O 1
ATOM 2676 N N . CYS A 1 331 ? 3.518 9.552 20.562 1.00 87.88 331 CYS A N 1
ATOM 2677 C CA . CYS A 1 331 ? 3.496 10.882 19.955 1.00 87.88 331 CYS A CA 1
ATOM 2678 C C . CYS A 1 331 ? 2.183 11.128 19.213 1.00 87.88 331 CYS A C 1
ATOM 2680 O O . CYS A 1 331 ? 1.886 10.467 18.218 1.00 87.88 331 CYS A O 1
ATOM 2682 N N . LYS A 1 332 ? 1.404 12.110 19.663 1.00 84.19 332 LYS A N 1
ATOM 2683 C CA . LYS A 1 332 ? 0.130 12.508 19.055 1.00 84.19 332 LYS A CA 1
ATOM 2684 C C . LYS A 1 332 ? 0.284 13.808 18.270 1.00 84.19 332 LYS A C 1
ATOM 2686 O O . LYS A 1 332 ? 1.143 14.638 18.558 1.00 84.19 332 LYS A O 1
ATOM 2691 N N . ALA A 1 333 ? -0.548 13.982 17.249 1.00 75.31 333 ALA A N 1
ATOM 2692 C CA . ALA A 1 333 ? -0.644 15.24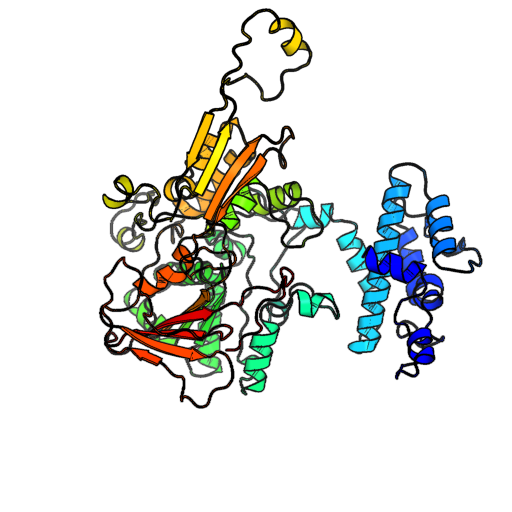3 16.526 1.00 75.31 333 ALA A CA 1
ATOM 2693 C C . ALA A 1 333 ? -1.703 16.113 17.196 1.00 75.31 333 ALA A C 1
ATOM 2695 O O . ALA A 1 333 ? -2.705 15.605 17.706 1.00 75.31 333 ALA A O 1
ATOM 2696 N N . ASP A 1 334 ? -1.501 17.426 17.147 1.00 67.00 334 ASP A N 1
ATOM 2697 C CA . ASP A 1 334 ? -2.529 18.368 17.561 1.00 67.00 334 ASP A CA 1
ATOM 2698 C C . ASP A 1 334 ? -3.835 18.121 16.796 1.00 67.00 334 ASP A C 1
ATOM 2700 O O . ASP A 1 334 ? -3.851 17.963 15.574 1.00 67.00 334 ASP A O 1
ATOM 2704 N N . ASN A 1 335 ? -4.957 18.151 17.511 1.00 60.88 335 ASN A N 1
ATOM 2705 C CA . ASN A 1 335 ? -6.264 18.004 16.895 1.00 60.88 335 ASN A CA 1
ATOM 2706 C C . ASN A 1 335 ? -6.636 19.293 16.139 1.00 60.88 335 ASN A C 1
ATOM 2708 O O . ASN A 1 335 ? -7.036 20.291 16.744 1.00 60.88 335 ASN A O 1
ATOM 2712 N N . VAL A 1 336 ? -6.507 19.264 14.811 1.00 59.31 336 VAL A N 1
ATOM 2713 C CA . VAL A 1 336 ? -6.776 20.404 13.915 1.00 59.31 336 VAL A CA 1
ATOM 2714 C C . VAL A 1 336 ? -8.203 20.948 14.080 1.00 59.31 336 VAL A C 1
ATOM 2716 O O . VAL A 1 336 ? -8.439 22.153 13.972 1.00 59.31 336 VAL A O 1
ATOM 2719 N N . TYR A 1 337 ? -9.156 20.087 14.443 1.00 55.34 337 TYR A N 1
ATOM 2720 C CA . TYR A 1 337 ? -10.561 20.447 14.610 1.00 55.34 337 TYR A CA 1
ATOM 2721 C C . TYR A 1 337 ? -10.806 21.451 15.757 1.00 55.34 337 TYR A C 1
ATOM 2723 O O . TYR A 1 337 ? -11.688 22.301 15.651 1.00 55.34 337 TYR A O 1
ATOM 2731 N N . TRP A 1 338 ? -9.995 21.429 16.824 1.00 49.62 338 TRP A N 1
ATOM 2732 C CA . TRP A 1 338 ? -10.082 22.427 17.904 1.00 49.62 338 TRP A CA 1
ATOM 2733 C C . TRP A 1 338 ? -9.617 23.825 17.468 1.00 49.62 338 TRP A C 1
ATOM 2735 O O . TRP A 1 338 ? -10.025 24.817 18.067 1.00 49.62 338 TRP A O 1
ATOM 2745 N N . LYS A 1 339 ? -8.806 23.914 16.407 1.00 51.66 339 LYS A N 1
ATOM 2746 C CA . LYS A 1 339 ? -8.145 25.150 15.964 1.00 51.66 339 LYS A CA 1
ATOM 2747 C C . LYS A 1 339 ? -8.983 25.957 14.968 1.00 51.66 339 LYS A C 1
ATOM 2749 O O . LYS A 1 339 ? -8.963 27.179 15.004 1.00 51.66 339 LYS A O 1
ATOM 2754 N N . HIS A 1 340 ? -9.804 25.309 14.136 1.00 51.31 340 HIS A N 1
ATOM 2755 C CA . HIS A 1 340 ? -10.703 26.027 13.214 1.00 51.31 340 HIS A CA 1
ATOM 2756 C C . HIS A 1 340 ? -11.786 26.862 13.923 1.00 51.31 340 HIS A C 1
ATOM 2758 O O . HIS A 1 340 ? -12.292 27.821 13.343 1.00 51.31 340 HIS A O 1
ATOM 2764 N N . PHE A 1 341 ? -12.125 26.526 15.173 1.00 49.91 341 PHE A N 1
ATOM 2765 C CA . PHE A 1 341 ? -13.080 27.282 15.991 1.00 49.91 341 PHE A CA 1
ATOM 2766 C C . PHE A 1 341 ? -12.416 28.340 16.886 1.00 49.91 341 PHE A C 1
ATOM 2768 O O . PHE A 1 341 ? -13.095 29.272 17.319 1.00 49.91 341 PHE A O 1
ATOM 2775 N N . PHE A 1 342 ? -11.107 28.229 17.138 1.00 47.62 342 PHE A N 1
ATOM 2776 C CA . PHE A 1 342 ? -10.355 29.111 18.027 1.00 47.62 342 PHE A CA 1
ATOM 2777 C C . PHE A 1 342 ? -8.942 29.353 17.453 1.00 47.62 342 PHE A C 1
ATOM 2779 O O . PHE A 1 342 ? -8.064 28.512 17.593 1.00 47.62 342 PHE A O 1
ATOM 2786 N N . GLU A 1 343 ? -8.744 30.538 16.858 1.00 42.94 343 GLU A N 1
ATOM 2787 C CA . GLU A 1 343 ? -7.472 31.174 16.434 1.00 42.94 343 GLU A CA 1
ATOM 2788 C C . GLU A 1 343 ? -7.006 31.054 14.963 1.00 42.94 343 GLU A C 1
ATOM 2790 O O . GLU A 1 343 ? -6.730 29.994 14.412 1.00 42.94 343 GLU A O 1
ATOM 2795 N N . GLY A 1 344 ? -6.831 32.229 14.339 1.00 41.22 344 GLY A N 1
ATOM 2796 C CA . GLY A 1 344 ? -6.369 32.428 12.963 1.00 41.22 344 GLY A CA 1
ATOM 2797 C C . GLY A 1 344 ? -4.864 32.683 12.830 1.00 41.22 344 GLY A C 1
ATOM 2798 O O . GLY A 1 344 ? -4.456 33.778 12.439 1.00 41.22 344 GLY A O 1
ATOM 2799 N N . LYS A 1 345 ? -4.026 31.677 13.100 1.00 39.38 345 LYS A N 1
ATOM 2800 C CA . LYS A 1 345 ? -2.612 31.675 12.678 1.00 39.38 345 LYS A CA 1
ATOM 2801 C C . LYS A 1 345 ? -2.243 30.334 12.051 1.00 39.38 345 LYS A C 1
ATOM 2803 O O . LYS A 1 345 ? -2.549 29.286 12.606 1.00 39.38 345 LYS A O 1
ATOM 2808 N N . ALA A 1 346 ? -1.560 30.381 10.905 1.00 43.00 346 ALA A N 1
ATOM 2809 C CA . ALA A 1 346 ? -0.978 29.209 10.260 1.00 43.00 346 ALA A CA 1
ATOM 2810 C C . ALA A 1 346 ? 0.045 28.566 11.211 1.00 43.00 346 ALA A C 1
ATOM 2812 O O . ALA A 1 346 ? 1.124 29.115 11.434 1.00 43.00 346 ALA A O 1
ATOM 2813 N N . HIS A 1 347 ? -0.318 27.431 11.804 1.00 47.06 347 HIS A N 1
ATOM 2814 C CA . HIS A 1 347 ? 0.532 26.681 12.720 1.00 47.06 347 HIS A CA 1
ATOM 2815 C C . HIS A 1 347 ? 0.790 25.276 12.170 1.00 47.06 347 HIS A C 1
ATOM 2817 O O . HIS A 1 347 ? -0.131 24.578 11.764 1.00 47.06 347 HIS A O 1
ATOM 2823 N N . ILE A 1 348 ? 2.066 24.888 12.179 1.00 51.06 348 ILE A N 1
ATOM 2824 C CA . ILE A 1 348 ? 2.591 23.569 11.799 1.00 51.06 348 ILE A CA 1
ATOM 2825 C C . ILE A 1 348 ? 2.033 22.514 12.772 1.00 51.06 348 ILE A C 1
ATOM 2827 O O . ILE A 1 348 ? 2.049 22.769 13.981 1.00 51.06 348 ILE A O 1
ATOM 2831 N N . ASN A 1 349 ? 1.576 21.345 12.294 1.00 56.12 349 ASN A N 1
ATOM 2832 C CA . ASN A 1 349 ? 1.167 20.235 13.168 1.00 56.12 349 ASN A CA 1
ATOM 2833 C C . ASN A 1 349 ? 2.405 19.643 13.850 1.00 56.12 349 ASN A C 1
ATOM 2835 O O . ASN A 1 349 ? 2.997 18.671 13.378 1.00 56.12 349 ASN A O 1
ATOM 2839 N N . ARG A 1 350 ? 2.824 20.246 14.965 1.00 60.16 350 ARG A N 1
ATOM 2840 C CA . ARG A 1 350 ? 3.896 19.697 15.795 1.00 60.16 350 ARG A CA 1
ATOM 2841 C C . ARG A 1 350 ? 3.381 18.437 16.486 1.00 60.16 350 ARG A C 1
ATOM 2843 O O . ARG A 1 350 ? 2.319 18.458 17.101 1.00 60.16 350 ARG A O 1
ATOM 2850 N N . GLN A 1 351 ? 4.133 17.346 16.367 1.00 69.88 351 GLN A N 1
ATOM 2851 C CA . GLN A 1 351 ? 3.917 16.157 17.186 1.00 69.88 351 GLN A CA 1
ATOM 2852 C C . GLN A 1 351 ? 4.233 16.505 18.645 1.00 69.88 351 GLN A C 1
ATOM 2854 O O . GLN A 1 351 ? 5.297 17.053 18.940 1.00 69.88 351 GLN A O 1
ATOM 2859 N N . GLN A 1 352 ? 3.301 16.200 19.541 1.00 78.44 352 GLN A N 1
ATOM 2860 C CA . GLN A 1 352 ? 3.486 16.265 20.986 1.00 78.44 352 GLN A CA 1
ATOM 2861 C C . GLN A 1 352 ? 3.639 14.837 21.500 1.00 78.44 352 GLN A C 1
ATOM 2863 O O . GLN A 1 352 ? 2.812 13.981 21.188 1.00 78.44 352 GLN A O 1
ATOM 2868 N N . CYS A 1 353 ? 4.705 14.568 22.248 1.00 84.00 353 CYS A N 1
ATOM 2869 C CA . CYS A 1 353 ? 4.980 13.242 22.787 1.00 84.00 353 CYS A CA 1
ATOM 2870 C C . CYS A 1 353 ? 4.808 13.236 24.303 1.00 84.00 353 CYS A C 1
ATOM 2872 O O . CYS A 1 353 ? 5.219 14.183 24.977 1.00 84.00 353 CYS A O 1
ATOM 2874 N N . ASP A 1 354 ? 4.223 12.160 24.817 1.00 83.69 354 ASP A N 1
ATOM 2875 C CA . ASP A 1 354 ? 4.054 11.944 26.252 1.00 83.69 354 ASP A CA 1
ATOM 2876 C C . ASP A 1 354 ? 5.419 11.723 26.934 1.00 83.69 354 ASP A C 1
ATOM 2878 O O . ASP A 1 354 ? 6.383 11.297 26.294 1.00 83.69 354 ASP A O 1
ATOM 2882 N N . GLU A 1 355 ? 5.512 11.938 28.254 1.00 80.69 355 GLU A N 1
ATOM 2883 C CA . GLU A 1 355 ? 6.755 11.717 29.023 1.00 80.69 355 GLU A CA 1
ATOM 2884 C C . GLU A 1 355 ? 7.319 10.296 28.843 1.00 80.69 355 GLU A C 1
ATOM 2886 O O . GLU A 1 355 ? 8.536 10.103 28.824 1.00 80.69 355 GLU A O 1
ATOM 2891 N N . MET A 1 356 ? 6.433 9.313 28.631 1.00 79.00 356 MET A N 1
ATOM 2892 C CA . MET A 1 356 ? 6.799 7.920 28.374 1.00 79.00 356 MET A CA 1
ATOM 2893 C C . MET A 1 356 ? 7.715 7.750 27.156 1.00 79.00 356 MET A C 1
ATOM 2895 O O . MET A 1 356 ? 8.587 6.882 27.198 1.00 79.00 356 MET A O 1
ATOM 2899 N N . GLU A 1 357 ? 7.586 8.587 26.119 1.00 85.31 357 GLU A N 1
ATOM 2900 C CA . GLU A 1 357 ? 8.451 8.548 24.930 1.00 85.31 357 GLU A CA 1
ATOM 2901 C C . GLU A 1 357 ? 9.927 8.679 25.315 1.00 85.31 357 GLU A C 1
ATOM 2903 O O . GLU A 1 357 ? 10.755 7.896 24.860 1.00 85.31 357 GLU A O 1
ATOM 2908 N N . TYR A 1 358 ? 10.238 9.624 26.206 1.00 80.75 358 TYR A N 1
ATOM 2909 C CA . TYR A 1 358 ? 11.605 9.944 26.627 1.00 80.75 358 TYR A CA 1
ATOM 2910 C C . TYR A 1 358 ? 12.173 8.960 27.655 1.00 80.75 358 TYR A C 1
ATOM 2912 O O . TYR A 1 358 ? 13.375 8.966 27.911 1.00 80.75 358 TYR A O 1
ATOM 2920 N N . SER A 1 359 ? 11.315 8.125 28.242 1.00 74.75 359 SER A N 1
ATOM 2921 C CA . SER A 1 359 ? 11.710 7.024 29.129 1.00 74.75 359 SER A CA 1
ATOM 2922 C C . SER A 1 359 ? 11.812 5.673 28.413 1.00 74.75 359 SER A C 1
ATOM 2924 O O . SER A 1 359 ? 12.319 4.715 28.990 1.00 74.75 359 SER A O 1
ATOM 2926 N N . SER A 1 360 ? 11.299 5.577 27.182 1.00 73.69 360 SER A N 1
ATOM 2927 C CA . SER A 1 360 ? 11.285 4.342 26.401 1.00 73.69 360 SER A CA 1
ATOM 2928 C C . SER A 1 360 ? 12.483 4.280 25.457 1.00 73.69 360 SER A C 1
ATOM 2930 O O . SER A 1 360 ? 12.728 5.226 24.715 1.00 73.69 360 SER A O 1
ATOM 2932 N N . ASP A 1 361 ? 13.188 3.149 25.421 1.00 69.75 361 ASP A N 1
ATOM 2933 C CA . ASP A 1 361 ? 14.412 3.032 24.613 1.00 69.75 361 ASP A CA 1
ATOM 2934 C C . ASP A 1 361 ? 14.151 3.075 23.092 1.00 69.75 361 ASP A C 1
ATOM 2936 O O . ASP A 1 361 ? 15.005 3.510 22.327 1.00 69.75 361 ASP A O 1
ATOM 2940 N N . ASN A 1 362 ? 12.964 2.645 22.639 1.00 79.00 362 ASN A N 1
ATOM 2941 C CA . ASN A 1 362 ? 12.675 2.383 21.219 1.00 79.00 362 ASN A CA 1
ATOM 2942 C C . ASN A 1 362 ? 11.361 3.017 20.711 1.00 79.00 362 ASN A C 1
ATOM 2944 O O . ASN A 1 362 ? 10.762 2.509 19.762 1.00 79.00 362 ASN A O 1
ATOM 2948 N N . SER A 1 363 ? 10.843 4.080 21.341 1.00 81.06 363 SER A N 1
ATOM 2949 C CA . SER A 1 363 ? 9.601 4.767 20.912 1.00 81.06 363 SER A CA 1
ATOM 2950 C C . SER A 1 363 ? 8.383 3.835 20.748 1.00 81.06 363 SER A C 1
ATOM 2952 O O . SER A 1 363 ? 7.554 3.982 19.845 1.00 81.06 363 SER A O 1
ATOM 2954 N N . GLY A 1 364 ? 8.301 2.802 21.590 1.00 78.56 364 GLY A N 1
ATOM 2955 C CA . GLY A 1 364 ? 7.244 1.790 21.538 1.00 78.56 364 GLY A CA 1
ATOM 2956 C C . GLY A 1 364 ? 7.434 0.670 20.511 1.00 78.56 364 GLY A C 1
ATOM 2957 O O . GLY A 1 364 ? 6.510 -0.124 20.352 1.00 78.56 364 GLY A O 1
ATOM 2958 N N . TRP A 1 365 ? 8.592 0.577 19.852 1.00 85.19 365 TRP A N 1
ATOM 2959 C CA . TRP A 1 365 ? 8.992 -0.535 18.980 1.00 85.19 365 TRP A CA 1
ATOM 2960 C C . TRP A 1 365 ? 9.878 -1.557 19.717 1.00 85.19 365 TRP A C 1
ATOM 2962 O O . TRP A 1 365 ? 10.453 -1.233 20.754 1.00 85.19 365 TRP A O 1
ATOM 2972 N N . PRO A 1 366 ? 10.002 -2.806 19.225 1.00 81.19 366 PRO A N 1
ATOM 2973 C CA . PRO A 1 366 ? 10.809 -3.833 19.894 1.00 81.19 366 PRO A CA 1
ATOM 2974 C C . PRO A 1 366 ? 12.320 -3.560 19.842 1.00 81.19 366 PRO A C 1
ATOM 2976 O O . PRO A 1 366 ? 13.073 -4.143 20.617 1.00 81.19 366 PRO A O 1
ATOM 2979 N N . THR A 1 367 ? 12.777 -2.713 18.920 1.00 83.19 367 THR A N 1
ATOM 2980 C CA . THR A 1 367 ? 14.194 -2.419 18.691 1.00 83.19 367 THR A CA 1
ATOM 2981 C C . THR A 1 367 ? 14.364 -1.064 18.002 1.00 83.19 367 THR A C 1
ATOM 2983 O O . THR A 1 367 ? 13.392 -0.504 17.484 1.00 83.19 367 THR A O 1
ATOM 2986 N N . THR A 1 368 ? 15.599 -0.566 17.962 1.00 85.56 368 THR A N 1
ATOM 2987 C CA . THR A 1 368 ? 16.006 0.547 17.105 1.00 85.56 368 THR A CA 1
ATOM 2988 C C . THR A 1 368 ? 15.755 0.182 15.646 1.00 85.56 368 THR A C 1
ATOM 2990 O O . THR A 1 368 ? 16.195 -0.861 15.164 1.00 85.56 368 THR A O 1
ATOM 2993 N N . LEU A 1 369 ? 15.057 1.052 14.919 1.00 89.50 369 LEU A N 1
ATOM 2994 C CA . LEU A 1 369 ? 14.618 0.738 13.562 1.00 89.50 369 LEU A CA 1
ATOM 2995 C C . LEU A 1 369 ? 15.740 0.806 12.536 1.00 89.50 369 LEU A C 1
ATOM 2997 O O . LEU A 1 369 ? 15.766 0.014 11.593 1.00 89.50 369 LEU A O 1
ATOM 3001 N N . VAL A 1 370 ? 16.621 1.796 12.675 1.00 94.38 370 VAL A N 1
ATOM 3002 C CA . VAL A 1 370 ? 17.641 2.096 11.672 1.00 94.38 370 VAL A CA 1
ATOM 3003 C C . VAL A 1 370 ? 18.956 2.359 12.366 1.00 94.38 370 VAL A C 1
ATOM 3005 O O . VAL A 1 370 ? 19.049 3.274 13.180 1.00 94.38 370 VAL A O 1
ATOM 3008 N N . SER A 1 371 ? 19.982 1.612 11.991 1.00 95.19 371 SER A N 1
ATOM 3009 C CA . SER A 1 371 ? 21.358 1.900 12.370 1.00 95.19 371 SER A CA 1
ATOM 3010 C C . SER A 1 371 ? 22.190 2.091 11.106 1.00 95.19 371 SER A C 1
ATOM 3012 O O . SER A 1 371 ? 22.123 1.266 10.201 1.00 95.19 371 SER A O 1
ATOM 3014 N N . ILE A 1 372 ? 22.932 3.193 11.003 1.00 94.00 372 ILE A N 1
ATOM 3015 C CA . ILE A 1 372 ? 23.697 3.560 9.804 1.00 94.00 372 ILE A CA 1
ATOM 3016 C C . ILE A 1 372 ? 25.142 3.848 10.190 1.00 94.00 372 ILE A C 1
ATOM 3018 O O . ILE A 1 372 ? 25.410 4.732 11.003 1.00 94.00 372 ILE A O 1
ATOM 3022 N N . GLU A 1 373 ? 26.077 3.127 9.583 1.00 93.06 373 GLU A N 1
ATOM 3023 C CA . GLU A 1 373 ? 27.501 3.435 9.672 1.00 93.06 373 GLU A CA 1
ATOM 3024 C C . GLU A 1 373 ? 27.837 4.603 8.738 1.00 93.06 373 GLU A C 1
ATOM 3026 O O . GLU A 1 373 ? 27.616 4.529 7.528 1.00 93.06 373 GLU A O 1
ATOM 3031 N N . VAL A 1 374 ? 28.388 5.688 9.287 1.00 87.31 374 VAL A N 1
ATOM 3032 C CA . VAL A 1 374 ? 28.844 6.850 8.511 1.00 87.31 374 VAL A CA 1
ATOM 3033 C C . VAL A 1 374 ? 30.346 7.099 8.706 1.00 87.31 374 VAL A C 1
ATOM 3035 O O . VAL A 1 374 ? 30.872 6.880 9.803 1.00 87.31 374 VAL A O 1
ATOM 3038 N N . PRO A 1 375 ? 31.070 7.574 7.674 1.00 76.81 375 PRO A N 1
ATOM 3039 C CA . PRO A 1 375 ? 32.475 7.953 7.813 1.00 76.81 375 PRO A CA 1
ATOM 3040 C C . PRO A 1 375 ? 32.673 9.103 8.817 1.00 76.81 375 PRO A C 1
ATOM 3042 O O . PRO A 1 375 ? 31.921 10.078 8.818 1.00 76.81 375 PRO A O 1
ATOM 3045 N N . THR A 1 376 ? 33.716 9.011 9.647 1.00 60.03 376 THR A N 1
ATOM 3046 C CA . THR A 1 376 ? 34.065 9.989 10.703 1.00 60.03 376 THR A CA 1
ATOM 3047 C C . THR A 1 376 ? 34.641 11.308 10.199 1.00 60.03 376 THR A C 1
ATOM 3049 O O . THR A 1 376 ? 34.514 12.322 10.882 1.00 60.03 376 THR A O 1
ATOM 3052 N N . VAL A 1 377 ? 35.301 11.316 9.038 1.00 55.44 377 VAL A N 1
ATOM 3053 C CA . VAL A 1 377 ? 35.938 12.523 8.495 1.00 55.44 377 VAL A CA 1
ATOM 3054 C C . VAL A 1 377 ? 34.970 13.189 7.523 1.00 55.44 377 VAL A C 1
ATOM 3056 O O . VAL A 1 377 ? 34.625 12.616 6.490 1.00 55.44 377 VAL A O 1
ATOM 3059 N N . ARG A 1 378 ? 34.529 14.407 7.863 1.00 53.09 378 ARG A N 1
ATOM 3060 C CA . ARG A 1 378 ? 33.773 15.294 6.966 1.00 53.09 378 ARG A CA 1
ATOM 3061 C C . ARG A 1 378 ? 34.729 15.863 5.916 1.00 53.09 378 ARG A C 1
ATOM 3063 O O . ARG A 1 378 ? 35.191 16.991 6.049 1.00 53.09 378 ARG A O 1
ATOM 3070 N N . GLY A 1 379 ? 35.082 15.053 4.923 1.00 42.59 379 GLY A N 1
ATOM 3071 C CA . GLY A 1 379 ? 35.797 15.534 3.746 1.00 42.59 379 GLY A CA 1
ATOM 3072 C C . GLY A 1 379 ? 34.896 16.482 2.960 1.00 42.59 379 GLY A C 1
ATOM 3073 O O . GLY A 1 379 ? 33.733 16.165 2.707 1.00 42.59 379 GLY A O 1
ATOM 3074 N N . THR A 1 380 ? 35.410 17.659 2.615 1.00 41.88 380 THR A N 1
ATOM 3075 C CA . THR A 1 380 ? 34.825 18.498 1.570 1.00 41.88 380 THR A CA 1
ATOM 3076 C C . THR A 1 380 ? 34.778 17.677 0.284 1.00 41.88 380 THR A C 1
ATOM 3078 O O . THR A 1 380 ? 35.814 17.229 -0.193 1.00 41.88 380 THR A O 1
ATOM 3081 N N . ASP A 1 381 ? 33.560 17.463 -0.209 1.00 38.62 381 ASP A N 1
ATOM 3082 C CA . ASP A 1 381 ? 33.179 16.612 -1.337 1.00 38.62 381 ASP A CA 1
ATOM 3083 C C . ASP A 1 381 ? 33.347 15.094 -1.136 1.00 38.62 381 ASP A C 1
ATOM 3085 O O . ASP A 1 381 ? 34.415 14.557 -0.858 1.00 38.62 381 ASP A O 1
ATOM 3089 N N . ALA A 1 382 ? 32.254 14.358 -1.371 1.00 45.62 382 ALA A N 1
ATOM 3090 C CA . ALA A 1 382 ? 32.207 12.892 -1.315 1.00 45.62 382 ALA A CA 1
ATOM 3091 C C . ALA A 1 382 ? 33.105 12.194 -2.367 1.00 45.62 382 ALA A C 1
ATOM 3093 O O . ALA A 1 382 ? 33.208 10.968 -2.367 1.00 45.62 382 ALA A O 1
ATOM 3094 N N . TYR A 1 383 ? 33.734 12.966 -3.262 1.00 49.62 383 TYR A N 1
ATOM 3095 C CA . TYR A 1 383 ? 34.715 12.533 -4.255 1.00 49.62 383 TYR A CA 1
ATOM 3096 C C . TYR A 1 383 ? 35.741 13.659 -4.473 1.00 49.62 383 TYR A C 1
ATOM 3098 O O . TYR A 1 383 ? 35.438 14.592 -5.220 1.00 49.62 383 TYR A O 1
ATOM 3106 N N . PRO A 1 384 ? 36.949 13.585 -3.889 1.00 39.34 384 PRO A N 1
ATOM 3107 C CA . PRO A 1 384 ? 38.022 14.495 -4.261 1.00 39.34 384 PRO A CA 1
ATOM 3108 C C . PRO A 1 384 ? 38.368 14.275 -5.738 1.00 39.34 384 PRO A C 1
ATOM 3110 O O . PRO A 1 384 ? 38.376 13.137 -6.230 1.00 39.34 384 PRO A O 1
ATOM 3113 N N . SER A 1 385 ? 38.659 15.346 -6.471 1.00 40.38 385 SER A N 1
ATOM 3114 C CA . SER A 1 385 ? 39.249 15.215 -7.800 1.00 40.38 385 SER A CA 1
ATOM 3115 C C . SER A 1 385 ? 40.627 14.547 -7.679 1.00 40.38 385 SER A C 1
ATOM 3117 O O . SER A 1 385 ? 41.271 14.607 -6.634 1.00 40.38 385 SER A O 1
ATOM 3119 N N . ILE A 1 386 ? 41.133 13.915 -8.745 1.00 49.50 386 ILE A N 1
ATOM 3120 C CA . ILE A 1 386 ? 42.481 13.301 -8.736 1.00 49.50 386 ILE A CA 1
ATOM 3121 C C . ILE A 1 386 ? 43.573 14.306 -8.312 1.00 49.50 386 ILE A C 1
ATOM 3123 O O . ILE A 1 386 ? 44.611 13.891 -7.804 1.00 49.50 386 ILE A O 1
ATOM 3127 N N . MET A 1 387 ? 43.329 15.610 -8.483 1.00 44.94 387 MET A N 1
ATOM 3128 C CA . MET A 1 387 ? 44.235 16.674 -8.049 1.00 44.94 387 MET A CA 1
ATOM 3129 C C . MET A 1 387 ? 44.190 16.921 -6.532 1.00 44.94 387 MET A C 1
ATOM 3131 O O . MET A 1 387 ? 45.241 17.159 -5.941 1.00 44.94 387 MET A O 1
ATOM 3135 N N . ASP A 1 388 ? 43.030 16.764 -5.890 1.00 43.38 388 ASP A N 1
ATOM 3136 C CA . ASP A 1 388 ? 42.875 16.911 -4.432 1.00 43.38 388 ASP A CA 1
ATOM 3137 C C . ASP A 1 388 ? 43.540 15.747 -3.675 1.00 43.38 388 ASP A C 1
ATOM 3139 O O . ASP A 1 388 ? 44.083 15.917 -2.588 1.00 43.38 388 ASP A O 1
ATOM 3143 N N . ILE A 1 389 ? 43.593 14.561 -4.296 1.00 48.31 389 ILE A N 1
ATOM 3144 C CA . ILE A 1 389 ? 44.275 13.378 -3.744 1.00 48.31 389 ILE A CA 1
ATOM 3145 C C . ILE A 1 389 ? 45.791 13.606 -3.644 1.00 48.31 389 ILE A C 1
ATOM 3147 O O . ILE A 1 389 ? 46.436 13.040 -2.769 1.00 48.31 389 ILE A O 1
ATOM 3151 N N . THR A 1 390 ? 46.389 14.421 -4.518 1.00 44.09 390 THR A N 1
ATOM 3152 C CA . THR A 1 390 ? 47.846 14.633 -4.512 1.00 44.09 390 THR A CA 1
ATOM 3153 C C . THR A 1 390 ? 48.343 15.631 -3.467 1.00 44.09 390 THR A C 1
ATOM 3155 O O . THR A 1 390 ? 49.510 15.535 -3.090 1.00 44.09 390 THR A O 1
ATOM 3158 N N . GLU A 1 391 ? 47.498 16.536 -2.965 1.00 38.81 391 GLU A N 1
ATOM 3159 C CA . GLU A 1 391 ? 47.898 17.511 -1.934 1.00 38.81 391 GLU A CA 1
ATOM 3160 C C . GLU A 1 391 ? 47.687 16.995 -0.496 1.00 38.81 391 GLU A C 1
ATOM 3162 O O . GLU A 1 391 ? 48.421 17.401 0.405 1.00 38.81 391 GLU A O 1
ATOM 3167 N N . ASP A 1 392 ? 46.792 16.021 -0.284 1.00 39.53 392 ASP A N 1
ATOM 3168 C CA . ASP A 1 392 ? 46.454 15.492 1.054 1.00 39.53 392 ASP A CA 1
ATOM 3169 C C . ASP A 1 392 ? 47.295 14.273 1.504 1.00 39.53 392 ASP A C 1
ATOM 3171 O O . ASP A 1 392 ? 47.251 13.856 2.662 1.00 39.53 392 ASP A O 1
ATOM 3175 N N . ILE A 1 393 ? 48.129 13.696 0.626 1.00 44.72 393 ILE A N 1
ATOM 3176 C CA . ILE A 1 393 ? 48.961 12.513 0.955 1.00 44.72 393 ILE A CA 1
ATOM 3177 C C . ILE A 1 393 ? 50.038 12.823 2.018 1.00 44.72 393 ILE A C 1
ATOM 3179 O O . ILE A 1 393 ? 50.591 11.906 2.630 1.00 44.72 393 ILE A O 1
ATOM 3183 N N . THR A 1 394 ? 50.327 14.098 2.292 1.00 39.50 394 THR A N 1
ATOM 3184 C CA . THR A 1 394 ? 51.381 14.505 3.237 1.00 39.50 394 THR A CA 1
ATOM 3185 C C . THR A 1 394 ? 50.910 14.931 4.630 1.00 39.50 394 THR A C 1
ATOM 3187 O O . THR A 1 394 ? 51.767 15.150 5.487 1.00 39.50 394 THR A O 1
ATOM 3190 N N . SER A 1 395 ? 49.606 14.978 4.931 1.00 41.66 395 SER A N 1
ATOM 3191 C CA . SER A 1 395 ? 49.153 15.265 6.303 1.00 41.66 395 SER A CA 1
ATOM 3192 C C . SER A 1 395 ? 47.816 14.614 6.671 1.00 41.66 395 SER A C 1
ATOM 3194 O O . SER A 1 395 ? 46.777 15.018 6.175 1.00 41.66 395 SER A O 1
ATOM 3196 N N . ASN A 1 396 ? 47.866 13.701 7.653 1.00 39.94 396 ASN A N 1
ATOM 3197 C CA . ASN A 1 396 ? 46.751 13.145 8.445 1.00 39.94 396 ASN A CA 1
ATOM 3198 C C . ASN A 1 396 ? 46.000 11.917 7.887 1.00 39.94 396 ASN A C 1
ATOM 3200 O O . ASN A 1 396 ? 44.796 11.949 7.655 1.00 39.94 396 ASN A O 1
ATOM 3204 N N . MET A 1 397 ? 46.668 10.756 7.854 1.00 37.53 397 MET A N 1
ATOM 3205 C CA . MET A 1 397 ? 45.980 9.457 7.967 1.00 37.53 397 MET A CA 1
ATOM 3206 C C . MET A 1 397 ? 45.636 9.159 9.438 1.00 37.53 397 MET A C 1
ATOM 3208 O O . MET A 1 397 ? 46.220 8.278 10.067 1.00 37.53 397 MET A O 1
ATOM 3212 N N . GLU A 1 398 ? 44.657 9.869 9.997 1.00 39.56 398 GLU A N 1
ATOM 3213 C CA . GLU A 1 398 ? 43.839 9.282 11.062 1.00 39.56 398 GLU A CA 1
ATOM 3214 C C . GLU A 1 398 ? 42.711 8.504 10.380 1.00 39.56 398 GLU A C 1
ATOM 3216 O O . GLU A 1 398 ? 41.753 9.073 9.862 1.00 39.56 398 GLU A O 1
ATOM 3221 N N . CYS A 1 399 ? 42.842 7.176 10.337 1.00 44.81 399 CYS A N 1
ATOM 3222 C CA . CYS A 1 399 ? 41.759 6.282 9.939 1.00 44.81 399 CYS A CA 1
ATOM 3223 C C . CYS A 1 399 ? 40.668 6.360 11.018 1.00 44.81 399 CYS A C 1
ATOM 3225 O O . CYS A 1 399 ? 40.661 5.584 11.976 1.00 44.81 399 CYS A O 1
ATOM 3227 N N . GLY A 1 400 ? 39.809 7.377 10.931 1.00 54.56 400 GLY A N 1
ATOM 3228 C CA . GLY A 1 400 ? 38.701 7.547 11.857 1.00 54.56 400 GLY A CA 1
ATOM 3229 C C . GLY A 1 400 ? 37.791 6.318 11.792 1.00 54.56 400 GLY A C 1
ATOM 3230 O O . GLY A 1 400 ? 37.427 5.860 10.708 1.00 54.56 400 GLY A O 1
ATOM 3231 N N . LYS A 1 401 ? 37.459 5.753 12.956 1.00 62.78 401 LYS A N 1
ATOM 3232 C CA . LYS A 1 401 ? 36.524 4.626 13.049 1.00 62.78 401 LYS A CA 1
ATOM 3233 C C . LYS A 1 401 ? 35.138 5.083 12.584 1.00 62.78 401 LYS A C 1
ATOM 3235 O O . LYS A 1 401 ? 34.707 6.126 13.061 1.00 62.78 401 LYS A O 1
ATOM 3240 N N . PRO A 1 402 ? 34.422 4.318 11.740 1.00 75.38 402 PRO A N 1
ATOM 3241 C CA . PRO A 1 402 ? 33.069 4.683 11.330 1.00 75.38 402 PRO A CA 1
ATOM 3242 C C . PRO A 1 402 ? 32.176 4.907 12.556 1.00 75.38 402 PRO A C 1
ATOM 3244 O O . PRO A 1 402 ? 32.216 4.134 13.518 1.00 75.38 402 PRO A O 1
ATOM 3247 N N . THR A 1 403 ? 31.389 5.980 12.525 1.00 86.81 403 THR A N 1
ATOM 3248 C CA . THR A 1 403 ? 30.423 6.294 13.580 1.00 86.81 403 THR A CA 1
ATOM 3249 C C . THR A 1 403 ? 29.122 5.576 13.268 1.00 86.81 403 THR A C 1
ATOM 3251 O O . THR A 1 403 ? 28.581 5.722 12.174 1.00 86.81 403 THR A O 1
ATOM 3254 N N . LEU A 1 404 ? 28.596 4.827 14.234 1.00 91.50 404 LEU A N 1
ATOM 3255 C CA . LEU A 1 404 ? 27.274 4.224 14.125 1.00 91.50 404 LEU A CA 1
ATOM 3256 C C . LEU A 1 404 ? 26.216 5.224 14.599 1.00 91.50 404 LEU A C 1
ATOM 3258 O O . LEU A 1 404 ? 26.173 5.577 15.777 1.00 91.50 404 LEU A O 1
ATOM 3262 N N . LEU A 1 405 ? 25.357 5.667 13.687 1.00 93.50 405 LEU A N 1
ATOM 3263 C CA . LEU A 1 405 ? 24.158 6.443 13.997 1.00 93.50 405 LEU A CA 1
ATOM 3264 C C . LEU A 1 405 ? 22.978 5.493 14.174 1.00 93.50 405 LEU A C 1
ATOM 3266 O O . LEU A 1 405 ? 22.902 4.474 13.495 1.00 93.50 405 LEU A O 1
ATOM 3270 N N . SER A 1 406 ? 22.067 5.799 15.089 1.00 93.62 406 SER A N 1
ATOM 3271 C CA . SER A 1 406 ? 20.899 4.966 15.385 1.00 93.62 406 SER A CA 1
ATOM 3272 C C . SER A 1 406 ? 19.663 5.838 15.518 1.00 93.62 406 SER A C 1
ATOM 3274 O O . SER A 1 406 ? 19.739 6.898 16.131 1.00 93.62 406 SER A O 1
ATOM 3276 N N . PHE A 1 407 ? 18.555 5.397 14.926 1.00 94.12 407 PHE A N 1
ATOM 3277 C CA . PHE A 1 407 ? 17.322 6.169 14.819 1.00 94.12 407 PHE A CA 1
ATOM 3278 C C . PHE A 1 407 ? 16.112 5.337 15.251 1.00 94.12 407 PHE A C 1
ATOM 3280 O O . PHE A 1 407 ? 15.870 4.222 14.768 1.00 94.12 407 PHE A O 1
ATOM 3287 N N . SER A 1 408 ? 15.342 5.919 16.160 1.00 92.75 408 SER A N 1
ATOM 3288 C CA . SER A 1 408 ? 14.061 5.426 16.661 1.00 92.75 408 SER A CA 1
ATOM 3289 C C . SER A 1 408 ? 12.909 5.682 15.679 1.00 92.75 408 SER A C 1
ATOM 3291 O O . SER A 1 408 ? 13.040 6.426 14.707 1.00 92.75 408 SER A O 1
ATOM 3293 N N . ALA A 1 409 ? 11.732 5.106 15.947 1.00 91.94 409 ALA A N 1
ATOM 3294 C CA . ALA A 1 409 ? 10.525 5.369 15.155 1.00 91.94 409 ALA A CA 1
ATOM 3295 C C . ALA A 1 409 ? 10.128 6.852 15.141 1.00 91.94 409 ALA A C 1
ATOM 3297 O O . ALA A 1 409 ? 9.708 7.384 14.111 1.00 91.94 409 ALA A O 1
ATOM 3298 N N . ARG A 1 410 ? 10.301 7.553 16.267 1.00 91.81 410 ARG A N 1
ATOM 3299 C CA . ARG A 1 410 ? 10.068 8.998 16.329 1.00 91.81 410 ARG A CA 1
ATOM 3300 C C . ARG A 1 410 ? 11.009 9.751 15.387 1.00 91.81 410 ARG A C 1
ATOM 3302 O O . ARG A 1 410 ? 10.533 10.513 14.559 1.00 91.81 410 ARG A O 1
ATOM 3309 N N . GLU A 1 411 ? 12.306 9.464 15.442 1.00 92.38 411 GLU A N 1
ATOM 3310 C CA . GLU A 1 411 ? 13.319 10.142 14.613 1.00 92.38 411 GLU A CA 1
ATOM 3311 C C . GLU A 1 411 ? 13.199 9.832 13.112 1.00 92.38 411 GLU A C 1
ATOM 3313 O O . GLU A 1 411 ? 13.628 10.615 12.261 1.00 92.38 411 GLU A O 1
ATOM 3318 N N . VAL A 1 412 ? 12.613 8.685 12.762 1.00 93.19 412 VAL A N 1
ATOM 3319 C CA . VAL A 1 412 ? 12.254 8.357 11.375 1.00 93.19 412 VAL A CA 1
ATOM 3320 C C . VAL A 1 412 ? 11.068 9.212 10.907 1.00 93.19 412 VAL A C 1
ATOM 3322 O O . VAL A 1 412 ? 11.119 9.801 9.828 1.00 93.19 412 VAL A O 1
ATOM 3325 N N . SER A 1 413 ? 10.011 9.302 11.719 1.00 92.44 413 SER A N 1
ATOM 3326 C CA . SER A 1 413 ? 8.753 9.990 11.378 1.00 92.44 413 SER A CA 1
ATOM 3327 C C . SER A 1 413 ? 8.785 11.518 11.498 1.00 92.44 413 SER A C 1
ATOM 3329 O O . SER A 1 413 ? 8.069 12.201 10.762 1.00 92.44 413 SER A O 1
ATOM 3331 N N . ASP A 1 414 ? 9.616 12.078 12.376 1.00 90.50 414 ASP A N 1
ATOM 3332 C CA . ASP A 1 414 ? 9.812 13.529 12.499 1.00 90.50 414 ASP A CA 1
ATOM 3333 C C . ASP A 1 414 ? 10.829 14.083 11.476 1.00 90.50 414 ASP A C 1
ATOM 3335 O O . ASP A 1 414 ? 10.932 15.299 11.268 1.00 90.50 414 ASP A O 1
ATOM 3339 N N . GLY A 1 415 ? 11.532 13.183 10.781 1.00 92.44 415 GLY A N 1
ATOM 3340 C CA . GLY A 1 415 ? 12.503 13.489 9.738 1.00 92.44 415 GLY A CA 1
ATOM 3341 C C . GLY A 1 415 ? 13.929 13.715 10.236 1.00 92.44 415 GLY A C 1
ATOM 3342 O O . GLY A 1 415 ? 14.784 14.073 9.423 1.00 92.44 415 GLY A O 1
ATOM 3343 N N . THR A 1 416 ? 14.219 13.504 11.523 1.00 94.06 416 THR A N 1
ATOM 3344 C CA . THR A 1 416 ? 15.575 13.580 12.094 1.00 94.06 416 THR A CA 1
ATOM 3345 C C . THR A 1 416 ? 16.544 12.663 11.354 1.00 94.06 416 THR A C 1
ATOM 3347 O O . THR A 1 416 ? 17.649 13.095 11.031 1.00 94.06 416 THR A O 1
ATOM 3350 N N . LEU A 1 417 ? 16.114 11.450 10.984 1.00 94.62 417 LEU A N 1
ATOM 3351 C CA . LEU A 1 417 ? 16.883 10.550 10.118 1.00 94.62 417 LEU A CA 1
ATOM 3352 C C . LEU A 1 417 ? 17.333 11.269 8.838 1.00 94.62 417 LEU A C 1
ATOM 3354 O O . LEU A 1 417 ? 18.525 11.378 8.569 1.00 94.62 417 LEU A O 1
ATOM 3358 N N . PHE A 1 418 ? 16.394 11.803 8.057 1.00 95.19 418 PHE A N 1
ATOM 3359 C CA . PHE A 1 418 ? 16.716 12.433 6.774 1.00 95.19 418 PHE A CA 1
ATOM 3360 C C . PHE A 1 418 ? 17.539 13.715 6.949 1.00 95.19 418 PHE A C 1
ATOM 3362 O O . PHE A 1 418 ? 18.432 13.983 6.150 1.00 95.19 418 PHE A O 1
ATOM 3369 N N . LYS A 1 419 ? 17.289 14.488 8.012 1.00 95.19 419 LYS A N 1
ATOM 3370 C CA . LYS A 1 419 ? 18.052 15.705 8.342 1.00 95.19 419 LYS A CA 1
ATOM 3371 C C . LYS A 1 419 ? 19.510 15.384 8.662 1.00 95.19 419 LYS A C 1
ATOM 3373 O O . LYS A 1 419 ? 20.401 16.045 8.139 1.00 95.19 419 LYS A O 1
ATOM 3378 N N . THR A 1 420 ? 19.757 14.345 9.452 1.00 94.19 420 THR A N 1
ATOM 3379 C CA . THR A 1 420 ? 21.114 13.878 9.769 1.00 94.19 420 THR A CA 1
ATOM 3380 C C . THR A 1 420 ? 21.811 13.275 8.547 1.00 94.19 420 THR A C 1
ATOM 3382 O O . THR A 1 420 ? 23.020 13.418 8.388 1.00 94.19 420 THR A O 1
ATOM 3385 N N . MET A 1 421 ? 21.051 12.654 7.642 1.00 92.25 421 MET A N 1
ATOM 3386 C CA . MET A 1 421 ? 21.562 12.046 6.410 1.00 92.25 421 MET A CA 1
ATOM 3387 C C . MET A 1 421 ? 21.713 13.031 5.238 1.00 92.25 421 MET A C 1
ATOM 3389 O O . MET A 1 421 ? 22.000 12.594 4.124 1.00 92.25 421 MET A O 1
ATOM 3393 N N . LEU A 1 422 ? 21.531 14.341 5.445 1.00 91.88 422 LEU A N 1
ATOM 3394 C CA . LEU A 1 422 ? 21.572 15.347 4.374 1.00 91.88 422 LEU A CA 1
ATOM 3395 C C . LEU A 1 422 ? 22.923 15.382 3.642 1.00 91.88 422 LEU A C 1
ATOM 3397 O O . LEU A 1 422 ? 22.953 15.472 2.417 1.00 91.88 422 LEU A O 1
ATOM 3401 N N . ASP A 1 423 ? 24.019 15.263 4.393 1.00 86.38 423 ASP A N 1
ATOM 3402 C CA . ASP A 1 423 ? 25.384 15.324 3.853 1.00 86.38 423 ASP A CA 1
ATOM 3403 C C . ASP A 1 423 ? 25.828 13.997 3.210 1.00 86.38 423 ASP A C 1
ATOM 3405 O O . ASP A 1 423 ? 26.793 13.960 2.449 1.00 86.38 423 ASP A O 1
ATOM 3409 N N . TYR A 1 424 ? 25.121 12.899 3.496 1.00 88.44 424 TYR A N 1
ATOM 3410 C CA . TYR A 1 424 ? 25.486 11.546 3.060 1.00 88.44 424 TYR A CA 1
ATOM 3411 C C . TYR A 1 424 ? 24.574 10.998 1.958 1.00 88.44 424 TYR A C 1
ATOM 3413 O O . TYR A 1 424 ? 24.955 10.073 1.236 1.00 88.44 424 TYR A O 1
ATOM 3421 N N . ASP A 1 425 ? 23.362 11.541 1.830 1.00 90.19 425 ASP A N 1
ATOM 3422 C CA . ASP A 1 425 ? 22.380 11.091 0.858 1.00 90.19 425 ASP A CA 1
ATOM 3423 C C . ASP A 1 425 ? 21.683 12.261 0.147 1.00 90.19 425 ASP A C 1
ATOM 3425 O O . ASP A 1 425 ? 20.926 13.010 0.774 1.00 90.19 425 ASP A O 1
ATOM 3429 N N . PRO A 1 426 ? 21.867 12.411 -1.179 1.00 89.38 426 PRO A N 1
ATOM 3430 C CA . PRO A 1 426 ? 21.316 13.545 -1.916 1.00 89.38 426 PRO A CA 1
ATOM 3431 C C . PRO A 1 426 ? 19.780 13.559 -1.939 1.00 89.38 426 PRO A C 1
ATOM 3433 O O . PRO A 1 426 ? 19.180 14.623 -2.115 1.00 89.38 426 PRO A O 1
ATOM 3436 N N . GLN A 1 427 ? 19.120 12.411 -1.746 1.00 91.75 427 GLN A N 1
ATOM 3437 C CA . GLN A 1 427 ? 17.659 12.323 -1.758 1.00 91.75 427 GLN A CA 1
ATOM 3438 C C . GLN A 1 427 ? 17.027 12.856 -0.466 1.00 91.75 427 GLN A C 1
ATOM 3440 O O . GLN A 1 427 ? 15.858 13.254 -0.481 1.00 91.75 427 GLN A O 1
ATOM 3445 N N . SER A 1 428 ? 17.787 12.937 0.632 1.00 94.12 428 SER A N 1
ATOM 3446 C CA . SER A 1 428 ? 17.312 13.417 1.936 1.00 94.12 428 SER A CA 1
ATOM 3447 C C . SER A 1 428 ? 16.608 14.770 1.844 1.00 94.12 428 SER A C 1
ATOM 3449 O O . SER A 1 428 ? 15.550 14.958 2.439 1.00 94.12 428 SER A O 1
ATOM 3451 N N . LYS A 1 429 ? 17.121 15.698 1.024 1.00 95.06 429 LYS A N 1
ATOM 3452 C CA . LYS A 1 429 ? 16.512 17.025 0.832 1.00 95.06 429 LYS A CA 1
ATOM 3453 C C . LYS A 1 429 ? 15.082 16.949 0.286 1.00 95.06 429 LYS A C 1
ATOM 3455 O O . LYS A 1 429 ? 14.216 17.704 0.723 1.00 95.06 429 LYS A O 1
ATOM 3460 N N . ALA A 1 430 ? 14.839 16.067 -0.682 1.00 95.31 430 ALA A N 1
ATOM 3461 C CA . ALA A 1 430 ? 13.511 15.872 -1.256 1.00 95.31 430 ALA A CA 1
ATOM 3462 C C . ALA A 1 430 ? 12.561 15.204 -0.251 1.00 95.31 430 ALA A C 1
ATOM 3464 O O . ALA A 1 430 ? 11.424 15.647 -0.110 1.00 95.31 430 ALA A O 1
ATOM 3465 N N . LEU A 1 431 ? 13.041 14.197 0.486 1.00 96.00 431 LEU A N 1
ATOM 3466 C CA . LEU A 1 431 ? 12.246 13.485 1.494 1.00 96.00 431 LEU A CA 1
ATOM 3467 C C . LEU A 1 431 ? 11.833 14.405 2.650 1.00 96.00 431 LEU A C 1
ATOM 3469 O O . LEU A 1 431 ? 10.673 14.386 3.047 1.00 96.00 431 LEU A O 1
ATOM 3473 N N . ILE A 1 432 ? 12.739 15.264 3.133 1.00 96.00 432 ILE A N 1
ATOM 3474 C CA . ILE A 1 432 ? 12.426 16.276 4.157 1.00 96.00 432 ILE A CA 1
ATOM 3475 C C . ILE A 1 432 ? 11.321 17.209 3.661 1.00 96.00 432 ILE A C 1
ATOM 3477 O O . ILE A 1 432 ? 10.332 17.406 4.358 1.00 96.00 432 ILE A O 1
ATOM 3481 N N . HIS A 1 433 ? 11.450 17.739 2.439 1.00 96.12 433 HIS A N 1
ATOM 3482 C CA . HIS A 1 433 ? 10.428 18.615 1.861 1.00 96.12 433 HIS A CA 1
ATOM 3483 C C . HIS A 1 433 ? 9.071 17.916 1.745 1.00 96.12 433 HIS A C 1
ATOM 3485 O O . HIS A 1 433 ? 8.048 18.498 2.097 1.00 96.12 433 HIS A O 1
ATOM 3491 N N . GLN A 1 434 ? 9.044 16.673 1.259 1.00 96.25 434 GLN A N 1
ATOM 3492 C CA . GLN A 1 434 ? 7.807 15.899 1.146 1.00 96.25 434 GLN A CA 1
ATOM 3493 C C . GLN A 1 434 ? 7.167 15.649 2.517 1.00 96.25 434 GLN A C 1
ATOM 3495 O O . GLN A 1 434 ? 5.955 15.820 2.655 1.00 96.25 434 GLN A O 1
ATOM 3500 N N . LEU A 1 435 ? 7.968 15.288 3.522 1.00 95.12 435 LEU A N 1
ATOM 3501 C CA . LEU A 1 435 ? 7.517 15.044 4.891 1.00 95.12 435 LEU A CA 1
ATOM 3502 C C . LEU A 1 435 ? 6.925 16.309 5.524 1.00 95.12 435 LEU A C 1
ATOM 3504 O O . LEU A 1 435 ? 5.814 16.287 6.059 1.00 95.12 435 LEU A O 1
ATOM 3508 N N . GLU A 1 436 ? 7.647 17.424 5.425 1.00 93.44 436 GLU A N 1
ATOM 3509 C CA . GLU A 1 436 ? 7.239 18.704 6.000 1.00 93.44 436 GLU A CA 1
ATOM 3510 C C . GLU A 1 436 ? 5.999 19.263 5.294 1.00 93.44 436 GLU A C 1
ATOM 3512 O O . GLU A 1 436 ? 5.070 19.716 5.959 1.00 93.44 436 GLU A O 1
ATOM 3517 N N . LYS A 1 437 ? 5.930 19.182 3.960 1.00 93.50 437 LYS A N 1
ATOM 3518 C CA . LYS A 1 437 ? 4.815 19.736 3.180 1.00 93.50 437 LYS A CA 1
ATOM 3519 C C . LYS A 1 437 ? 3.542 18.893 3.261 1.00 93.50 437 LYS A C 1
ATOM 3521 O O . LYS A 1 437 ? 2.473 19.450 3.480 1.00 93.50 437 LYS A O 1
ATOM 3526 N N . TYR A 1 438 ? 3.639 17.585 3.026 1.00 93.62 438 TYR A N 1
ATOM 3527 C CA . TYR A 1 438 ? 2.463 16.736 2.785 1.00 93.62 438 TYR A CA 1
ATOM 3528 C C . TYR A 1 438 ? 1.990 15.943 4.009 1.00 93.62 438 TYR A C 1
ATOM 3530 O O . TYR A 1 438 ? 0.966 15.271 3.921 1.00 93.62 438 TYR A O 1
ATOM 3538 N N . TYR A 1 439 ? 2.717 15.998 5.132 1.00 92.00 439 TYR A N 1
ATOM 3539 C CA . TYR A 1 439 ? 2.362 15.255 6.347 1.00 92.00 439 TYR A CA 1
ATOM 3540 C C . TYR A 1 439 ? 2.404 16.129 7.602 1.00 92.00 439 TYR A C 1
ATOM 3542 O O . TYR A 1 439 ? 1.381 16.315 8.256 1.00 92.00 439 TYR A O 1
ATOM 3550 N N . GLN A 1 440 ? 3.555 16.718 7.939 1.00 89.31 440 GLN A N 1
ATOM 3551 C CA . GLN A 1 440 ? 3.670 17.573 9.133 1.00 89.31 440 GLN A CA 1
ATOM 3552 C C . GLN A 1 440 ? 2.963 18.929 8.952 1.00 89.31 440 GLN A C 1
ATOM 3554 O O . GLN A 1 440 ? 2.479 19.523 9.914 1.00 89.31 440 GLN A O 1
ATOM 3559 N N . GLY A 1 441 ? 2.896 19.427 7.719 1.00 87.38 441 GLY A N 1
ATOM 3560 C CA . GLY A 1 441 ? 2.198 20.656 7.344 1.00 87.38 441 GLY A CA 1
ATOM 3561 C C . GLY A 1 441 ? 0.797 20.443 6.769 1.00 87.38 441 GLY A C 1
ATOM 3562 O O . GLY A 1 441 ? 0.167 21.426 6.386 1.00 87.38 441 GLY A O 1
ATOM 3563 N N . ASP A 1 442 ? 0.308 19.200 6.685 1.00 89.62 442 ASP A N 1
ATOM 3564 C CA . ASP A 1 442 ? -0.996 18.913 6.079 1.00 89.62 442 ASP A CA 1
ATOM 3565 C C . ASP A 1 442 ? -2.140 19.482 6.942 1.00 89.62 442 ASP A C 1
ATOM 3567 O O . ASP A 1 442 ? -2.177 19.234 8.150 1.00 89.62 442 ASP A O 1
ATOM 3571 N N . PRO A 1 443 ? -3.085 20.243 6.363 1.00 86.44 443 PRO A N 1
ATOM 3572 C CA . PRO A 1 443 ? -4.134 20.913 7.126 1.00 86.44 443 PRO A CA 1
ATOM 3573 C C . PRO A 1 443 ? -5.252 19.974 7.594 1.00 86.44 443 PRO A C 1
ATOM 3575 O O . PRO A 1 443 ? -6.143 20.428 8.301 1.00 86.44 443 PRO A O 1
ATOM 3578 N N . VAL A 1 444 ? -5.261 18.700 7.200 1.00 89.38 444 VAL A N 1
ATOM 3579 C CA . VAL A 1 444 ? -6.314 17.749 7.582 1.00 89.38 444 VAL A CA 1
ATOM 3580 C C . VAL A 1 444 ? -5.825 16.822 8.683 1.00 89.38 444 VAL A C 1
ATOM 3582 O O . VAL A 1 444 ? -6.479 16.682 9.717 1.00 89.38 444 VAL A O 1
ATOM 3585 N N . LEU A 1 445 ? -4.685 16.166 8.466 1.00 89.38 445 LEU A N 1
ATOM 3586 C CA . LEU A 1 445 ? -4.184 15.131 9.362 1.00 89.38 445 LEU A CA 1
ATOM 3587 C C . LEU A 1 445 ? -2.679 14.940 9.172 1.00 89.38 445 LEU A C 1
ATOM 3589 O O . LEU A 1 445 ? -2.230 14.702 8.057 1.00 89.38 445 LEU A O 1
AT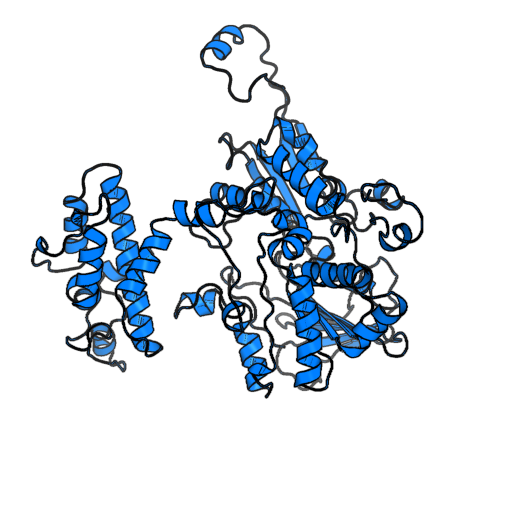OM 3593 N N . ASN A 1 446 ? -1.925 14.896 10.276 1.00 90.00 446 ASN A N 1
ATOM 3594 C CA . ASN A 1 446 ? -0.617 14.241 10.289 1.00 90.00 446 ASN A CA 1
ATOM 3595 C C . ASN A 1 446 ? -0.811 12.738 10.598 1.00 90.00 446 ASN A C 1
ATOM 3597 O O . ASN A 1 446 ? -1.070 12.379 11.754 1.00 90.00 446 ASN A O 1
ATOM 3601 N N . PRO A 1 447 ? -0.713 11.841 9.596 1.00 87.56 447 PRO A N 1
ATOM 3602 C CA . PRO A 1 447 ? -1.025 10.428 9.769 1.00 87.56 447 PRO A CA 1
ATOM 3603 C C . PRO A 1 447 ? 0.079 9.646 10.488 1.00 87.56 447 PRO A C 1
ATOM 3605 O O . PRO A 1 447 ? -0.167 8.503 10.867 1.00 87.56 447 PRO A O 1
ATOM 3608 N N . LEU A 1 448 ? 1.258 10.242 10.709 1.00 92.12 448 LEU A N 1
ATOM 3609 C CA . LEU A 1 448 ? 2.386 9.632 11.424 1.00 92.12 448 LEU A CA 1
ATOM 3610 C C . LEU A 1 448 ? 2.212 9.734 12.942 1.00 92.12 448 LEU A C 1
ATOM 3612 O O . LEU A 1 448 ? 3.120 10.112 13.678 1.00 92.12 448 LEU A O 1
ATOM 3616 N N . THR A 1 449 ? 0.991 9.476 13.396 1.00 90.19 449 THR A N 1
ATOM 3617 C CA . THR A 1 449 ? 0.584 9.511 14.797 1.00 90.19 449 THR A CA 1
ATOM 3618 C C . THR A 1 449 ? -0.466 8.434 15.044 1.00 90.19 449 THR A C 1
ATOM 3620 O O . THR A 1 449 ? -1.220 8.104 14.117 1.00 90.19 449 THR A O 1
ATOM 3623 N N . PRO A 1 450 ? -0.552 7.867 16.259 1.00 90.62 450 PRO A N 1
ATOM 3624 C CA . PRO A 1 450 ? -1.465 6.771 16.557 1.00 90.62 450 PRO A CA 1
ATOM 3625 C C . PRO A 1 450 ? -2.914 7.112 16.241 1.00 90.62 450 PRO A C 1
ATOM 3627 O O . PRO A 1 450 ? -3.374 8.233 16.466 1.00 90.62 450 PRO A O 1
ATOM 3630 N N . TRP A 1 451 ? -3.635 6.134 15.697 1.00 91.56 451 TRP A N 1
ATOM 3631 C CA . TRP A 1 451 ? -5.043 6.304 15.378 1.00 91.56 451 TRP A CA 1
ATOM 3632 C C . TRP A 1 451 ? -5.922 5.829 16.531 1.00 91.56 451 TRP A C 1
ATOM 3634 O O . TRP A 1 451 ? -5.875 4.662 16.929 1.00 91.56 451 TRP A O 1
ATOM 3644 N N . GLU A 1 452 ? -6.738 6.744 17.040 1.00 89.69 452 GLU A N 1
ATOM 3645 C CA . GLU A 1 452 ? -7.840 6.421 17.940 1.00 89.69 452 GLU A CA 1
ATOM 3646 C C . GLU A 1 452 ? -8.938 5.657 17.188 1.00 89.69 452 GLU A C 1
ATOM 3648 O O . GLU A 1 452 ? -9.093 5.799 15.970 1.00 89.69 452 GLU A O 1
ATOM 3653 N N . ARG A 1 453 ? -9.729 4.866 17.918 1.00 91.88 453 ARG A N 1
ATOM 3654 C CA . ARG A 1 453 ? -10.814 4.065 17.339 1.00 91.88 453 ARG A CA 1
ATOM 3655 C C . ARG A 1 453 ? -11.742 4.953 16.490 1.00 91.88 453 ARG A C 1
ATOM 3657 O O . ARG A 1 453 ? -12.295 5.921 17.022 1.00 91.88 453 ARG A O 1
ATOM 3664 N N . PRO A 1 454 ? -11.964 4.645 15.197 1.00 93.88 454 PRO A N 1
ATOM 3665 C CA . PRO A 1 454 ? -12.824 5.471 14.360 1.00 93.88 454 PRO A CA 1
ATOM 3666 C C . PRO A 1 454 ? -14.265 5.489 14.888 1.00 93.88 454 PRO A C 1
ATOM 3668 O O . PRO A 1 454 ? -14.740 4.476 15.410 1.00 93.88 454 PRO A O 1
ATOM 3671 N N . PRO A 1 455 ? -15.005 6.603 14.716 1.00 93.12 455 PRO A N 1
ATOM 3672 C CA . PRO A 1 455 ? -16.375 6.741 15.200 1.00 93.12 455 PRO A CA 1
ATOM 3673 C C . PRO A 1 455 ? -17.388 6.018 14.288 1.00 93.12 455 PRO A C 1
ATOM 3675 O O . PRO A 1 455 ? -18.362 6.605 13.828 1.00 93.12 455 PRO A O 1
ATOM 3678 N N . ILE A 1 456 ? -17.133 4.741 13.998 1.00 95.38 456 ILE A N 1
ATOM 3679 C CA . ILE A 1 456 ? -17.976 3.840 13.209 1.00 95.38 456 ILE A CA 1
ATOM 3680 C C . ILE A 1 456 ? -18.513 2.762 14.149 1.00 95.38 456 ILE A C 1
ATOM 3682 O O . ILE A 1 456 ? -17.754 2.193 14.935 1.00 95.38 456 ILE A O 1
ATOM 3686 N N . LYS A 1 457 ? -19.815 2.460 14.061 1.00 93.25 457 LYS A N 1
ATOM 3687 C CA . LYS A 1 457 ? -20.486 1.508 14.962 1.00 93.25 457 LYS A CA 1
ATOM 3688 C C . LYS A 1 457 ? -19.766 0.169 15.034 1.00 93.25 457 LYS A C 1
ATOM 3690 O O . LYS A 1 457 ? -19.438 -0.258 16.133 1.00 93.25 457 LYS A O 1
ATOM 3695 N N . ASN A 1 458 ? -19.474 -0.446 13.889 1.00 95.62 458 ASN A N 1
ATOM 3696 C CA . ASN A 1 458 ? -18.816 -1.748 13.825 1.00 95.62 458 ASN A CA 1
ATOM 3697 C C . ASN A 1 458 ? -17.420 -1.622 13.202 1.00 95.62 458 ASN A C 1
ATOM 3699 O O . ASN A 1 458 ? -17.292 -1.235 12.038 1.00 95.62 458 ASN A O 1
ATOM 3703 N N . VAL A 1 459 ? -16.385 -1.964 13.966 1.00 95.88 459 VAL A N 1
ATOM 3704 C CA . VAL A 1 459 ? -14.985 -1.933 13.521 1.00 95.88 459 VAL A CA 1
ATOM 3705 C C . VAL A 1 459 ? -14.374 -3.316 13.695 1.00 95.88 459 VAL A C 1
ATOM 3707 O O . VAL A 1 459 ? -14.413 -3.886 14.783 1.00 95.88 459 VAL A O 1
ATOM 3710 N N . PHE A 1 460 ? -13.802 -3.837 12.617 1.00 96.12 460 PHE A N 1
ATOM 3711 C CA . PHE A 1 460 ? -13.160 -5.142 12.565 1.00 96.12 460 PHE A CA 1
ATOM 3712 C C . PHE A 1 460 ? -11.732 -4.977 12.070 1.00 96.12 460 PHE A C 1
ATOM 3714 O O . PHE A 1 460 ? -11.511 -4.374 11.021 1.00 96.12 460 PHE A O 1
ATOM 3721 N N . CYS A 1 461 ? -10.767 -5.540 12.779 1.00 95.00 461 CYS A N 1
ATOM 3722 C CA . CYS A 1 461 ? -9.376 -5.558 12.346 1.00 95.00 461 CYS A CA 1
ATOM 3723 C C . CYS A 1 461 ? -8.939 -6.983 12.069 1.00 95.00 461 CYS A C 1
ATOM 3725 O O . CYS A 1 461 ? -9.166 -7.864 12.886 1.00 95.00 461 CYS A O 1
ATOM 3727 N N . ILE A 1 462 ? -8.330 -7.212 10.912 1.00 93.62 462 ILE A N 1
ATOM 3728 C CA . ILE A 1 462 ? -8.006 -8.554 10.432 1.00 93.62 462 ILE A CA 1
ATOM 3729 C C . ILE A 1 462 ? -6.548 -8.568 10.005 1.00 93.62 462 ILE A C 1
ATOM 3731 O O . ILE A 1 462 ? -6.164 -7.811 9.112 1.00 93.62 462 ILE A O 1
ATOM 3735 N N . TYR A 1 463 ? -5.728 -9.431 10.594 1.00 90.38 463 TYR A N 1
ATOM 3736 C CA . TYR A 1 463 ? -4.329 -9.554 10.196 1.00 90.38 463 TYR A CA 1
ATOM 3737 C C . TYR A 1 463 ? -3.758 -10.955 10.429 1.00 90.38 463 TYR A C 1
ATOM 3739 O O . TYR A 1 463 ? -4.283 -11.766 11.187 1.00 90.38 463 TYR A O 1
ATOM 3747 N N . GLY A 1 464 ? -2.679 -11.257 9.705 1.00 84.81 464 GLY A N 1
ATOM 3748 C CA . GLY A 1 464 ? -1.983 -12.535 9.813 1.00 84.81 464 GLY A CA 1
ATOM 3749 C C . GLY A 1 464 ? -0.872 -12.499 10.857 1.00 84.81 464 GLY A C 1
ATOM 3750 O O . GLY A 1 464 ? -0.193 -11.484 10.990 1.00 84.81 464 GLY A O 1
ATOM 3751 N N . ILE A 1 465 ? -0.664 -13.628 11.525 1.00 81.75 465 ILE A N 1
ATOM 3752 C CA . ILE A 1 465 ? 0.408 -13.877 12.494 1.00 81.75 465 ILE A CA 1
ATOM 3753 C C . ILE A 1 465 ? 1.228 -15.123 12.086 1.00 81.75 465 ILE A C 1
ATOM 3755 O O . ILE A 1 465 ? 1.034 -15.687 11.008 1.00 81.75 465 ILE A O 1
ATOM 3759 N N . ASP A 1 466 ? 2.177 -15.540 12.921 1.00 73.81 466 ASP A N 1
ATOM 3760 C CA . ASP A 1 466 ? 3.136 -16.639 12.736 1.00 73.81 466 ASP A CA 1
ATOM 3761 C C . ASP A 1 466 ? 4.041 -16.650 11.471 1.00 73.81 466 ASP A C 1
ATOM 3763 O O . ASP A 1 466 ? 4.520 -17.704 11.059 1.00 73.81 466 ASP A O 1
ATOM 3767 N N . THR A 1 467 ? 4.389 -15.501 10.869 1.00 71.12 467 THR A N 1
ATOM 3768 C CA . THR A 1 467 ? 5.479 -15.411 9.857 1.00 71.12 467 THR A CA 1
ATOM 3769 C C . THR A 1 467 ? 6.659 -14.510 10.217 1.00 71.12 467 THR A C 1
ATOM 3771 O O . THR A 1 467 ? 6.435 -13.389 10.592 1.00 71.12 467 THR A O 1
ATOM 3774 N N . LYS A 1 468 ? 7.923 -14.905 10.034 1.00 74.25 468 LYS A N 1
ATOM 3775 C CA . LYS A 1 468 ? 9.097 -14.056 10.355 1.00 74.25 468 LYS A CA 1
ATOM 3776 C C . LYS A 1 468 ? 9.032 -12.632 9.735 1.00 74.25 468 LYS A C 1
ATOM 3778 O O . LYS A 1 468 ? 9.062 -12.520 8.508 1.00 74.25 468 LYS A O 1
ATOM 3783 N N . THR A 1 469 ? 9.034 -11.575 10.563 1.00 80.50 469 THR A N 1
ATOM 3784 C CA . THR A 1 469 ? 9.010 -10.155 10.130 1.00 80.50 469 THR A CA 1
ATOM 3785 C C . THR A 1 469 ? 10.251 -9.363 10.526 1.00 80.50 469 THR A C 1
ATOM 3787 O O . THR A 1 469 ? 10.762 -9.483 11.637 1.00 80.50 469 THR A O 1
ATOM 3790 N N . GLU A 1 470 ? 10.720 -8.547 9.578 1.00 86.31 470 GLU A N 1
ATOM 3791 C CA . GLU A 1 470 ? 11.819 -7.588 9.713 1.00 86.31 470 GLU A CA 1
ATOM 3792 C C . GLU A 1 470 ? 11.352 -6.372 10.538 1.00 86.31 470 GLU A C 1
ATOM 3794 O O . GLU A 1 470 ? 10.344 -5.742 10.217 1.00 86.31 470 GLU A O 1
ATOM 3799 N N . VAL A 1 471 ? 12.070 -6.028 11.607 1.00 87.62 471 VAL A N 1
ATOM 3800 C CA . VAL A 1 471 ? 11.714 -4.938 12.540 1.00 87.62 471 VAL A CA 1
ATOM 3801 C C . VAL A 1 471 ? 12.799 -3.869 12.679 1.00 87.62 471 VAL A C 1
ATOM 3803 O O . VAL A 1 471 ? 12.543 -2.834 13.283 1.00 87.62 471 VAL A O 1
ATOM 3806 N N . GLY A 1 472 ? 13.975 -4.078 12.090 1.00 90.69 472 GLY A N 1
ATOM 3807 C CA . GLY A 1 472 ? 15.042 -3.083 12.048 1.00 90.69 472 GLY A CA 1
ATOM 3808 C C . GLY A 1 472 ? 16.141 -3.459 11.060 1.00 90.69 472 GLY A C 1
ATOM 3809 O O . GLY A 1 472 ? 16.227 -4.613 10.632 1.00 90.69 472 GLY A O 1
ATOM 3810 N N . TYR A 1 473 ? 16.969 -2.487 10.683 1.00 94.19 473 TYR A N 1
ATOM 3811 C CA . TYR A 1 473 ? 17.995 -2.646 9.650 1.00 94.19 473 TYR A CA 1
ATOM 3812 C C . TYR A 1 473 ? 19.302 -1.954 10.026 1.00 94.19 473 TYR A C 1
ATOM 3814 O O . TYR A 1 473 ? 19.297 -0.818 10.508 1.00 94.19 473 TYR A O 1
ATOM 3822 N N . TYR A 1 474 ? 20.413 -2.609 9.695 1.00 95.25 474 TYR A N 1
ATOM 3823 C CA . TYR A 1 474 ? 21.748 -2.024 9.704 1.00 95.25 474 TYR A CA 1
ATOM 3824 C C . TYR A 1 474 ? 22.174 -1.688 8.279 1.00 95.25 474 TYR A C 1
ATOM 3826 O O . TYR A 1 474 ? 22.127 -2.541 7.391 1.00 95.25 474 TYR A O 1
ATOM 3834 N N . PHE A 1 475 ? 22.597 -0.447 8.065 1.00 94.88 475 PHE A N 1
ATOM 3835 C CA . PHE A 1 475 ? 23.092 0.055 6.792 1.00 94.88 475 PHE A CA 1
ATOM 3836 C C . PHE A 1 475 ? 24.557 0.458 6.896 1.00 94.88 475 PHE A C 1
ATOM 3838 O O . PHE A 1 475 ? 24.988 1.044 7.889 1.00 94.88 475 PHE A O 1
ATOM 3845 N N . ALA A 1 476 ? 25.296 0.218 5.819 1.00 92.75 476 ALA A N 1
ATOM 3846 C CA . ALA A 1 476 ? 26.646 0.728 5.634 1.00 92.75 476 ALA A CA 1
ATOM 3847 C C . ALA A 1 476 ? 26.817 1.309 4.220 1.00 92.75 476 ALA A C 1
ATOM 3849 O O . ALA A 1 476 ? 26.030 0.984 3.317 1.00 92.75 476 ALA A O 1
ATOM 3850 N N . PRO A 1 477 ? 27.834 2.157 3.989 1.00 90.75 477 PRO A N 1
ATOM 3851 C CA . PRO A 1 477 ? 28.142 2.661 2.661 1.00 90.75 477 PRO A CA 1
ATOM 3852 C C . PRO A 1 477 ? 28.531 1.504 1.737 1.00 90.75 477 PRO A C 1
ATOM 3854 O O . PRO A 1 477 ? 29.393 0.689 2.060 1.00 90.75 477 PRO A O 1
ATOM 3857 N N . SER A 1 478 ? 27.922 1.436 0.557 1.00 87.94 478 SER A N 1
ATOM 3858 C CA . SER A 1 478 ? 28.204 0.366 -0.413 1.00 87.94 478 SER A CA 1
ATOM 3859 C C . SER A 1 478 ? 29.472 0.612 -1.247 1.00 87.94 478 SER A C 1
ATOM 3861 O O . SER A 1 478 ? 29.917 -0.275 -1.978 1.00 87.94 478 SER A O 1
ATOM 3863 N N . GLY A 1 479 ? 30.001 1.841 -1.212 1.00 83.81 479 GLY A N 1
ATOM 3864 C CA . GLY A 1 479 ? 31.054 2.331 -2.108 1.00 83.81 479 GLY A CA 1
ATOM 3865 C C . GLY A 1 479 ? 30.570 2.722 -3.513 1.00 83.81 479 GLY A C 1
ATOM 3866 O O . GLY A 1 479 ? 31.388 3.080 -4.358 1.00 83.81 479 GLY A O 1
ATOM 3867 N N . LYS A 1 480 ? 29.262 2.656 -3.795 1.00 85.00 480 LYS A N 1
ATOM 3868 C CA . LYS A 1 480 ? 28.663 3.081 -5.073 1.00 85.00 480 LYS A CA 1
ATOM 3869 C C . LYS A 1 480 ? 28.033 4.476 -4.954 1.00 85.00 480 LYS A C 1
ATOM 3871 O O . LYS A 1 480 ? 27.654 4.878 -3.857 1.00 85.00 480 LYS A O 1
ATOM 3876 N N . PRO A 1 481 ? 27.880 5.224 -6.062 1.00 85.00 481 PRO A N 1
ATOM 3877 C CA . PRO A 1 481 ? 27.114 6.466 -6.046 1.00 85.00 481 PRO A CA 1
ATOM 3878 C C . PRO A 1 481 ? 25.615 6.204 -5.828 1.00 85.00 481 PRO A C 1
ATOM 3880 O O . PRO A 1 481 ? 25.116 5.097 -6.045 1.00 85.00 481 PRO A O 1
ATOM 3883 N N . TYR A 1 482 ? 24.886 7.255 -5.447 1.00 86.06 482 TYR A N 1
ATOM 3884 C CA . TYR A 1 482 ? 23.422 7.257 -5.450 1.00 86.06 482 TYR A CA 1
ATOM 3885 C C . TYR A 1 482 ? 22.881 6.804 -6.824 1.00 86.06 482 TYR A C 1
ATOM 3887 O O . TYR A 1 482 ? 23.420 7.240 -7.848 1.00 86.06 482 TYR A O 1
ATOM 3895 N N . PRO A 1 483 ? 21.833 5.957 -6.894 1.00 90.19 483 PRO A N 1
ATOM 3896 C CA . PRO A 1 483 ? 20.940 5.508 -5.812 1.00 90.19 483 PRO A CA 1
ATOM 3897 C C . PRO A 1 483 ? 21.385 4.261 -5.035 1.00 90.19 483 PRO A C 1
ATOM 3899 O O . PRO A 1 483 ? 20.669 3.828 -4.132 1.00 90.19 483 PRO A O 1
ATOM 3902 N N . ASP A 1 484 ? 22.541 3.683 -5.353 1.00 88.50 484 ASP A N 1
ATOM 3903 C CA . ASP A 1 484 ? 23.016 2.426 -4.766 1.00 88.50 484 ASP A CA 1
ATOM 3904 C C . ASP A 1 484 ? 24.014 2.650 -3.611 1.00 88.50 484 ASP A C 1
ATOM 3906 O O . ASP A 1 484 ? 24.764 1.737 -3.283 1.00 88.50 484 ASP A O 1
ATOM 3910 N N . ASN A 1 485 ? 24.066 3.846 -3.010 1.00 88.81 485 ASN A N 1
ATOM 3911 C CA . ASN A 1 485 ? 25.072 4.264 -2.016 1.00 88.81 485 ASN A CA 1
ATOM 3912 C C . ASN A 1 485 ? 24.980 3.570 -0.646 1.00 88.81 485 ASN A C 1
ATOM 3914 O O . ASN A 1 485 ? 25.961 3.588 0.096 1.00 88.81 485 ASN A O 1
ATOM 3918 N N . TRP A 1 486 ? 23.867 2.901 -0.339 1.00 92.19 486 TRP A N 1
ATOM 3919 C CA . TRP A 1 486 ? 23.678 2.142 0.902 1.00 92.19 486 TRP A CA 1
ATOM 3920 C C . TRP A 1 486 ? 23.472 0.658 0.625 1.00 92.19 486 TRP A C 1
ATOM 3922 O O . TRP A 1 486 ? 22.840 0.279 -0.361 1.00 92.19 486 TRP A O 1
ATOM 3932 N N . ILE A 1 487 ? 23.973 -0.183 1.525 1.00 91.31 487 ILE A N 1
ATOM 3933 C CA . ILE A 1 487 ? 23.705 -1.620 1.546 1.00 91.31 487 ILE A CA 1
ATOM 3934 C C . ILE A 1 487 ? 23.251 -2.039 2.942 1.00 91.31 487 ILE A C 1
ATOM 3936 O O . ILE A 1 487 ? 23.742 -1.511 3.937 1.00 91.31 487 ILE A O 1
ATOM 3940 N N . ILE A 1 488 ? 22.317 -2.988 3.006 1.00 93.38 488 ILE A N 1
ATOM 3941 C CA . ILE A 1 488 ? 21.906 -3.612 4.265 1.00 93.38 488 ILE A CA 1
ATOM 3942 C C . ILE A 1 488 ? 22.973 -4.630 4.666 1.00 93.38 488 ILE A C 1
ATOM 3944 O O . ILE A 1 488 ? 23.244 -5.567 3.912 1.00 93.38 488 ILE A O 1
ATOM 3948 N N . THR A 1 489 ? 23.572 -4.448 5.838 1.00 92.44 489 THR A N 1
ATOM 3949 C CA . THR A 1 489 ? 24.576 -5.360 6.404 1.00 92.44 489 THR A CA 1
ATOM 3950 C C . THR A 1 489 ? 23.958 -6.386 7.343 1.00 92.44 489 THR A C 1
ATOM 3952 O O . THR A 1 489 ? 24.430 -7.520 7.385 1.00 92.44 489 THR A O 1
ATOM 3955 N N . ASP A 1 490 ? 22.883 -6.018 8.043 1.00 91.31 490 ASP A N 1
ATOM 3956 C CA . ASP A 1 490 ? 22.143 -6.912 8.933 1.00 91.31 490 ASP A CA 1
ATOM 3957 C C . ASP A 1 490 ? 20.659 -6.515 9.042 1.00 91.31 490 ASP A C 1
ATOM 3959 O O . ASP A 1 490 ? 20.280 -5.363 8.800 1.00 91.31 490 ASP A O 1
ATOM 3963 N N . VAL A 1 491 ? 19.809 -7.482 9.391 1.00 89.50 491 VAL A N 1
ATOM 3964 C CA . VAL A 1 491 ? 18.355 -7.322 9.533 1.00 89.50 491 VAL A CA 1
ATOM 3965 C C . VAL A 1 491 ? 17.912 -7.885 10.876 1.00 89.50 491 VAL A C 1
ATOM 3967 O O . VAL A 1 491 ? 18.093 -9.070 11.159 1.00 89.50 491 VAL A O 1
ATOM 3970 N N . ILE A 1 492 ? 17.256 -7.049 11.676 1.00 86.75 492 ILE A N 1
ATOM 3971 C CA . ILE A 1 492 ? 16.672 -7.448 12.954 1.00 86.75 492 ILE A CA 1
ATOM 3972 C C . ILE A 1 492 ? 15.278 -8.014 12.695 1.00 86.75 492 ILE A C 1
ATOM 3974 O O . ILE A 1 492 ? 14.476 -7.419 11.974 1.00 86.75 492 ILE A O 1
ATOM 3978 N N . TYR A 1 493 ? 14.971 -9.152 13.312 1.00 84.06 493 TYR A N 1
ATOM 3979 C CA . TYR A 1 493 ? 13.668 -9.805 13.215 1.00 84.06 493 TYR A CA 1
ATOM 3980 C C . TYR A 1 493 ? 12.953 -9.823 14.564 1.00 84.06 493 TYR A C 1
ATOM 3982 O O . TYR A 1 493 ? 13.583 -9.808 15.620 1.00 84.06 493 TYR A O 1
ATOM 3990 N N . GLU A 1 494 ? 11.627 -9.882 14.516 1.00 74.69 494 GLU A N 1
ATOM 3991 C CA . GLU A 1 494 ? 10.779 -10.067 15.694 1.00 74.69 494 GLU A CA 1
ATOM 3992 C C . GLU A 1 494 ? 11.102 -11.417 16.385 1.00 74.69 494 GLU A C 1
ATOM 3994 O O . GLU A 1 494 ? 11.206 -12.448 15.716 1.00 74.69 494 GLU A O 1
ATOM 3999 N N . PHE A 1 495 ? 11.347 -11.410 17.706 1.00 61.16 495 PHE A N 1
ATOM 4000 C CA . PHE A 1 495 ? 11.866 -12.567 18.463 1.00 61.16 495 PHE A CA 1
ATOM 4001 C C . PHE A 1 495 ? 10.832 -13.698 18.698 1.00 61.16 495 PHE A C 1
ATOM 4003 O O . PHE A 1 495 ? 9.633 -13.476 18.836 1.00 61.16 495 PHE A O 1
ATOM 4010 N N . GLU A 1 496 ? 11.363 -14.922 18.830 1.00 44.94 496 GLU A N 1
ATOM 4011 C CA . GLU A 1 496 ? 10.781 -16.286 18.887 1.00 44.94 496 GLU A CA 1
ATOM 4012 C C . GLU A 1 496 ? 9.744 -16.638 19.991 1.00 44.94 496 GLU A C 1
ATOM 4014 O O . GLU A 1 496 ? 9.660 -17.789 20.426 1.00 44.94 496 GLU A O 1
ATOM 4019 N N . ARG A 1 497 ? 8.876 -15.721 20.435 1.00 40.47 497 ARG A N 1
ATOM 4020 C CA . ARG A 1 497 ? 7.689 -16.097 21.241 1.00 40.47 497 ARG A CA 1
ATOM 4021 C C . ARG A 1 497 ? 6.407 -15.988 20.426 1.00 40.47 497 ARG A C 1
ATOM 4023 O O . ARG A 1 497 ? 5.564 -15.129 20.648 1.00 40.47 497 ARG A O 1
ATOM 4030 N N . SER A 1 498 ? 6.282 -16.936 19.496 1.00 41.50 498 SER A N 1
ATOM 4031 C CA . SER A 1 498 ? 5.026 -17.389 18.876 1.00 41.50 498 SER A CA 1
ATOM 4032 C C . SER A 1 498 ? 4.152 -16.349 18.174 1.00 41.50 498 SER A C 1
ATOM 4034 O O . SER A 1 498 ? 2.968 -16.619 18.011 1.00 41.50 498 SER A O 1
ATOM 4036 N N . LEU A 1 499 ? 4.693 -15.195 17.781 1.00 47.44 499 LEU A N 1
ATOM 4037 C CA . LEU A 1 499 ? 3.975 -14.203 16.987 1.00 47.44 499 LEU A CA 1
ATOM 4038 C C . LEU A 1 499 ? 4.954 -13.533 16.038 1.00 47.44 499 LEU A C 1
ATOM 4040 O O . LEU A 1 499 ? 5.915 -12.890 16.446 1.00 47.44 499 LEU A O 1
ATOM 4044 N N . LEU A 1 500 ? 4.728 -13.753 14.755 1.00 47.59 500 LEU A N 1
ATOM 4045 C CA . LEU A 1 500 ? 5.539 -13.213 13.682 1.00 47.59 500 LEU A CA 1
ATOM 4046 C C . LEU A 1 500 ? 4.547 -12.708 12.593 1.00 47.59 500 LEU A C 1
ATOM 4048 O O . LEU A 1 500 ? 3.511 -13.323 12.404 1.00 47.59 500 LEU A O 1
ATOM 4052 N N . SER A 1 501 ? 4.773 -11.629 11.847 1.00 44.47 501 SER A N 1
ATOM 4053 C CA . SER A 1 501 ? 3.894 -11.167 10.744 1.00 44.47 501 SER A CA 1
ATOM 4054 C C . SER A 1 501 ? 4.619 -11.089 9.374 1.00 44.47 501 SER A C 1
ATOM 4056 O O . SER A 1 501 ? 5.825 -11.239 9.279 1.00 44.47 501 SER A O 1
ATOM 4058 N N . ARG A 1 502 ? 3.942 -10.883 8.231 1.00 42.44 502 ARG A N 1
ATOM 4059 C CA . ARG A 1 502 ? 4.644 -10.519 6.966 1.00 42.44 502 ARG A CA 1
ATOM 4060 C C . ARG A 1 502 ? 4.505 -9.030 6.699 1.00 42.44 502 ARG A C 1
ATOM 4062 O O . ARG A 1 502 ? 3.400 -8.505 6.771 1.00 42.44 502 ARG A O 1
ATOM 4069 N N . GLN A 1 503 ? 5.617 -8.415 6.287 1.00 53.44 503 GLN A N 1
ATOM 4070 C CA . GLN A 1 503 ? 5.767 -7.032 5.796 1.00 53.44 503 GLN A CA 1
ATOM 4071 C C . GLN A 1 503 ? 5.520 -5.912 6.811 1.00 53.44 503 GLN A C 1
ATOM 4073 O O . GLN A 1 503 ? 6.216 -4.902 6.785 1.00 53.44 503 GLN A O 1
ATOM 4078 N N . VAL A 1 504 ? 4.569 -6.079 7.724 1.00 62.19 504 VAL A N 1
ATOM 4079 C CA . VAL A 1 504 ? 4.266 -5.117 8.787 1.00 62.19 504 VAL A CA 1
ATOM 4080 C C . VAL A 1 504 ? 4.496 -5.800 10.131 1.00 62.19 504 VAL A C 1
ATOM 4082 O O . VAL A 1 504 ? 4.052 -6.933 10.311 1.00 62.19 504 VAL A O 1
ATOM 4085 N N . SER A 1 505 ? 5.195 -5.138 11.057 1.00 78.56 505 SER A N 1
ATOM 4086 C CA . SER A 1 505 ? 5.449 -5.666 12.406 1.00 78.56 505 SER A CA 1
ATOM 4087 C C . SER A 1 505 ? 4.151 -6.003 13.127 1.00 78.56 505 SER A C 1
ATOM 4089 O O . SER A 1 505 ? 3.143 -5.306 12.958 1.00 78.56 505 SER A O 1
ATOM 4091 N N . TYR A 1 506 ? 4.173 -7.053 13.952 1.00 82.88 506 TYR A N 1
ATOM 4092 C CA . TYR A 1 506 ? 3.004 -7.401 14.753 1.00 82.88 506 TYR A CA 1
ATOM 4093 C C . TYR A 1 506 ? 2.580 -6.216 15.630 1.00 82.88 506 TYR A C 1
ATOM 4095 O O . TYR A 1 506 ? 1.406 -5.880 15.633 1.00 82.88 506 TYR A O 1
ATOM 4103 N N . ASN A 1 507 ? 3.534 -5.495 16.231 1.00 83.50 507 ASN A N 1
ATOM 4104 C CA . ASN A 1 507 ? 3.282 -4.264 16.994 1.00 83.50 507 ASN A CA 1
ATOM 4105 C C . ASN A 1 507 ? 2.441 -3.212 16.237 1.00 83.50 507 ASN A C 1
ATOM 4107 O O . ASN A 1 507 ? 1.595 -2.542 16.822 1.00 83.50 507 ASN A O 1
ATOM 4111 N N . SER A 1 508 ? 2.658 -3.060 14.927 1.00 87.62 508 SER A N 1
ATOM 4112 C CA . SER A 1 508 ? 1.893 -2.117 14.105 1.00 87.62 508 SER A CA 1
ATOM 4113 C C . SER A 1 508 ? 0.506 -2.653 13.737 1.00 87.62 508 SER A C 1
ATOM 4115 O O . SER A 1 508 ? -0.464 -1.900 13.748 1.00 87.62 508 SER A O 1
ATOM 4117 N N . LEU A 1 509 ? 0.378 -3.953 13.459 1.00 87.44 509 LEU A N 1
ATOM 4118 C CA . LEU A 1 509 ? -0.906 -4.580 13.115 1.00 87.44 509 LEU A CA 1
ATOM 4119 C C . LEU A 1 509 ? -1.836 -4.727 14.328 1.00 87.44 509 LEU A C 1
ATOM 4121 O O . LEU A 1 509 ? -3.031 -4.436 14.240 1.00 87.44 509 LEU A O 1
ATOM 4125 N N . SER A 1 510 ? -1.284 -5.148 15.465 1.00 88.75 510 SER A N 1
ATOM 4126 C CA . SER A 1 510 ? -2.019 -5.413 16.703 1.00 88.75 510 SER A CA 1
ATOM 4127 C C . SER A 1 510 ? -2.431 -4.143 17.442 1.00 88.75 510 SER A C 1
ATOM 4129 O O . SER A 1 510 ? -3.214 -4.228 18.383 1.00 88.75 510 SER A O 1
ATOM 4131 N N . TRP A 1 511 ? -2.000 -2.958 16.989 1.00 90.88 511 TRP A N 1
ATOM 4132 C CA . TRP A 1 511 ? -2.390 -1.671 17.577 1.00 90.88 511 TRP A CA 1
ATOM 4133 C C . TRP A 1 511 ? -3.909 -1.511 17.718 1.00 90.88 511 TRP A C 1
ATOM 4135 O O . TRP A 1 511 ? -4.393 -0.939 18.688 1.00 90.88 511 TRP A O 1
ATOM 4145 N N . CYS A 1 512 ? -4.686 -2.071 16.791 1.00 91.25 512 CYS A N 1
ATOM 4146 C CA . CYS A 1 512 ? -6.144 -2.071 16.868 1.00 91.25 512 CYS A CA 1
ATOM 4147 C C . CYS A 1 512 ? -6.726 -2.789 18.095 1.00 91.25 512 CYS A C 1
ATOM 4149 O O . CYS A 1 512 ? -7.871 -2.520 18.451 1.00 91.25 512 CYS A O 1
ATOM 4151 N N . LYS A 1 513 ? -5.970 -3.656 18.780 1.00 91.56 513 LYS A N 1
ATOM 4152 C CA . LYS A 1 513 ? -6.389 -4.220 20.071 1.00 91.56 513 LYS A CA 1
ATOM 4153 C C . LYS A 1 513 ? -6.570 -3.138 21.129 1.00 91.56 513 LYS A C 1
ATOM 4155 O O . LYS A 1 513 ? -7.426 -3.296 21.984 1.00 91.56 513 LYS A O 1
ATOM 4160 N N . GLN A 1 514 ? -5.886 -1.997 21.011 1.00 91.31 514 GLN A N 1
ATOM 4161 C CA . GLN A 1 514 ? -6.112 -0.829 21.873 1.00 91.31 514 GLN A CA 1
ATOM 4162 C C . GLN A 1 514 ? -7.521 -0.236 21.727 1.00 91.31 514 GLN A C 1
ATOM 4164 O O . GLN A 1 514 ? -7.959 0.536 22.571 1.00 91.31 514 GLN A O 1
ATOM 4169 N N . TRP A 1 515 ? -8.251 -0.592 20.667 1.00 91.81 515 TRP A N 1
ATOM 4170 C CA . TRP A 1 515 ? -9.643 -0.189 20.484 1.00 91.81 515 TRP A CA 1
ATOM 4171 C C . TRP A 1 515 ? -10.636 -1.098 21.217 1.00 91.81 515 TRP A C 1
ATOM 4173 O O . TRP A 1 515 ? -11.817 -0.750 21.276 1.00 91.81 515 TRP A O 1
ATOM 4183 N N . LEU A 1 516 ? -10.184 -2.244 21.740 1.00 91.69 516 LEU A N 1
ATOM 4184 C CA . LEU A 1 516 ? -10.999 -3.140 22.555 1.00 91.69 516 LEU A CA 1
ATOM 4185 C C . LEU A 1 516 ? -11.224 -2.546 23.950 1.00 91.69 516 LEU A C 1
ATOM 4187 O O . LEU A 1 516 ? -10.371 -1.857 24.513 1.00 91.69 516 LEU A O 1
ATOM 4191 N N . GLY A 1 517 ? -12.376 -2.860 24.528 1.00 89.62 517 GLY A N 1
ATOM 4192 C CA . GLY A 1 517 ? -12.741 -2.503 25.888 1.00 89.62 517 GLY A CA 1
ATOM 4193 C C . GLY A 1 517 ? -11.914 -3.235 26.956 1.00 89.62 517 GLY A C 1
ATOM 4194 O O . GLY A 1 517 ? -11.070 -4.080 26.652 1.00 89.62 517 GLY A O 1
ATOM 4195 N N . PRO A 1 518 ? -12.170 -2.941 28.242 1.00 90.12 518 PRO A N 1
ATOM 4196 C CA . PRO A 1 518 ? -11.435 -3.528 29.369 1.00 90.12 518 PRO A CA 1
ATOM 4197 C C . PRO A 1 518 ? -11.736 -5.018 29.606 1.00 90.12 518 PRO A C 1
ATOM 4199 O O . PRO A 1 518 ? -10.992 -5.701 30.314 1.00 90.12 518 PRO A O 1
ATOM 4202 N N . LYS A 1 519 ? -12.841 -5.527 29.047 1.00 91.25 519 LYS A N 1
ATOM 4203 C CA . LYS A 1 519 ? -13.248 -6.934 29.108 1.00 91.25 519 LYS A CA 1
ATOM 4204 C C . LYS A 1 519 ? -13.462 -7.453 27.690 1.00 91.25 519 LYS A C 1
ATOM 4206 O O . LYS A 1 519 ? -14.254 -6.884 26.941 1.00 91.25 519 LYS A O 1
ATOM 4211 N N . VAL A 1 520 ? -12.783 -8.545 27.349 1.00 92.69 520 VAL A N 1
ATOM 4212 C CA . VAL A 1 520 ? -12.757 -9.109 25.992 1.00 92.69 520 VAL A CA 1
ATOM 4213 C C . VAL A 1 520 ? -13.111 -10.594 26.030 1.00 92.69 520 VAL A C 1
ATOM 4215 O O . VAL A 1 520 ? -12.590 -11.343 26.860 1.00 92.69 520 VAL A O 1
ATOM 4218 N N . ASN A 1 521 ? -13.978 -11.039 25.126 1.00 93.81 521 ASN A N 1
ATOM 4219 C CA . ASN A 1 521 ? -14.186 -12.458 24.860 1.00 93.81 521 ASN A CA 1
ATOM 4220 C C . ASN A 1 521 ? -13.220 -12.906 23.769 1.00 93.81 521 ASN A C 1
ATOM 4222 O O . ASN A 1 521 ? -13.076 -12.258 22.733 1.00 93.81 521 ASN A O 1
ATOM 4226 N N . ILE A 1 522 ? -12.553 -14.026 24.014 1.00 94.25 522 ILE A N 1
ATOM 4227 C CA . ILE A 1 522 ? -11.581 -14.605 23.098 1.00 94.25 522 ILE A CA 1
ATOM 4228 C C . ILE A 1 522 ? -12.129 -15.944 22.629 1.00 94.25 522 ILE A C 1
ATOM 4230 O O . ILE A 1 522 ? -12.414 -16.812 23.456 1.00 94.25 522 ILE A O 1
ATOM 4234 N N . THR A 1 523 ? -12.234 -16.126 21.318 1.00 93.06 523 THR A N 1
ATOM 4235 C CA . THR A 1 523 ? -12.623 -17.396 20.697 1.00 93.06 523 THR A CA 1
ATOM 4236 C C . THR A 1 523 ? -11.535 -17.835 19.736 1.00 93.06 523 THR A C 1
ATOM 4238 O O . THR A 1 523 ? -11.081 -17.050 18.911 1.00 93.06 523 THR A O 1
ATOM 4241 N N . ARG A 1 524 ? -11.109 -19.091 19.811 1.00 91.00 524 ARG A N 1
ATOM 4242 C CA . ARG A 1 524 ? -10.134 -19.679 18.896 1.00 91.00 524 ARG A CA 1
ATOM 4243 C C . ARG A 1 524 ? -10.719 -20.908 18.226 1.00 91.00 524 ARG A C 1
ATOM 4245 O O . ARG A 1 524 ? -11.271 -21.774 18.900 1.00 91.00 524 ARG A O 1
ATOM 4252 N N . THR A 1 525 ? -10.525 -20.995 16.918 1.00 90.31 525 THR A N 1
ATOM 4253 C CA . THR A 1 525 ? -10.982 -22.117 16.097 1.00 90.31 525 THR A CA 1
ATOM 4254 C C . THR A 1 525 ? -9.945 -22.500 15.040 1.00 90.31 525 THR A C 1
ATOM 4256 O O . THR A 1 525 ? -9.183 -21.625 14.614 1.00 90.31 525 THR A O 1
ATOM 4259 N N . PRO A 1 526 ? -9.842 -23.768 14.612 1.00 87.75 526 PRO A N 1
ATOM 4260 C CA . PRO A 1 526 ? -9.050 -24.117 13.440 1.00 87.75 526 PRO A CA 1
ATOM 4261 C C . PRO A 1 526 ? -9.519 -23.412 12.164 1.00 87.75 526 PRO A C 1
ATOM 4263 O O . PRO A 1 526 ? -10.694 -23.130 11.972 1.00 87.75 526 PRO A O 1
ATOM 4266 N N . GLN A 1 527 ? -8.574 -23.137 11.265 1.00 84.25 527 GLN A N 1
ATOM 4267 C CA . GLN A 1 527 ? -8.854 -22.547 9.949 1.00 84.25 527 GLN A CA 1
ATOM 4268 C C . GLN A 1 527 ? -9.498 -23.531 8.965 1.00 84.25 527 GLN A C 1
ATOM 4270 O O . GLN A 1 527 ? -10.062 -23.107 7.959 1.00 84.25 527 GLN A O 1
ATOM 4275 N N . ALA A 1 528 ? -9.339 -24.836 9.197 1.00 80.38 528 ALA A N 1
ATOM 4276 C CA . ALA A 1 528 ? -9.982 -25.863 8.388 1.00 80.38 528 ALA A CA 1
ATOM 4277 C C . ALA A 1 528 ? -11.441 -26.049 8.825 1.00 80.38 528 ALA A C 1
ATOM 4279 O O . ALA A 1 528 ? -11.807 -25.686 9.940 1.00 80.38 528 ALA A O 1
ATOM 4280 N N . GLU A 1 529 ? -12.258 -26.636 7.950 1.00 73.19 529 GLU A N 1
ATOM 4281 C CA . GLU A 1 529 ? -13.625 -27.022 8.296 1.00 73.19 529 GLU A CA 1
ATOM 4282 C C . GLU A 1 529 ? -13.619 -27.908 9.548 1.00 73.19 529 GLU A C 1
ATOM 4284 O O . GLU A 1 529 ? -12.864 -28.881 9.634 1.00 73.19 529 GLU A O 1
ATOM 4289 N N . HIS A 1 530 ? -14.430 -27.527 10.530 1.00 73.31 530 HIS A N 1
ATOM 4290 C CA . HIS A 1 530 ? -14.477 -28.151 11.842 1.00 73.31 530 HIS A CA 1
ATOM 4291 C C . HIS A 1 530 ? -15.930 -28.189 12.337 1.00 73.31 530 HIS A C 1
ATOM 4293 O O . HIS A 1 530 ? -16.758 -27.365 11.946 1.00 73.31 530 HIS A O 1
ATOM 4299 N N . ASP A 1 531 ? -16.252 -29.158 13.191 1.00 76.62 531 ASP A N 1
ATOM 4300 C CA . ASP A 1 531 ? -17.603 -29.374 13.731 1.00 76.62 531 ASP A CA 1
ATOM 4301 C C . ASP A 1 531 ? -17.882 -28.571 15.017 1.00 76.62 531 ASP A C 1
ATOM 4303 O O . ASP A 1 531 ? -18.937 -28.717 15.636 1.00 76.62 531 ASP A O 1
ATOM 4307 N N . GLY A 1 532 ? -16.937 -27.717 15.427 1.00 75.81 532 GLY A N 1
ATOM 4308 C CA . GLY A 1 532 ? -17.009 -26.903 16.640 1.00 75.81 532 GLY A CA 1
ATOM 4309 C C . GLY A 1 532 ? -16.508 -27.591 17.912 1.00 75.81 532 GLY A C 1
ATOM 4310 O O . GLY A 1 532 ? -16.437 -26.931 18.948 1.00 75.81 532 GLY A O 1
ATOM 4311 N N . SER A 1 533 ? -16.135 -28.875 17.873 1.00 76.50 533 SER A N 1
ATOM 4312 C CA . SER A 1 533 ? -15.670 -29.619 19.061 1.00 76.50 533 SER A CA 1
ATOM 4313 C C . SER A 1 533 ? -14.309 -29.160 19.607 1.00 76.50 533 SER A C 1
ATOM 4315 O O . SER A 1 533 ? -13.996 -29.363 20.779 1.00 76.50 533 SER A O 1
ATOM 4317 N N . ASP A 1 534 ? -13.513 -28.511 18.766 1.00 79.62 534 ASP A N 1
ATOM 4318 C CA . ASP A 1 534 ? -12.168 -27.981 19.004 1.00 79.62 534 ASP A CA 1
ATOM 4319 C C . ASP A 1 534 ? -12.141 -26.465 19.270 1.00 79.62 534 ASP A C 1
ATOM 4321 O O . ASP A 1 534 ? -11.067 -25.859 19.399 1.00 79.62 534 ASP A O 1
ATOM 4325 N N . LEU A 1 535 ? -13.323 -25.854 19.380 1.00 86.31 535 LEU A N 1
ATOM 4326 C CA . LEU A 1 535 ? -13.497 -24.439 19.662 1.00 86.31 535 LEU A CA 1
ATOM 4327 C C . LEU A 1 535 ? -13.106 -24.126 21.114 1.00 86.31 535 LEU A C 1
ATOM 4329 O O . LEU A 1 535 ? -13.624 -24.700 22.071 1.00 86.31 535 LEU A O 1
ATOM 4333 N N . GLN A 1 536 ? -12.189 -23.177 21.283 1.00 90.62 536 GLN A N 1
ATOM 4334 C CA . GLN A 1 536 ? -11.711 -22.728 22.589 1.00 90.62 536 GLN A CA 1
ATOM 4335 C C . GLN A 1 536 ? -12.250 -21.329 22.882 1.00 90.62 536 GLN A C 1
ATOM 4337 O O . GLN A 1 536 ? -12.016 -20.404 22.108 1.00 90.62 536 GLN A O 1
ATOM 4342 N N . THR A 1 537 ? -12.926 -21.151 24.018 1.00 91.81 537 THR A N 1
ATOM 4343 C CA . THR A 1 537 ? -13.467 -19.849 24.445 1.00 91.81 537 THR A CA 1
ATOM 4344 C C . THR A 1 537 ? -12.914 -19.419 25.792 1.00 91.81 537 THR A C 1
ATOM 4346 O O . THR A 1 537 ? -12.851 -20.216 26.730 1.00 91.81 537 THR A O 1
ATOM 4349 N N . ARG A 1 538 ? -12.606 -18.131 25.925 1.00 91.69 538 ARG A N 1
ATOM 4350 C CA . ARG A 1 538 ? -12.304 -17.470 27.195 1.00 91.69 538 ARG A CA 1
ATOM 4351 C C . ARG A 1 538 ? -13.105 -16.177 27.278 1.00 91.69 538 ARG A C 1
ATOM 4353 O O . ARG A 1 538 ? -12.808 -15.222 26.571 1.00 91.69 538 ARG A O 1
ATOM 4360 N N . MET A 1 539 ? -14.100 -16.157 28.154 1.00 91.56 539 MET A N 1
ATOM 4361 C CA . MET A 1 539 ? -14.984 -15.004 28.337 1.00 91.56 539 MET A CA 1
ATOM 4362 C C . MET A 1 539 ? -14.410 -14.024 29.361 1.00 91.56 539 MET A C 1
ATOM 4364 O O . MET A 1 539 ? -13.742 -14.449 30.309 1.00 91.56 539 MET A O 1
ATOM 4368 N N . ASN A 1 540 ? -14.723 -12.736 29.207 1.00 89.19 540 ASN A N 1
ATOM 4369 C CA . ASN A 1 540 ? -14.394 -11.678 30.172 1.00 89.19 540 ASN A CA 1
ATOM 4370 C C . ASN A 1 540 ? -12.901 -11.601 30.552 1.00 89.19 540 ASN A C 1
ATOM 4372 O O . ASN A 1 540 ? -12.564 -11.337 31.712 1.00 89.19 540 ASN A O 1
ATOM 4376 N N . ALA A 1 541 ? -12.002 -11.840 29.593 1.00 90.19 541 ALA A N 1
ATOM 4377 C CA . ALA A 1 541 ? -10.569 -11.658 29.790 1.00 90.19 541 ALA A CA 1
ATOM 4378 C C . ALA A 1 541 ? -10.262 -10.182 30.078 1.00 90.19 541 ALA A C 1
ATOM 4380 O O . ALA A 1 541 ? -10.827 -9.292 29.442 1.00 90.19 541 ALA A O 1
ATOM 4381 N N . GLU A 1 542 ? -9.386 -9.933 31.050 1.00 89.69 542 GLU A N 1
ATOM 4382 C CA . GLU A 1 542 ? -8.955 -8.577 31.387 1.00 89.69 542 GLU A CA 1
ATOM 4383 C C . GLU A 1 542 ? -7.999 -8.053 30.328 1.00 89.69 542 GLU A C 1
ATOM 4385 O O . GLU A 1 542 ? -7.051 -8.737 29.941 1.00 89.69 542 GLU A O 1
ATOM 4390 N N . HIS A 1 543 ? -8.282 -6.844 29.861 1.00 89.44 543 HIS A N 1
ATOM 4391 C CA . HIS A 1 543 ? -7.472 -6.131 28.895 1.00 89.44 543 HIS A CA 1
ATOM 4392 C C . HIS A 1 543 ? -7.078 -4.782 29.499 1.00 89.44 543 HIS A C 1
ATOM 4394 O O . HIS A 1 543 ? -7.927 -3.929 29.774 1.00 89.44 543 HIS A O 1
ATOM 4400 N N . HIS A 1 544 ? -5.783 -4.614 29.754 1.00 84.75 544 HIS A N 1
ATOM 4401 C CA . HIS A 1 544 ? -5.226 -3.361 30.241 1.00 84.75 544 HIS A CA 1
ATOM 4402 C C . HIS A 1 544 ? -4.856 -2.481 29.052 1.00 84.75 544 HIS A C 1
ATOM 4404 O O . HIS A 1 544 ? -4.140 -2.902 28.147 1.00 84.75 544 HIS A O 1
ATOM 4410 N N . HIS A 1 545 ? -5.339 -1.241 29.062 1.00 79.25 545 HIS A N 1
ATOM 4411 C CA . HIS A 1 545 ? -5.027 -0.286 28.008 1.00 79.25 545 HIS A CA 1
ATOM 4412 C C . HIS A 1 545 ? -3.508 -0.063 27.926 1.00 79.25 545 HIS A C 1
ATOM 4414 O O . HIS A 1 545 ? -2.859 0.227 28.929 1.00 79.25 545 HIS A O 1
ATOM 4420 N N . GLY A 1 546 ? -2.948 -0.166 26.725 1.00 73.19 546 GLY A N 1
ATOM 4421 C CA . GLY A 1 546 ? -1.515 -0.076 26.439 1.00 73.19 546 GLY A CA 1
ATOM 4422 C C . GLY A 1 546 ? -0.780 -1.419 26.420 1.00 73.19 546 GLY A C 1
ATOM 4423 O O . GLY A 1 546 ? 0.343 -1.472 25.909 1.00 73.19 546 GLY A O 1
ATOM 4424 N N . GLU A 1 547 ? -1.401 -2.492 26.914 1.00 78.62 547 GLU A N 1
ATOM 4425 C CA . GLU A 1 547 ? -0.857 -3.850 26.875 1.00 78.62 547 GLU A CA 1
ATOM 4426 C C . GLU A 1 547 ? -1.480 -4.661 25.738 1.00 78.62 547 GLU A C 1
ATOM 4428 O O . GLU A 1 547 ? -2.551 -4.340 25.224 1.00 78.62 547 GLU A O 1
ATOM 4433 N N . ASP A 1 548 ? -0.772 -5.702 25.309 1.00 79.19 548 ASP A N 1
ATOM 4434 C CA . ASP A 1 548 ? -1.289 -6.640 24.321 1.00 79.19 548 ASP A CA 1
ATOM 4435 C C . ASP A 1 548 ? -2.037 -7.789 25.005 1.00 79.19 548 ASP A C 1
ATOM 4437 O O . ASP A 1 548 ? -1.717 -8.203 26.122 1.00 79.19 548 ASP A O 1
ATOM 4441 N N . LEU A 1 549 ? -3.036 -8.327 24.312 1.00 83.00 549 LEU A N 1
ATOM 4442 C CA . LEU A 1 549 ? -3.891 -9.390 24.810 1.00 83.00 549 LEU A CA 1
ATOM 4443 C C . LEU A 1 549 ? -3.512 -10.718 24.158 1.00 83.00 549 LEU A C 1
ATOM 4445 O O . LEU A 1 549 ? -3.759 -10.932 22.965 1.00 83.00 549 LEU A O 1
ATOM 4449 N N . PHE A 1 550 ? -2.957 -11.629 24.965 1.00 81.50 550 PHE A N 1
ATOM 4450 C CA . PHE A 1 550 ? -2.569 -12.960 24.508 1.00 81.50 550 PHE A CA 1
ATOM 4451 C C . PHE A 1 550 ? -3.613 -14.036 24.846 1.00 81.50 550 PHE A C 1
ATOM 4453 O O . PHE A 1 550 ? -4.039 -14.184 26.001 1.00 81.50 550 PHE A O 1
ATOM 4460 N N . PRO A 1 551 ? -3.985 -14.865 23.860 1.00 77.88 551 PRO A N 1
ATOM 4461 C CA . PRO A 1 551 ? -4.900 -15.977 24.032 1.00 77.88 551 PRO A CA 1
ATOM 4462 C C . PRO A 1 551 ? -4.121 -17.129 24.677 1.00 77.88 551 PRO A C 1
ATOM 4464 O O . PRO A 1 551 ? -3.490 -17.933 23.992 1.00 77.88 551 PRO A O 1
ATOM 4467 N N . ASN A 1 552 ? -4.116 -17.196 26.012 1.00 81.25 552 ASN A N 1
ATOM 4468 C CA . ASN A 1 552 ? -3.532 -18.316 26.762 1.00 81.25 552 ASN A CA 1
ATOM 4469 C C . ASN A 1 552 ? -4.371 -19.594 26.551 1.00 81.25 552 ASN A C 1
ATOM 4471 O O . ASN A 1 552 ? -5.184 -19.971 27.394 1.00 81.25 552 ASN A O 1
ATOM 4475 N N . MET A 1 553 ? -4.238 -20.185 25.367 1.00 84.88 553 MET A N 1
ATOM 4476 C CA . MET A 1 553 ? -5.062 -21.258 24.816 1.00 84.88 553 MET A CA 1
ATOM 4477 C C . MET A 1 553 ? -4.168 -22.301 24.148 1.00 84.88 553 MET A C 1
ATOM 4479 O O . MET A 1 553 ? -3.158 -21.963 23.523 1.00 84.88 553 MET A O 1
ATOM 4483 N N . THR A 1 554 ? -4.553 -23.570 24.245 1.00 83.38 554 THR A N 1
ATOM 4484 C CA . THR A 1 554 ? -3.783 -24.694 23.700 1.00 83.38 554 THR A CA 1
ATOM 4485 C C . THR A 1 554 ? -3.687 -24.643 22.174 1.00 83.38 554 THR A C 1
ATOM 4487 O O . THR A 1 554 ? -4.661 -24.331 21.486 1.00 83.38 554 THR A O 1
ATOM 4490 N N . ARG A 1 555 ? -2.502 -24.961 21.639 1.00 81.69 555 ARG A N 1
ATOM 4491 C CA . ARG A 1 555 ? -2.233 -25.083 20.198 1.00 81.69 555 ARG A CA 1
ATOM 4492 C C . ARG A 1 555 ? -1.804 -26.512 19.875 1.00 81.69 555 ARG A C 1
ATOM 4494 O O . ARG A 1 555 ? -0.879 -27.028 20.502 1.00 81.69 555 ARG A O 1
ATOM 4501 N N . ALA A 1 556 ? -2.451 -27.134 18.892 1.00 81.62 556 ALA A N 1
ATOM 4502 C CA . ALA A 1 556 ? -1.992 -28.401 18.336 1.00 81.62 556 ALA A CA 1
ATOM 4503 C C . ALA A 1 556 ? -0.865 -28.165 17.308 1.00 81.62 556 ALA A C 1
ATOM 4505 O O . ALA A 1 556 ? -0.962 -27.236 16.500 1.00 81.62 556 ALA A O 1
ATOM 4506 N N . PRO A 1 557 ? 0.190 -29.001 17.288 1.00 73.00 557 PRO A N 1
ATOM 4507 C CA . PRO A 1 557 ? 1.207 -28.946 16.243 1.00 73.00 557 PRO A CA 1
ATOM 4508 C C . PRO A 1 557 ? 0.571 -29.112 14.855 1.00 73.00 557 PRO A C 1
ATOM 4510 O O . PRO A 1 557 ? -0.268 -29.987 14.663 1.00 73.00 557 PRO A O 1
ATOM 4513 N N . HIS A 1 558 ? 0.991 -28.298 13.881 1.00 78.06 558 HIS A N 1
ATOM 4514 C CA . HIS A 1 558 ? 0.532 -28.324 12.478 1.00 78.06 558 HIS A CA 1
ATOM 4515 C C . HIS A 1 558 ? -0.920 -27.892 12.205 1.00 78.06 558 HIS A C 1
ATOM 4517 O O . HIS A 1 558 ? -1.320 -27.866 11.040 1.00 78.06 558 HIS A O 1
ATOM 4523 N N . VAL A 1 559 ? -1.686 -27.490 13.222 1.00 81.94 559 VAL A N 1
ATOM 4524 C CA . VAL A 1 559 ? -3.006 -26.871 13.034 1.00 81.94 559 VAL A CA 1
ATOM 4525 C C . VAL A 1 559 ? -2.846 -25.356 12.988 1.00 81.94 559 VAL A C 1
ATOM 4527 O O . VAL A 1 559 ? -2.152 -24.772 13.817 1.00 81.94 559 VAL A O 1
ATOM 4530 N N . LYS A 1 560 ? -3.488 -24.721 12.007 1.00 85.38 560 LYS A N 1
ATOM 4531 C CA . LYS A 1 560 ? -3.588 -23.262 11.929 1.00 85.38 560 LYS A CA 1
ATOM 4532 C C . LYS A 1 560 ? -4.886 -22.819 12.566 1.00 85.38 560 LYS A C 1
ATOM 4534 O O . LYS A 1 560 ? -5.931 -23.389 12.252 1.00 85.38 560 LYS A O 1
ATOM 4539 N N . TYR A 1 561 ? -4.825 -21.785 13.386 1.00 86.88 561 TYR A N 1
ATOM 4540 C CA . TYR A 1 561 ? -5.989 -21.236 14.058 1.00 86.88 561 TYR A CA 1
ATOM 4541 C C . TYR A 1 561 ? -6.357 -19.846 13.538 1.00 86.88 561 TYR A C 1
ATOM 4543 O O . TYR A 1 561 ? -5.540 -19.125 12.956 1.00 86.88 561 TYR A O 1
ATOM 4551 N N . ILE A 1 562 ? -7.615 -19.485 13.757 1.00 89.75 562 ILE A N 1
ATOM 4552 C CA . ILE A 1 562 ? -8.098 -18.110 13.787 1.00 89.75 562 ILE A CA 1
ATOM 4553 C C . ILE A 1 562 ? -8.423 -17.795 15.242 1.00 89.75 562 ILE A C 1
ATOM 4555 O O . ILE A 1 562 ? -9.081 -18.591 15.918 1.00 89.75 562 ILE A O 1
ATOM 4559 N N . THR A 1 563 ? -7.937 -16.661 15.738 1.00 91.50 563 THR A N 1
ATOM 4560 C CA . THR A 1 563 ? -8.279 -16.154 17.071 1.00 91.50 563 THR A CA 1
ATOM 4561 C C . THR A 1 563 ? -9.064 -14.855 16.932 1.00 91.50 563 THR A C 1
ATOM 4563 O O . THR A 1 563 ? -8.591 -13.897 16.327 1.00 91.50 563 THR A O 1
ATOM 4566 N N . TYR A 1 564 ? -10.263 -14.840 17.498 1.00 93.25 564 TYR A N 1
ATOM 4567 C CA . TYR A 1 564 ? -11.188 -13.719 17.538 1.00 93.25 564 TYR A CA 1
ATOM 4568 C C . TYR A 1 564 ? -11.162 -13.091 18.926 1.00 93.25 564 TYR A C 1
ATOM 4570 O O . TYR A 1 564 ? -11.303 -13.795 19.926 1.00 93.25 564 TYR A O 1
ATOM 4578 N N . TYR A 1 565 ? -11.025 -11.774 18.974 1.00 94.12 565 TYR A N 1
ATOM 4579 C CA . TYR A 1 565 ? -11.153 -10.957 20.174 1.00 94.12 565 TYR A CA 1
ATOM 4580 C C . TYR A 1 565 ? -12.335 -10.024 19.955 1.00 94.12 565 TYR A C 1
ATOM 4582 O O . TYR A 1 565 ? -12.360 -9.317 18.950 1.00 94.12 565 TYR A O 1
ATOM 4590 N N . GLU A 1 566 ? -13.302 -10.012 20.859 1.00 93.56 566 GLU A N 1
ATOM 4591 C CA . GLU A 1 566 ? -14.469 -9.128 20.791 1.00 93.56 566 GLU A CA 1
ATOM 4592 C C . GLU A 1 566 ? -14.737 -8.484 22.150 1.00 93.56 566 GLU A C 1
ATOM 4594 O O . GLU A 1 566 ? -14.494 -9.093 23.193 1.00 93.56 566 GLU A O 1
ATOM 4599 N N . ASP A 1 567 ? -15.257 -7.259 22.153 1.00 90.81 567 ASP A N 1
ATOM 4600 C CA . ASP A 1 567 ? -15.678 -6.602 23.392 1.00 90.81 567 ASP A CA 1
ATOM 4601 C C . ASP A 1 567 ? -16.747 -7.441 24.109 1.00 90.81 567 ASP A C 1
ATOM 4603 O O . ASP A 1 567 ? -17.814 -7.706 23.552 1.00 90.81 567 ASP A O 1
ATOM 4607 N N . ALA A 1 568 ? -16.486 -7.827 25.362 1.00 81.12 568 ALA A N 1
ATOM 4608 C CA . ALA A 1 568 ? -17.468 -8.538 26.183 1.00 81.12 568 ALA A CA 1
ATOM 4609 C C . ALA A 1 568 ? -18.603 -7.601 26.627 1.00 81.12 568 ALA A C 1
ATOM 4611 O O . ALA A 1 568 ? -19.770 -7.987 26.668 1.00 81.12 568 ALA A O 1
ATOM 4612 N N . GLU A 1 569 ? -18.246 -6.347 26.907 1.00 75.94 569 GLU A N 1
ATOM 4613 C CA . GLU A 1 569 ? -19.163 -5.243 27.165 1.00 75.94 569 GLU A CA 1
ATOM 4614 C C . GLU A 1 569 ? -18.883 -4.136 26.152 1.00 75.94 569 GLU A C 1
ATOM 4616 O O . GLU A 1 569 ? -18.048 -3.254 26.356 1.00 75.94 569 GLU A O 1
ATOM 4621 N N . SER A 1 570 ? -19.564 -4.195 25.013 1.00 66.06 570 SER A N 1
ATOM 4622 C CA . SER A 1 570 ? -19.470 -3.134 24.020 1.00 66.06 570 SER A CA 1
ATOM 4623 C C . SER A 1 570 ? -20.185 -1.866 24.495 1.00 66.06 570 SER A C 1
ATOM 4625 O O . SER A 1 570 ? -21.258 -1.956 25.102 1.00 66.06 570 SER A O 1
ATOM 4627 N N . ILE A 1 571 ? -19.686 -0.686 24.109 1.00 70.00 571 ILE A N 1
ATOM 4628 C CA . ILE A 1 571 ? -20.482 0.554 24.163 1.00 70.00 571 ILE A CA 1
ATOM 4629 C C . ILE A 1 571 ? -21.834 0.266 23.480 1.00 70.00 571 ILE A C 1
ATOM 4631 O O . ILE A 1 571 ? -21.828 -0.267 22.368 1.00 70.00 571 ILE A O 1
ATOM 4635 N N . PRO A 1 572 ? -22.993 0.579 24.092 1.00 74.25 572 PRO A N 1
ATOM 4636 C CA . PRO A 1 572 ? -24.291 0.209 23.534 1.00 74.25 572 PRO A CA 1
ATOM 4637 C C . PRO A 1 572 ? -24.447 0.628 22.064 1.00 74.25 572 PRO A C 1
ATOM 4639 O O . PRO A 1 572 ? -24.376 1.811 21.733 1.00 74.25 572 PRO A O 1
ATOM 4642 N N . GLY A 1 573 ? -24.654 -0.350 21.177 1.00 77.81 573 GLY A N 1
ATOM 4643 C CA . GLY A 1 573 ? -24.801 -0.131 19.732 1.00 77.81 573 GLY A CA 1
ATOM 4644 C C . GLY A 1 573 ? -23.494 -0.049 18.932 1.00 77.81 573 GLY A C 1
ATOM 4645 O O . GLY A 1 573 ? -23.550 0.197 17.726 1.00 77.81 573 GLY A O 1
ATOM 4646 N N . TRP A 1 574 ? -22.344 -0.273 19.567 1.00 89.19 574 TRP A N 1
ATOM 4647 C CA . TRP A 1 574 ? -21.034 -0.347 18.925 1.00 89.19 574 TRP A CA 1
ATOM 4648 C C . TRP A 1 574 ? -20.450 -1.750 19.059 1.00 89.19 574 TRP A C 1
ATOM 4650 O O . TRP A 1 574 ? -20.845 -2.510 19.934 1.00 89.19 574 TRP A O 1
ATOM 4660 N N . ARG A 1 575 ? -19.517 -2.107 18.182 1.00 91.75 575 ARG A N 1
ATOM 4661 C CA . ARG A 1 575 ? -18.773 -3.364 18.217 1.00 91.75 575 ARG A CA 1
ATOM 4662 C C . ARG A 1 575 ? -17.340 -3.123 17.776 1.00 91.75 575 ARG A C 1
ATOM 4664 O O . ARG A 1 575 ? -17.098 -2.397 16.805 1.00 91.75 575 ARG A O 1
ATOM 4671 N N . THR A 1 576 ? -16.413 -3.757 18.475 1.00 93.81 576 THR A N 1
ATOM 4672 C CA . THR A 1 576 ? -15.005 -3.829 18.091 1.00 93.81 576 THR A CA 1
ATOM 4673 C C . THR A 1 576 ? -14.589 -5.282 18.135 1.00 93.81 576 THR A C 1
ATOM 4675 O O . THR A 1 576 ? -14.870 -5.974 19.115 1.00 93.81 576 THR A O 1
ATOM 4678 N N . ALA A 1 577 ? -13.945 -5.747 17.070 1.00 94.75 577 ALA A N 1
ATOM 4679 C CA . ALA A 1 577 ? -13.369 -7.077 17.052 1.00 94.75 577 ALA A CA 1
ATOM 4680 C C . ALA A 1 577 ? -12.038 -7.116 16.300 1.00 94.75 577 ALA A C 1
ATOM 4682 O O . ALA A 1 577 ? -11.817 -6.370 15.344 1.00 94.75 577 ALA A O 1
ATOM 4683 N N . VAL A 1 578 ? -11.163 -8.020 16.727 1.00 94.56 578 VAL A N 1
ATOM 4684 C CA . VAL A 1 578 ? -9.843 -8.258 16.138 1.00 94.56 578 VAL A CA 1
ATOM 4685 C C . VAL A 1 578 ? -9.712 -9.731 15.780 1.00 94.56 578 VAL A C 1
ATOM 4687 O O . VAL A 1 578 ? -10.104 -10.597 16.558 1.00 94.56 578 VAL A O 1
ATOM 4690 N N . TRP A 1 579 ? -9.225 -10.019 14.578 1.00 93.62 579 TRP A N 1
ATOM 4691 C CA . TRP A 1 579 ? -9.094 -11.356 14.015 1.00 93.62 579 TRP A CA 1
ATOM 4692 C C . TRP A 1 579 ? -7.626 -11.606 13.668 1.00 93.62 579 TRP A C 1
ATOM 4694 O O . TRP A 1 579 ? -7.052 -10.931 12.809 1.00 93.62 579 TRP A O 1
ATOM 4704 N N . GLU A 1 580 ? -7.037 -12.604 14.316 1.00 91.56 580 GLU A N 1
ATOM 4705 C CA . GLU A 1 580 ? -5.669 -13.055 14.077 1.00 91.56 580 GLU A CA 1
ATOM 4706 C C . GLU A 1 580 ? -5.672 -14.388 13.337 1.00 91.56 580 GLU A C 1
ATOM 4708 O O . GLU A 1 580 ? -6.286 -15.350 13.799 1.00 91.56 580 GLU A O 1
ATOM 4713 N N . LEU A 1 581 ? -4.974 -14.453 12.202 1.00 88.69 581 LEU A N 1
ATOM 4714 C CA . LEU A 1 581 ? -4.892 -15.652 11.368 1.00 88.69 581 LEU A CA 1
ATOM 4715 C C . LEU A 1 581 ? -3.474 -16.228 11.354 1.00 88.69 581 LEU A C 1
ATOM 4717 O O . LEU A 1 581 ? -2.556 -15.596 10.827 1.00 88.69 581 LEU A O 1
ATOM 4721 N N . ASP A 1 582 ? -3.296 -17.458 11.834 1.00 84.00 582 ASP A N 1
ATOM 4722 C CA . ASP A 1 582 ? -2.017 -18.172 11.756 1.00 84.00 582 ASP A CA 1
ATOM 4723 C C . ASP A 1 582 ? -1.598 -18.396 10.291 1.00 84.00 582 ASP A C 1
ATOM 4725 O O . ASP A 1 582 ? -2.303 -19.048 9.509 1.00 84.00 582 ASP A O 1
ATOM 4729 N N . LYS A 1 583 ? -0.416 -17.911 9.900 1.00 70.94 583 LYS A N 1
ATOM 4730 C CA . LYS A 1 583 ? 0.226 -18.269 8.628 1.00 70.94 583 LYS A CA 1
ATOM 4731 C C . LYS A 1 583 ? 1.263 -19.362 8.881 1.00 70.94 583 LYS A C 1
ATOM 4733 O O . LYS A 1 583 ? 2.060 -19.288 9.799 1.00 70.94 583 LYS A O 1
ATOM 4738 N N . GLY A 1 584 ? 1.224 -20.429 8.082 1.00 49.22 584 GLY A N 1
ATOM 4739 C CA . GLY A 1 584 ? 2.048 -21.619 8.333 1.00 49.22 584 GLY A CA 1
ATOM 4740 C C . GLY A 1 584 ? 3.544 -21.390 8.103 1.00 49.22 584 GLY A C 1
ATOM 4741 O O . GLY A 1 584 ? 3.928 -20.702 7.157 1.00 49.22 584 GLY A O 1
ATOM 4742 N N . PHE A 1 585 ? 4.378 -22.056 8.905 1.00 32.22 585 PHE A N 1
ATOM 4743 C CA . PHE A 1 585 ? 5.806 -22.215 8.634 1.00 32.22 585 PHE A CA 1
ATOM 4744 C C . PHE A 1 585 ? 6.016 -23.077 7.382 1.00 32.22 585 PHE A C 1
ATOM 4746 O O . PHE A 1 585 ? 5.586 -24.226 7.326 1.00 32.22 585 PHE A O 1
ATOM 4753 N N . GLY A 1 586 ? 6.714 -22.522 6.391 1.00 29.91 586 GLY A N 1
ATOM 4754 C CA . GLY A 1 586 ? 7.246 -23.283 5.264 1.00 29.91 586 GLY A CA 1
ATOM 4755 C C . GLY A 1 586 ? 6.313 -23.413 4.065 1.00 29.91 586 GLY A C 1
ATOM 4756 O O . GLY A 1 586 ? 5.842 -24.498 3.785 1.00 29.91 586 GLY A O 1
ATOM 4757 N N . TYR A 1 587 ? 6.141 -22.335 3.300 1.00 24.73 587 TYR A N 1
ATOM 4758 C CA . TYR A 1 587 ? 6.153 -22.383 1.833 1.00 24.73 587 TYR A CA 1
ATOM 4759 C C . TYR A 1 587 ? 6.644 -21.026 1.325 1.00 24.73 587 TYR A C 1
ATOM 4761 O O . TYR A 1 587 ? 6.012 -19.994 1.556 1.00 24.73 587 TYR A O 1
ATOM 4769 N N . SER A 1 588 ? 7.788 -21.038 0.634 1.00 28.06 588 SER A N 1
ATOM 4770 C CA . SER A 1 588 ? 8.229 -19.950 -0.239 1.00 28.06 588 SER A CA 1
ATOM 4771 C C . SER A 1 588 ? 7.180 -19.786 -1.339 1.00 28.06 588 SER A C 1
ATOM 4773 O O . SER A 1 588 ? 7.223 -20.431 -2.382 1.00 28.06 588 SER A O 1
ATOM 4775 N N . THR A 1 589 ? 6.169 -18.979 -1.053 1.00 27.45 589 THR A N 1
ATOM 4776 C CA . THR A 1 589 ? 5.219 -18.486 -2.039 1.00 27.45 589 THR A CA 1
ATOM 4777 C C . THR A 1 589 ? 5.725 -17.129 -2.488 1.00 27.45 589 THR A C 1
ATOM 4779 O O . THR A 1 589 ? 6.080 -16.268 -1.675 1.00 27.45 589 THR A O 1
ATOM 4782 N N . SER A 1 590 ? 5.862 -16.992 -3.804 1.00 24.47 590 SER A N 1
ATOM 4783 C CA . SER A 1 590 ? 6.337 -15.791 -4.479 1.00 24.47 590 SER A CA 1
ATOM 4784 C C . SER A 1 590 ? 5.551 -14.550 -4.012 1.00 24.47 590 SER A C 1
ATOM 4786 O O . SER A 1 590 ? 4.429 -14.703 -3.530 1.00 24.47 590 SER A O 1
ATOM 4788 N N . PRO A 1 591 ? 6.084 -13.322 -4.166 1.00 29.30 591 PRO A N 1
ATOM 4789 C CA . PRO A 1 591 ? 5.508 -12.085 -3.613 1.00 29.30 591 PRO A CA 1
ATOM 4790 C C . PRO A 1 591 ? 4.073 -11.712 -4.042 1.00 29.30 591 PRO A C 1
ATOM 4792 O O . PRO A 1 591 ? 3.618 -10.632 -3.695 1.00 29.30 591 PRO A O 1
ATOM 4795 N N . GLY A 1 592 ? 3.354 -12.562 -4.777 1.00 28.16 592 GLY A N 1
ATOM 4796 C CA . GLY A 1 592 ? 1.974 -12.328 -5.201 1.00 28.16 592 GLY A CA 1
ATOM 4797 C C . GLY A 1 592 ? 1.041 -13.531 -5.043 1.00 28.16 592 GLY A C 1
ATOM 4798 O O . GLY A 1 592 ? 0.030 -13.611 -5.728 1.00 28.16 592 GLY A O 1
ATOM 4799 N N . THR A 1 593 ? 1.349 -14.472 -4.143 1.00 25.25 593 THR A N 1
ATOM 4800 C CA . THR A 1 593 ? 0.403 -15.528 -3.723 1.00 25.25 593 THR A CA 1
ATOM 4801 C C . THR A 1 593 ? -0.102 -15.237 -2.310 1.00 25.25 593 THR A C 1
ATOM 4803 O O . THR A 1 593 ? 0.179 -15.958 -1.354 1.00 25.25 593 THR A O 1
ATOM 4806 N N . TYR A 1 594 ? -0.792 -14.114 -2.149 1.00 35.78 594 TYR A N 1
ATOM 4807 C CA . TYR A 1 594 ? -1.513 -13.798 -0.920 1.00 35.78 594 TYR A CA 1
ATOM 4808 C C . TYR A 1 594 ? -2.998 -14.130 -1.141 1.00 35.78 594 TYR A C 1
ATOM 4810 O O . TYR A 1 594 ? -3.468 -14.088 -2.269 1.00 35.78 594 TYR A O 1
ATOM 4818 N N . TYR A 1 595 ? -3.719 -14.488 -0.075 1.00 35.06 595 TYR A N 1
ATOM 4819 C CA . TYR A 1 595 ? -5.166 -14.790 -0.061 1.00 35.06 595 TYR A CA 1
ATOM 4820 C C . TYR A 1 595 ? -5.587 -16.206 -0.506 1.00 35.06 595 TYR A C 1
ATOM 4822 O O . TYR A 1 595 ? -6.477 -16.391 -1.325 1.00 35.06 595 TYR A O 1
ATOM 4830 N N . HIS A 1 596 ? -5.007 -17.228 0.131 1.00 26.75 596 HIS A N 1
ATOM 4831 C CA . HIS A 1 596 ? -5.649 -18.543 0.276 1.00 26.75 596 HIS A CA 1
ATOM 4832 C C . HIS A 1 596 ? -5.894 -18.853 1.757 1.00 26.75 596 HIS A C 1
ATOM 4834 O O . HIS A 1 596 ? -5.351 -19.818 2.280 1.00 26.75 596 HIS A O 1
ATOM 4840 N N . VAL A 1 597 ? -6.651 -17.994 2.440 1.00 22.48 597 VAL A N 1
ATOM 4841 C CA . VAL A 1 597 ? -7.488 -18.355 3.596 1.00 22.48 597 VAL A CA 1
ATOM 4842 C C . VAL A 1 597 ? -8.662 -17.375 3.566 1.00 22.48 597 VAL A C 1
ATOM 4844 O O . VAL A 1 597 ? -8.452 -16.167 3.481 1.00 22.48 597 VAL A O 1
ATOM 4847 N N . LEU A 1 598 ? -9.858 -17.943 3.508 1.00 25.61 598 LEU A N 1
ATOM 4848 C CA . LEU A 1 598 ? -11.157 -17.332 3.243 1.00 25.61 598 LEU A CA 1
ATOM 4849 C C . LEU A 1 598 ? -11.533 -16.211 4.234 1.00 25.61 598 LEU A C 1
ATOM 4851 O O . LEU A 1 598 ? -11.219 -16.294 5.422 1.00 25.61 598 LEU A O 1
ATOM 4855 N N . LEU A 1 599 ? -12.232 -15.195 3.711 1.00 26.84 599 LEU A N 1
ATOM 4856 C CA . LEU A 1 599 ? -13.470 -14.699 4.322 1.00 26.84 599 LEU A CA 1
ATOM 4857 C C . LEU A 1 599 ? -14.593 -15.617 3.851 1.00 26.84 599 LEU A C 1
ATOM 4859 O O . LEU A 1 599 ? -14.474 -16.042 2.678 1.00 26.84 599 LEU A O 1
#